Protein AF-0000000077546078 (afdb_homodimer)

Solvent-accessible surface area (backbone atoms only — not comparable to full-atom values): 21523 Å² total; per-residue (Å²): 132,82,73,72,62,62,60,53,52,52,51,49,52,52,57,50,56,67,55,59,71,48,72,59,46,36,72,70,64,51,67,91,66,51,57,71,71,44,70,32,30,49,39,27,26,29,30,34,26,41,62,39,75,92,74,53,27,35,29,43,38,56,69,30,25,32,79,39,61,27,66,83,36,60,72,38,54,63,72,36,71,52,70,62,87,49,33,32,32,34,18,40,68,54,93,56,28,39,32,36,36,57,70,29,34,33,60,94,86,38,78,36,50,63,78,42,72,48,75,57,91,49,30,38,36,36,23,41,61,45,91,84,57,48,39,33,41,36,39,38,35,40,56,52,68,60,35,37,85,92,39,93,39,24,70,31,44,79,69,74,60,35,68,20,33,22,38,24,55,48,71,58,66,38,16,25,27,29,30,33,35,28,42,94,83,45,75,49,74,75,70,78,79,60,68,86,66,78,80,130,131,79,72,72,63,60,62,54,51,54,50,52,53,54,58,52,61,65,62,58,68,52,72,58,49,42,69,70,68,52,67,89,66,50,57,72,71,43,70,35,32,50,41,26,25,30,31,36,26,41,62,39,75,92,75,54,28,37,29,43,38,60,68,29,23,31,80,38,64,28,68,85,36,59,73,38,53,63,73,36,71,51,69,62,86,49,33,32,31,32,19,40,67,56,94,59,28,40,30,35,35,58,70,28,33,33,56,94,85,39,77,35,50,64,77,42,72,47,75,57,90,50,30,40,37,35,22,39,62,47,90,86,57,47,37,33,42,35,38,39,34,40,58,53,67,59,37,36,85,92,39,93,40,25,70,32,45,80,70,74,59,34,68,19,34,21,37,26,55,47,70,57,67,38,17,25,26,30,29,34,36,28,43,95,84,45,75,50,76,74,70,76,77,60,70,80,63,80,80,128

pLDDT: mean 82.87, std 21.89, range [26.94, 98.81]

Secondary structure (DSSP, 8-state):
---THHHHHHHHHHHHHHHS----------GGG--TT-EEEETTEEEEEEEETTTTEEEEEEEEEESSSSTTSPEE-TT-EEE-SSEEEEEEEETTEEEEEEEEEEETTEEE-TT-EEEETTEEEEEEEETTTEEEEEEEEESSSTTSTTSTTHHHHHTT--TTEEEEEEE---EEEE-EEE-SSSB---GGGG------/---THHHHHHHHHHHHHHH-----------GGG--TT-EEEETTEEEEEEEETTTTEEEEEEEEEESSSSTTSPEE-TT-EEE-SSEEEEEEEETTEEEEEEEEEEETTEEE-TT-EEEETTEEEEEEEETTTEEEEEEEEESSSTTSTTSTTHHHHHTT--TTEEEEEEE---EEEE-EEE-SSSB---GGGG------

Sequence (400 aa):
MLPQSLAVVLLFAYEINQIYALALTSLIPNYTDCPQGRRFVVGYIMYLCTVNEEKKQRSFKPFACATENNVNATLIKPSTTWNDLHFRYKCEKEDNKLTLKPLTCLLSDVHVTAGTTIRRAETEYKCVLDNEVYMKLIQKRMLHDFCMPGNQNDSLLENDQCPGLSISAIHAKYGSGTAVTFDEKTIVEDDNSSAATTTRMLPQSLAVVLLFAYEINQIYALALTSLIPNYTDCPQGRRFVVGYIMYLCTVNEEKKQRSFKPFACATENNVNATLIKPSTTWNDLHFRYKCEKEDNKLTLKPLTCLLSDVHVTAGTTIRRAETEYKCVLDNEVYMKLIQKRMLHDFCMPGNQNDSLLENDQCPGLSISAIHAKYGSGTAVTFDEKTIVEDDNSSAATTTR

Structure (mmCIF, N/CA/C/O backbone):
data_AF-0000000077546078-model_v1
#
loop_
_entity.id
_entity.type
_entity.pdbx_description
1 polymer '(pine wood nematode) hypothetical protein'
#
loop_
_atom_site.group_PDB
_atom_site.id
_atom_site.type_symbol
_atom_site.label_atom_id
_atom_site.label_alt_id
_atom_site.label_comp_id
_atom_site.label_asym_id
_atom_site.label_entity_id
_atom_site.label_seq_id
_atom_site.pdbx_PDB_ins_code
_atom_site.Cartn_x
_atom_site.Cartn_y
_atom_site.Cartn_z
_atom_site.occupancy
_atom_site.B_iso_or_equiv
_atom_site.auth_seq_id
_atom_site.auth_comp_id
_atom_site.auth_asym_id
_atom_site.auth_atom_id
_atom_site.pdbx_PDB_model_num
ATOM 1 N N . MET A 1 1 ? -19.922 -24.953 44.312 1 26.94 1 MET A N 1
ATOM 2 C CA . MET A 1 1 ? -20.328 -23.641 43.781 1 26.94 1 MET A CA 1
ATOM 3 C C . MET A 1 1 ? -19.125 -22.734 43.594 1 26.94 1 MET A C 1
ATOM 5 O O . MET A 1 1 ? -18.562 -22.234 44.562 1 26.94 1 MET A O 1
ATOM 9 N N . LEU A 1 2 ? -18.203 -23.125 42.656 1 38.62 2 LEU A N 1
ATOM 10 C CA . LEU A 1 2 ? -17 -22.344 42.344 1 38.62 2 LEU A CA 1
ATOM 11 C C . LEU A 1 2 ? -17.359 -20.906 42.031 1 38.62 2 LEU A C 1
ATOM 13 O O . LEU A 1 2 ? -18.297 -20.641 41.281 1 38.62 2 LEU A O 1
ATOM 17 N N . PRO A 1 3 ? -16.875 -19.891 42.969 1 40.28 3 PRO A N 1
ATOM 18 C CA . PRO A 1 3 ? -17.406 -18.516 42.938 1 40.28 3 PRO A CA 1
ATOM 19 C C . PRO A 1 3 ? -17.297 -17.859 41.594 1 40.28 3 PRO A C 1
ATOM 21 O O . PRO A 1 3 ? -16.422 -18.219 40.781 1 40.28 3 PRO A O 1
ATOM 24 N N . GLN A 1 4 ? -18.516 -17.297 41.031 1 49.5 4 GLN A N 1
ATOM 25 C CA . GLN A 1 4 ? -18.859 -16.469 39.875 1 49.5 4 GLN A CA 1
ATOM 26 C C . GLN A 1 4 ? -17.859 -15.32 39.719 1 49.5 4 GLN A C 1
ATOM 28 O O . GLN A 1 4 ? -17.891 -14.602 38.719 1 49.5 4 GLN A O 1
ATOM 33 N N . SER A 1 5 ? -17.047 -15.102 40.781 1 47.09 5 SER A N 1
ATOM 34 C CA . SER A 1 5 ? -16.25 -13.883 40.781 1 47.09 5 SER A CA 1
ATOM 35 C C . SER A 1 5 ? -15.055 -14.008 39.844 1 47.09 5 SER A C 1
ATOM 37 O O . SER A 1 5 ? -14.523 -13.008 39.375 1 47.09 5 SER A O 1
ATOM 39 N N . LEU A 1 6 ? -14.547 -15.227 39.656 1 47.53 6 LEU A N 1
ATOM 40 C CA . LEU A 1 6 ? -13.352 -15.273 38.844 1 47.53 6 LEU A CA 1
ATOM 41 C C . LEU A 1 6 ? -13.703 -15.086 37.344 1 47.53 6 LEU A C 1
ATOM 43 O O . LEU A 1 6 ? -12.828 -14.797 36.531 1 47.53 6 LEU A O 1
ATOM 47 N N . ALA A 1 7 ? -15.023 -15.453 37 1 43.25 7 ALA A N 1
ATOM 48 C CA . ALA A 1 7 ? -15.375 -15.336 35.594 1 43.25 7 ALA A CA 1
ATOM 49 C C . ALA A 1 7 ? -15.469 -13.867 35.156 1 43.25 7 ALA A C 1
ATOM 51 O O . ALA A 1 7 ? -15.172 -13.531 34.031 1 43.25 7 ALA A O 1
ATOM 52 N N . VAL A 1 8 ? -15.914 -13 36.188 1 46.81 8 VAL A N 1
ATOM 53 C CA . VAL A 1 8 ? -16.094 -11.602 35.812 1 46.81 8 VAL A CA 1
ATOM 54 C C . VAL A 1 8 ? -14.727 -10.938 35.656 1 46.81 8 VAL A C 1
ATOM 56 O O . VAL A 1 8 ? -14.57 -10.023 34.812 1 46.81 8 VAL A O 1
ATOM 59 N N . VAL A 1 9 ? -13.656 -11.453 36.469 1 44.66 9 VAL A N 1
ATOM 60 C CA . VAL A 1 9 ? -12.367 -10.781 36.344 1 44.66 9 VAL A CA 1
ATOM 61 C C . VAL A 1 9 ? -11.727 -11.125 35 1 44.66 9 VAL A C 1
ATOM 63 O O . VAL A 1 9 ? -11.078 -10.281 34.375 1 44.66 9 VAL A O 1
ATOM 66 N N . LEU A 1 10 ? -11.961 -12.398 34.562 1 42.56 10 LEU A N 1
ATOM 67 C CA . LEU A 1 10 ? -11.32 -12.727 33.281 1 42.56 10 LEU A CA 1
ATOM 68 C C . LEU A 1 10 ? -12.023 -12.039 32.125 1 42.56 10 LEU A C 1
ATOM 70 O O . LEU A 1 10 ? -11.391 -11.727 31.109 1 42.56 10 LEU A O 1
ATOM 74 N N . LEU A 1 11 ? -13.398 -11.867 32.312 1 42.81 11 LEU A N 1
ATOM 75 C CA . LEU A 1 11 ? -14.055 -11.148 31.234 1 42.81 11 LEU A CA 1
ATOM 76 C C . LEU A 1 11 ? -13.641 -9.688 31.219 1 42.81 11 LEU A C 1
ATOM 78 O O . LEU A 1 11 ? -13.555 -9.07 30.141 1 42.81 11 LEU A O 1
ATOM 82 N N . PHE A 1 12 ? -13.398 -9.086 32.531 1 42.69 12 PHE A N 1
ATOM 83 C CA . PHE A 1 12 ? -12.969 -7.695 32.531 1 42.69 12 PHE A CA 1
ATOM 84 C C . PHE A 1 12 ? -11.57 -7.559 31.938 1 42.69 12 PHE A C 1
ATOM 86 O O . PHE A 1 12 ? -11.266 -6.578 31.25 1 42.69 12 PHE A O 1
ATOM 93 N N . ALA A 1 13 ? -10.664 -8.516 32.25 1 39.41 13 ALA A N 1
ATOM 94 C CA . ALA A 1 13 ? -9.32 -8.398 31.672 1 39.41 13 ALA A CA 1
ATOM 95 C C . ALA A 1 13 ? -9.352 -8.594 30.156 1 39.41 13 ALA A C 1
ATOM 97 O O . ALA A 1 13 ? -8.555 -7.984 29.438 1 39.41 13 ALA A O 1
ATOM 98 N N . TYR A 1 14 ? -10.203 -9.547 29.719 1 32.88 14 TYR A N 1
ATOM 99 C CA . TYR A 1 14 ? -10.234 -9.734 28.281 1 32.88 14 TYR A CA 1
ATOM 100 C C . TYR A 1 14 ? -10.828 -8.508 27.578 1 32.88 14 TYR A C 1
ATOM 102 O O . TYR A 1 14 ? -10.469 -8.203 26.438 1 32.88 14 TYR A O 1
ATOM 110 N N . GLU A 1 15 ? -11.953 -7.875 28.109 1 38.03 15 GLU A N 1
ATOM 111 C CA . GLU A 1 15 ? -12.453 -6.645 27.5 1 38.03 15 GLU A CA 1
ATOM 112 C C . GLU A 1 15 ? -11.414 -5.527 27.594 1 38.03 15 GLU A C 1
ATOM 114 O O . GLU A 1 15 ? -11.406 -4.613 26.766 1 38.03 15 GLU A O 1
ATOM 119 N N . ILE A 1 16 ? -10.609 -5.48 28.656 1 36.19 16 ILE A N 1
ATOM 120 C CA . ILE A 1 16 ? -9.625 -4.402 28.75 1 36.19 16 ILE A CA 1
ATOM 121 C C . ILE A 1 16 ? -8.547 -4.59 27.688 1 36.19 16 ILE A C 1
ATOM 123 O O . ILE A 1 16 ? -8.078 -3.615 27.094 1 36.19 16 ILE A O 1
ATOM 127 N N . ASN A 1 17 ? -8.062 -5.844 27.469 1 34.81 17 ASN A N 1
ATOM 128 C CA . ASN A 1 17 ? -6.926 -5.969 26.562 1 34.81 17 ASN A CA 1
ATOM 129 C C . ASN A 1 17 ? -7.324 -5.68 25.109 1 34.81 17 ASN A C 1
ATOM 131 O O . ASN A 1 17 ? -6.461 -5.477 24.25 1 34.81 17 ASN A O 1
ATOM 135 N N . GLN A 1 18 ? -8.523 -6.102 24.641 1 32.41 18 GLN A N 1
ATOM 136 C CA . GLN A 1 18 ? -8.914 -5.785 23.266 1 32.41 18 GLN A CA 1
ATOM 137 C C . GLN A 1 18 ? -9.055 -4.277 23.078 1 32.41 18 GLN A C 1
ATOM 139 O O . GLN A 1 18 ? -9.125 -3.803 21.938 1 32.41 18 GLN A O 1
ATOM 144 N N . ILE A 1 19 ? -9.516 -3.562 24.062 1 33.25 19 ILE A N 1
ATOM 145 C CA . ILE A 1 19 ? -9.609 -2.119 23.875 1 33.25 19 ILE A CA 1
ATOM 146 C C . ILE A 1 19 ? -8.227 -1.541 23.609 1 33.25 19 ILE A C 1
ATOM 148 O O . ILE A 1 19 ? -8.094 -0.5 22.969 1 33.25 19 ILE A O 1
ATOM 152 N N . TYR A 1 20 ? -7.16 -2.1 24.266 1 30.34 20 TYR A N 1
ATOM 153 C CA . TYR A 1 20 ? -5.887 -1.388 24.25 1 30.34 20 TYR A CA 1
ATOM 154 C C . TYR A 1 20 ? -5.223 -1.504 22.875 1 30.34 20 TYR A C 1
ATOM 156 O O . TYR A 1 20 ? -4.098 -1.043 22.688 1 30.34 20 TYR A O 1
ATOM 164 N N . ALA A 1 21 ? -5.363 -2.631 22.266 1 32.16 21 ALA A N 1
ATOM 165 C CA . ALA A 1 21 ? -4.699 -2.486 20.984 1 32.16 21 ALA A CA 1
ATOM 166 C C . ALA A 1 21 ? -5.223 -1.267 20.219 1 32.16 21 ALA A C 1
ATOM 168 O O . ALA A 1 21 ? -5.926 -1.404 19.219 1 32.16 21 ALA A O 1
ATOM 169 N N . LEU A 1 22 ? -6.043 -0.414 20.812 1 34.09 22 LEU A N 1
ATOM 170 C CA . LEU A 1 22 ? -6.176 0.959 20.328 1 34.09 22 LEU A CA 1
ATOM 171 C C . LEU A 1 22 ? -4.895 1.424 19.656 1 34.09 22 LEU A C 1
ATOM 173 O O . LEU A 1 22 ? -3.818 1.391 20.25 1 34.09 22 LEU A O 1
ATOM 177 N N . ALA A 1 23 ? -4.672 1.174 18.453 1 35.75 23 ALA A N 1
ATOM 178 C CA . ALA A 1 23 ? -3.768 1.96 17.609 1 35.75 23 ALA A CA 1
ATOM 179 C C . ALA A 1 23 ? -3.434 3.295 18.281 1 35.75 23 ALA A C 1
ATOM 181 O O . ALA A 1 23 ? -4.32 4.121 18.5 1 35.75 23 ALA A O 1
ATOM 182 N N . LEU A 1 24 ? -2.67 3.441 19.344 1 37.22 24 LEU A N 1
ATOM 183 C CA . LEU A 1 24 ? -1.988 4.676 19.719 1 37.22 24 LEU A CA 1
ATOM 184 C C . LEU A 1 24 ? -1.855 5.613 18.516 1 37.22 24 LEU A C 1
ATOM 186 O O . LEU A 1 24 ? -0.813 5.641 17.859 1 37.22 24 LEU A O 1
ATOM 190 N N . THR A 1 25 ? -2.652 5.426 17.516 1 45.78 25 THR A N 1
ATOM 191 C CA . THR A 1 25 ? -2.732 6.617 16.672 1 45.78 25 THR A CA 1
ATOM 192 C C . THR A 1 25 ? -2.709 7.883 17.531 1 45.78 25 THR A C 1
ATOM 194 O O . THR A 1 25 ? -3.475 8.008 18.484 1 45.78 25 THR A O 1
ATOM 197 N N . SER A 1 26 ? -1.569 8.203 18.031 1 53.53 26 SER A N 1
ATOM 198 C CA . SER A 1 26 ? -1.507 9.484 18.734 1 53.53 26 SER A CA 1
ATOM 199 C C . SER A 1 26 ? -2.711 10.359 18.391 1 53.53 26 SER A C 1
ATOM 201 O O . SER A 1 26 ? -3.002 10.594 17.219 1 53.53 26 SER A O 1
ATOM 203 N N . LEU A 1 27 ? -3.627 10.398 19.266 1 65.38 27 LEU A N 1
ATOM 204 C CA . LEU A 1 27 ? -4.707 11.367 19.125 1 65.38 27 LEU A CA 1
ATOM 205 C C . LEU A 1 27 ? -4.176 12.695 18.594 1 65.38 27 LEU A C 1
ATOM 207 O O . LEU A 1 27 ? -3.199 13.234 19.125 1 65.38 27 LEU A O 1
ATOM 211 N N . ILE A 1 28 ? -4.398 12.953 17.391 1 74.56 28 ILE A N 1
ATO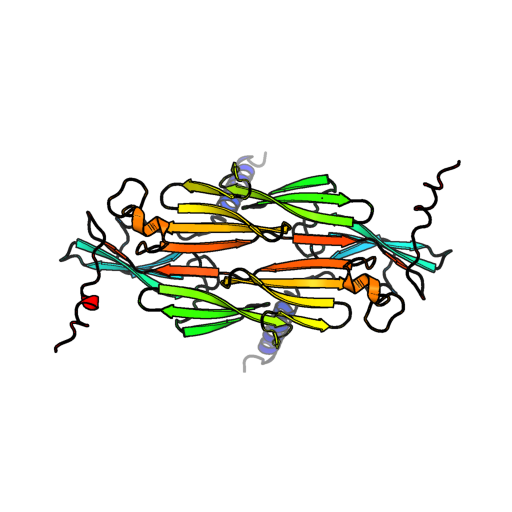M 212 C CA . ILE A 1 28 ? -4.117 14.281 16.844 1 74.56 28 ILE A CA 1
ATOM 213 C C . ILE A 1 28 ? -4.766 15.344 17.734 1 74.56 28 ILE A C 1
ATOM 215 O O . ILE A 1 28 ? -5.984 15.344 17.922 1 74.56 28 ILE A O 1
ATOM 219 N N . PRO A 1 29 ? -3.898 16.016 18.375 1 76.5 29 PRO A N 1
ATOM 220 C CA . PRO A 1 29 ? -4.484 17.016 19.266 1 76.5 29 PRO A CA 1
ATOM 221 C C . PRO A 1 29 ? -5.336 18.047 18.516 1 76.5 29 PRO A C 1
ATOM 223 O O . PRO A 1 29 ? -5.16 18.234 17.312 1 76.5 29 PRO A O 1
ATOM 226 N N . ASN A 1 30 ? -6.211 18.562 19.375 1 76.19 30 ASN A N 1
ATOM 227 C CA . ASN A 1 30 ? -6.941 19.719 18.859 1 76.19 30 ASN A CA 1
ATOM 228 C C . ASN A 1 30 ? -6.055 20.953 18.797 1 76.19 30 ASN A C 1
ATOM 230 O O . ASN A 1 30 ? -5.223 21.172 19.688 1 76.19 30 ASN A O 1
ATOM 234 N N . TYR A 1 31 ? -6.18 21.703 17.703 1 71.44 31 TYR A N 1
ATOM 235 C CA . TYR A 1 31 ? -5.348 22.891 17.531 1 71.44 31 TYR A CA 1
ATOM 236 C C . TYR A 1 31 ? -5.566 23.859 18.688 1 71.44 31 TYR A C 1
ATOM 238 O O . TYR A 1 31 ? -4.688 24.672 19 1 71.44 31 TYR A O 1
ATOM 246 N N . THR A 1 32 ? -6.75 23.828 19.328 1 73.38 32 THR A N 1
ATOM 247 C CA . THR A 1 32 ? -7.062 24.781 20.391 1 73.38 32 THR A CA 1
ATOM 248 C C . THR A 1 32 ? -6.312 24.438 21.672 1 73.38 32 THR A C 1
ATOM 250 O O . THR A 1 32 ? -6.078 25.312 22.516 1 73.38 32 THR A O 1
ATOM 253 N N . ASP A 1 33 ? -6.004 23.188 21.688 1 77.69 33 ASP A N 1
ATOM 254 C CA . ASP A 1 33 ? -5.48 22.812 23 1 77.69 33 ASP A CA 1
ATOM 255 C C . ASP A 1 33 ? -4.285 21.875 22.875 1 77.69 33 ASP A C 1
ATOM 257 O O . ASP A 1 33 ? -4.301 20.766 23.406 1 77.69 33 ASP A O 1
ATOM 261 N N . CYS A 1 34 ? -3.342 22.312 22.141 1 84.81 34 CYS A N 1
ATOM 262 C CA . CYS A 1 34 ? -2.115 21.531 22.109 1 84.81 34 CYS A CA 1
ATOM 263 C C . CYS A 1 34 ? -1.045 22.141 23 1 84.81 34 CYS A C 1
ATOM 265 O O . CYS A 1 34 ? -0.596 23.266 22.766 1 8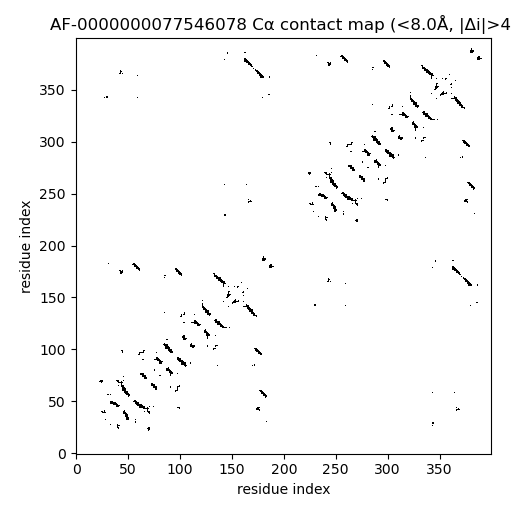4.81 34 CYS A O 1
ATOM 267 N N . PRO A 1 35 ? -0.655 21.422 24.109 1 87.56 35 PRO A N 1
ATOM 268 C CA . PRO A 1 35 ? 0.372 21.984 25 1 87.56 35 PRO A CA 1
ATOM 269 C C . PRO A 1 35 ? 1.737 22.078 24.312 1 87.56 35 PRO A C 1
ATOM 271 O O . PRO A 1 35 ? 2.014 21.359 23.359 1 87.56 35 PRO A O 1
ATOM 274 N N . GLN A 1 36 ? 2.547 22.969 24.891 1 92.44 36 GLN A N 1
ATOM 275 C CA . GLN A 1 36 ? 3.9 23.188 24.391 1 92.44 36 GLN A CA 1
ATOM 276 C C . GLN A 1 36 ? 4.715 21.891 24.422 1 92.44 36 GLN A C 1
ATOM 278 O O . GLN A 1 36 ? 4.785 21.234 25.469 1 92.44 36 GLN A O 1
ATOM 283 N N . GLY A 1 37 ? 5.273 21.5 23.266 1 92.56 37 GLY A N 1
ATOM 284 C CA . GLY A 1 37 ? 6.223 20.406 23.234 1 92.56 37 GLY A CA 1
ATOM 285 C C . GLY A 1 37 ? 5.574 19.062 22.922 1 92.56 37 GLY A C 1
ATOM 286 O O . GLY A 1 37 ? 6.266 18.062 22.719 1 92.56 37 GLY A O 1
ATOM 287 N N . ARG A 1 38 ? 4.285 19.047 22.844 1 92.88 38 ARG A N 1
ATOM 288 C CA . ARG A 1 38 ? 3.609 17.797 22.531 1 92.88 38 ARG A CA 1
ATOM 289 C C . ARG A 1 38 ? 3.912 17.359 21.094 1 92.88 38 ARG A C 1
ATOM 291 O O . ARG A 1 38 ? 3.93 18.172 20.172 1 92.88 38 ARG A O 1
ATOM 298 N N . ARG A 1 39 ? 4.148 16.047 20.984 1 93.81 39 ARG A N 1
ATOM 299 C CA . ARG A 1 39 ? 4.406 15.469 19.656 1 93.81 39 ARG A CA 1
ATOM 300 C C . ARG A 1 39 ? 3.256 14.57 19.219 1 93.81 39 ARG A C 1
ATOM 302 O O . ARG A 1 39 ? 2.605 13.938 20.047 1 93.81 39 ARG A O 1
ATOM 309 N N . PHE A 1 40 ? 3.041 14.562 17.969 1 94.5 40 P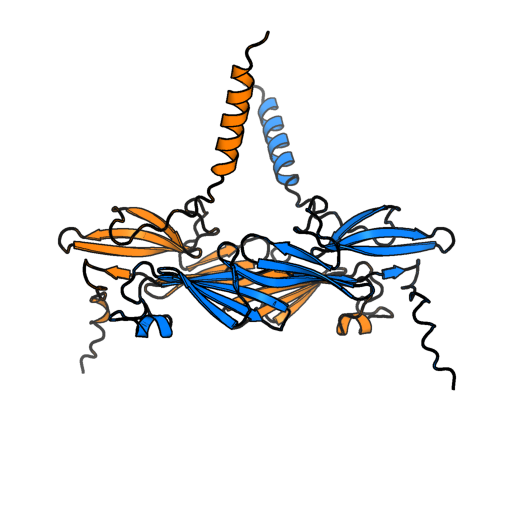HE A N 1
ATOM 310 C CA . PHE A 1 40 ? 2.053 13.656 17.391 1 94.5 40 PHE A CA 1
ATOM 311 C C . PHE A 1 40 ? 2.377 13.344 15.945 1 94.5 40 PHE A C 1
ATOM 313 O O . PHE A 1 40 ? 3.143 14.062 15.305 1 94.5 40 PHE A O 1
ATOM 320 N N . VAL A 1 41 ? 1.889 12.227 15.477 1 96.31 41 VAL A N 1
ATOM 321 C CA . VAL A 1 41 ? 2.164 11.797 14.109 1 96.31 41 VAL A CA 1
ATOM 322 C C . VAL A 1 41 ? 0.869 11.781 13.305 1 96.31 41 VAL A C 1
ATOM 324 O O . VAL A 1 41 ? -0.165 11.312 13.789 1 96.31 41 VAL A O 1
ATOM 327 N N . VAL A 1 42 ? 0.933 12.344 12.086 1 95.56 42 VAL A N 1
ATOM 328 C CA . VAL A 1 42 ? -0.152 12.25 11.109 1 95.56 42 VAL A CA 1
ATOM 329 C C . VAL A 1 42 ? 0.42 11.992 9.719 1 95.56 42 VAL A C 1
ATOM 331 O O . VAL A 1 42 ? 1.256 12.758 9.234 1 95.56 42 VAL A O 1
ATOM 334 N N . GLY A 1 43 ? 0.021 10.922 9.102 1 96.31 43 GLY A N 1
ATOM 335 C CA . GLY A 1 43 ? 0.467 10.625 7.754 1 96.31 43 GLY A CA 1
ATOM 336 C C . GLY A 1 43 ? 1.972 10.461 7.645 1 96.31 43 GLY A C 1
ATOM 337 O O . GLY A 1 43 ? 2.602 11.047 6.762 1 96.31 43 GLY A O 1
ATOM 338 N N . TYR A 1 44 ? 2.57 9.906 8.656 1 98.06 44 TYR A N 1
ATOM 339 C CA . TYR A 1 44 ? 3.992 9.586 8.68 1 98.06 44 TYR A CA 1
ATOM 340 C C . TYR A 1 44 ? 4.832 10.828 8.938 1 98.06 44 TYR A C 1
ATOM 342 O O . TYR A 1 44 ? 6.047 10.82 8.719 1 98.06 44 TYR A O 1
ATOM 350 N N . ILE A 1 45 ? 4.18 11.883 9.305 1 98.31 45 ILE A N 1
ATOM 351 C CA . ILE A 1 45 ? 4.898 13.109 9.641 1 98.31 45 ILE A CA 1
ATOM 352 C C . ILE A 1 45 ? 4.773 13.391 11.133 1 98.31 45 ILE A C 1
ATOM 354 O O . ILE A 1 45 ? 3.668 13.406 11.68 1 98.31 45 ILE A O 1
ATOM 358 N N . MET A 1 46 ? 5.855 13.578 11.781 1 97.69 46 MET A N 1
ATOM 359 C CA . MET A 1 46 ? 5.887 13.969 13.188 1 97.69 46 MET A CA 1
ATOM 360 C C . MET A 1 46 ? 5.797 15.484 13.328 1 97.69 46 MET A C 1
ATOM 362 O O . MET A 1 46 ? 6.586 16.219 12.727 1 97.69 46 MET A O 1
ATOM 366 N N . TYR A 1 47 ? 4.859 15.883 14.141 1 96.62 47 TYR A N 1
ATOM 367 C CA . TYR A 1 47 ? 4.648 17.297 14.414 1 96.62 47 TYR A CA 1
ATOM 368 C C . TYR A 1 47 ? 5.027 17.641 15.852 1 96.62 47 TYR A C 1
ATOM 370 O O . TYR A 1 47 ? 4.996 16.781 16.734 1 96.62 47 TYR A O 1
ATOM 378 N N . LEU A 1 48 ? 5.332 18.859 15.969 1 95.25 48 LEU A N 1
ATOM 379 C CA . LEU A 1 48 ? 5.551 19.469 17.281 1 95.25 48 LEU A CA 1
ATOM 380 C C . LEU A 1 48 ? 4.613 20.641 17.516 1 95.25 48 LEU A C 1
ATOM 382 O O . LEU A 1 48 ? 4.48 21.516 16.641 1 95.25 48 LEU A O 1
ATOM 386 N N . CYS A 1 49 ? 3.986 20.625 18.656 1 94.75 49 CYS A N 1
ATOM 387 C CA . CYS A 1 49 ? 3.16 21.75 19.047 1 94.75 49 CYS A CA 1
ATOM 388 C C . CYS A 1 49 ? 4.004 22.844 19.703 1 94.75 49 CYS A C 1
ATOM 390 O O . CYS A 1 49 ? 4.77 22.578 20.625 1 94.75 49 CYS A O 1
ATOM 392 N N . THR A 1 50 ? 3.848 24.031 19.156 1 93.56 50 THR A N 1
ATOM 393 C CA . THR A 1 50 ? 4.492 25.203 19.766 1 93.56 50 THR A CA 1
ATOM 394 C C . THR A 1 50 ? 3.461 26.266 20.125 1 93.56 50 THR A C 1
ATOM 396 O O . THR A 1 50 ? 2.512 26.5 19.359 1 93.56 50 THR A O 1
ATOM 399 N N . VAL A 1 51 ? 3.674 26.875 21.297 1 91.94 51 VAL A N 1
ATOM 400 C CA . VAL A 1 51 ? 2.723 27.875 21.781 1 91.94 51 VAL A CA 1
ATOM 401 C C . VAL A 1 51 ? 3.436 29.203 21.984 1 91.94 51 VAL A C 1
ATOM 403 O O . VAL A 1 51 ? 4.508 29.25 22.594 1 91.94 51 VAL A O 1
ATOM 406 N N . ASN A 1 52 ? 2.932 30.234 21.391 1 91.44 52 ASN A N 1
ATOM 407 C CA . ASN A 1 52 ? 3.301 31.609 21.688 1 91.44 52 ASN A CA 1
ATOM 408 C C . ASN A 1 52 ? 2.238 32.312 22.531 1 91.44 52 ASN A C 1
ATOM 410 O O . ASN A 1 52 ? 1.234 32.781 22 1 91.44 52 ASN A O 1
ATOM 414 N N . GLU A 1 53 ? 2.477 32.406 23.797 1 89 53 GLU A N 1
ATOM 415 C CA . GLU A 1 53 ? 1.486 32.938 24.734 1 89 53 GLU A CA 1
ATOM 416 C C . GLU A 1 53 ? 1.244 34.406 24.5 1 89 53 GLU A C 1
ATOM 418 O O . GLU A 1 53 ? 0.113 34.875 24.609 1 89 53 GLU A O 1
ATOM 423 N N . GLU A 1 54 ? 2.295 35.125 24.219 1 91.62 54 GLU A N 1
ATOM 424 C CA . GLU A 1 54 ? 2.193 36.562 24.016 1 91.62 54 GLU A CA 1
ATOM 425 C C . GLU A 1 54 ? 1.262 36.875 22.859 1 91.62 54 GLU A C 1
ATOM 427 O O . GLU A 1 54 ? 0.417 37.781 22.969 1 91.62 54 GLU A O 1
ATOM 432 N N . LYS A 1 55 ? 1.387 36.062 21.812 1 89.62 55 LYS A N 1
ATOM 433 C CA . LYS A 1 55 ? 0.597 36.344 20.609 1 89.62 55 LYS A CA 1
ATOM 434 C C . LYS A 1 55 ? -0.65 35.438 20.562 1 89.62 55 LYS A C 1
ATOM 436 O O . LYS A 1 55 ? -1.409 35.5 19.594 1 89.62 55 LYS A O 1
ATOM 441 N N . LYS A 1 56 ? -0.808 34.625 21.578 1 88.94 56 LYS A N 1
ATOM 442 C CA . LYS A 1 56 ? -1.912 33.656 21.641 1 88.94 56 LYS A CA 1
ATOM 443 C C . LYS A 1 56 ? -1.973 32.812 20.375 1 88.94 56 LYS A C 1
ATOM 445 O O . LYS A 1 56 ? -3.039 32.656 19.781 1 88.94 56 LYS A O 1
ATOM 450 N N . GLN A 1 57 ? -0.785 32.406 20 1 91.62 57 GLN A N 1
ATOM 451 C CA . GLN A 1 57 ? -0.664 31.625 18.781 1 91.62 57 GLN A CA 1
ATOM 452 C C . GLN A 1 57 ? -0.162 30.203 19.078 1 91.62 57 GLN A C 1
ATOM 454 O O . GLN A 1 57 ? 0.578 30 20.047 1 91.62 57 GLN A O 1
ATOM 459 N N . ARG A 1 58 ? -0.625 29.297 18.281 1 91.69 58 ARG A N 1
ATOM 460 C CA . ARG A 1 58 ? -0.139 27.922 18.297 1 91.69 58 ARG A CA 1
ATOM 461 C C . ARG A 1 58 ? 0.323 27.469 16.922 1 91.69 58 ARG A C 1
ATOM 463 O O . ARG A 1 58 ? -0.179 27.969 15.906 1 91.69 58 ARG A O 1
ATOM 470 N N . SER A 1 59 ? 1.329 26.578 16.984 1 93.62 59 SER A N 1
ATOM 471 C CA . SER A 1 59 ? 1.875 26.109 15.711 1 93.62 59 SER A CA 1
ATOM 472 C C . SER A 1 59 ? 2.09 24.594 15.734 1 93.62 59 SER A C 1
ATOM 474 O O . SER A 1 59 ? 2.5 24.031 16.75 1 93.62 59 SER A O 1
ATOM 476 N N . PHE A 1 60 ? 1.686 24 14.68 1 95.44 60 PHE A N 1
ATOM 477 C CA . PHE A 1 60 ? 2.076 22.625 14.398 1 95.44 60 PHE A CA 1
ATOM 478 C C . PHE A 1 60 ? 3.176 22.578 13.344 1 95.44 60 PHE A C 1
ATOM 480 O O . PHE A 1 60 ? 2.945 22.922 12.18 1 95.44 60 PHE A O 1
ATOM 487 N N . LYS A 1 61 ? 4.309 22.141 13.727 1 95.5 61 LYS A N 1
ATOM 488 C CA . LYS A 1 61 ? 5.457 22.156 12.82 1 95.5 61 LYS A CA 1
ATOM 489 C C . LYS A 1 61 ? 5.957 20.75 12.547 1 95.5 61 LYS A C 1
ATOM 491 O O . LYS A 1 61 ? 6.301 20.016 13.477 1 95.5 61 LYS A O 1
ATOM 496 N N . PRO A 1 62 ? 5.984 20.406 11.234 1 97.56 62 PRO A N 1
ATOM 497 C CA . PRO A 1 62 ? 6.656 19.141 10.93 1 97.56 62 PRO A CA 1
ATOM 498 C C . PRO A 1 62 ? 8.148 19.172 11.234 1 97.56 62 PRO A C 1
ATOM 500 O O . PRO A 1 62 ? 8.844 20.109 10.859 1 97.56 62 PRO A O 1
ATOM 503 N N . PHE A 1 63 ? 8.625 18.141 11.836 1 96.19 63 PHE A N 1
ATOM 504 C CA . PHE A 1 63 ? 10.055 18.25 12.102 1 96.19 63 PHE A CA 1
ATOM 505 C C . PHE A 1 63 ? 10.773 16.953 11.742 1 96.19 63 PHE A C 1
ATOM 507 O O . PHE A 1 63 ? 12 16.922 11.633 1 96.19 63 PHE A O 1
ATOM 514 N N . ALA A 1 64 ? 10.062 15.836 11.516 1 98.56 64 ALA A N 1
ATOM 515 C CA . ALA A 1 64 ? 10.656 14.602 11.016 1 98.56 64 ALA A CA 1
ATOM 516 C C . ALA A 1 64 ? 9.602 13.734 10.328 1 98.56 64 ALA A C 1
ATOM 518 O O . ALA A 1 64 ? 8.398 13.938 10.516 1 98.56 64 ALA A O 1
ATOM 519 N N . CYS A 1 65 ? 10.086 12.828 9.531 1 98.81 65 CYS A N 1
ATOM 520 C CA . CYS A 1 65 ? 9.211 11.758 9.055 1 98.81 65 CYS A CA 1
ATOM 521 C C . CYS A 1 65 ? 9.211 10.578 10.023 1 98.81 65 CYS A C 1
ATOM 523 O O . CYS A 1 65 ? 10.117 10.453 10.844 1 98.81 65 CYS A O 1
ATOM 525 N N . ALA A 1 66 ? 8.164 9.812 9.953 1 98.56 66 ALA A N 1
ATOM 526 C CA . ALA A 1 66 ? 8.031 8.641 10.82 1 98.56 66 ALA A CA 1
ATOM 527 C C . ALA A 1 66 ? 7.891 7.367 10 1 98.56 66 ALA A C 1
ATOM 529 O O . ALA A 1 66 ? 7.219 7.359 8.961 1 98.56 66 ALA A O 1
ATOM 530 N N . THR A 1 67 ? 8.414 6.254 10.539 1 98.25 67 THR A N 1
ATOM 531 C CA . THR A 1 67 ? 8.383 4.988 9.812 1 98.25 67 THR A CA 1
ATOM 532 C C . THR A 1 67 ? 6.992 4.355 9.898 1 98.25 67 THR A C 1
ATOM 534 O O . THR A 1 67 ? 6.648 3.494 9.094 1 98.25 67 THR A O 1
ATOM 537 N N . GLU A 1 68 ? 6.262 4.707 10.953 1 96.06 68 GLU A N 1
ATOM 538 C CA . GLU A 1 68 ? 4.898 4.254 11.203 1 96.06 68 GLU A CA 1
ATOM 539 C C . GLU A 1 68 ? 4.02 5.402 11.695 1 96.06 68 GLU A C 1
ATOM 541 O O . GLU A 1 68 ? 4.527 6.453 12.094 1 96.06 68 GLU A O 1
ATOM 546 N N . ASN A 1 69 ? 2.777 5.141 11.578 1 93.31 69 ASN A N 1
ATOM 547 C CA . ASN A 1 69 ? 1.854 6.188 12 1 93.31 69 ASN A CA 1
ATOM 548 C C . ASN A 1 69 ? 1.549 6.102 13.492 1 93.31 69 ASN A C 1
ATOM 550 O O . ASN A 1 69 ? 0.386 6.008 13.891 1 93.31 69 ASN A O 1
ATOM 554 N N . ASN A 1 70 ? 2.537 6.121 14.219 1 91.19 70 ASN A N 1
ATOM 555 C CA . ASN A 1 70 ? 2.396 6.152 15.672 1 91.19 70 ASN A CA 1
ATOM 556 C C . ASN A 1 70 ? 3.521 6.953 16.328 1 91.19 70 ASN A C 1
ATOM 558 O O . ASN A 1 70 ? 4.594 7.117 15.742 1 91.19 70 ASN A O 1
ATOM 562 N N . VAL A 1 71 ? 3.285 7.445 17.484 1 90.75 71 VAL A N 1
ATOM 563 C CA . VAL A 1 71 ? 4.176 8.406 18.109 1 90.75 71 VAL A CA 1
ATOM 564 C C . VAL A 1 71 ? 5.48 7.723 18.516 1 90.75 71 VAL A C 1
ATOM 566 O O . VAL A 1 71 ? 6.504 8.383 18.703 1 90.75 71 VAL A O 1
ATOM 569 N N . ASN A 1 72 ? 5.48 6.391 18.625 1 93 72 ASN A N 1
ATOM 570 C CA . ASN A 1 72 ? 6.672 5.656 19.031 1 93 72 ASN A CA 1
ATOM 571 C C . ASN A 1 72 ? 7.477 5.168 17.844 1 93 72 ASN A C 1
ATOM 573 O O . ASN A 1 72 ? 8.438 4.414 18 1 93 72 ASN A O 1
ATOM 577 N N . ALA A 1 73 ? 7.074 5.723 16.75 1 95.75 73 ALA A N 1
ATOM 578 C CA . ALA A 1 73 ? 7.75 5.297 15.523 1 95.75 73 ALA A CA 1
ATOM 579 C C . ALA A 1 73 ? 9.195 5.797 15.492 1 95.75 73 ALA A C 1
ATOM 581 O O . ALA A 1 73 ? 9.523 6.793 16.141 1 95.75 73 ALA A O 1
ATOM 582 N N . THR A 1 74 ? 10.016 5.035 14.828 1 98 74 THR A N 1
ATOM 583 C CA . THR A 1 74 ? 11.344 5.531 14.5 1 98 74 THR A CA 1
ATOM 584 C C . THR A 1 74 ? 11.266 6.746 13.586 1 98 74 THR A C 1
ATOM 586 O O . THR A 1 74 ? 10.469 6.77 12.648 1 98 74 THR A O 1
ATOM 589 N N . LEU A 1 75 ? 12.094 7.727 13.867 1 98.56 75 LEU A N 1
ATOM 590 C CA . LEU A 1 75 ? 12.047 8.977 13.117 1 98.56 75 LEU A CA 1
ATOM 591 C C . LEU A 1 75 ? 13.117 8.992 12.031 1 98.56 75 LEU A C 1
ATOM 593 O O . LEU A 1 75 ? 14.195 8.422 12.203 1 98.56 75 LEU A O 1
ATOM 597 N N . ILE A 1 76 ? 12.773 9.594 10.961 1 98.75 76 ILE A N 1
ATOM 598 C CA . ILE A 1 76 ? 13.68 9.875 9.859 1 98.75 76 ILE A CA 1
ATOM 599 C C . ILE A 1 76 ? 13.945 11.375 9.773 1 98.75 76 ILE A C 1
ATOM 601 O O . ILE A 1 76 ? 13.023 12.172 9.578 1 98.75 76 ILE A O 1
ATOM 605 N N . LYS A 1 77 ? 15.172 11.727 9.883 1 98.44 77 LYS A N 1
ATOM 606 C CA . LYS A 1 77 ? 15.539 13.141 9.859 1 98.44 77 LYS A CA 1
ATOM 607 C C . LYS A 1 77 ? 15.289 13.75 8.484 1 98.44 77 LYS A C 1
ATOM 609 O O . LYS A 1 77 ? 15.508 13.094 7.457 1 98.44 77 LYS A O 1
ATOM 614 N N . PRO A 1 78 ? 14.906 15.016 8.477 1 98.56 78 PRO A N 1
ATOM 615 C CA . PRO A 1 78 ? 14.719 15.688 7.184 1 98.56 78 PRO A CA 1
ATOM 616 C C . PRO A 1 78 ? 15.945 15.586 6.281 1 98.56 78 PRO A C 1
ATOM 618 O O . PRO A 1 78 ? 17.078 15.68 6.762 1 98.56 78 PRO A O 1
ATOM 621 N N . SER A 1 79 ? 15.719 15.32 5.035 1 98.31 79 SER A N 1
ATOM 622 C CA . SER A 1 79 ? 16.719 15.297 3.969 1 98.31 79 SER A CA 1
ATOM 623 C C . SER A 1 79 ? 17.609 14.07 4.074 1 98.31 79 SER A C 1
ATOM 625 O O . SER A 1 79 ? 18.719 14.055 3.551 1 98.31 79 SER A O 1
ATOM 627 N N . THR A 1 80 ? 17.141 13.07 4.879 1 98.69 80 THR A N 1
ATOM 628 C CA . THR A 1 80 ? 17.859 11.805 4.945 1 98.69 80 THR A CA 1
ATOM 629 C C . THR A 1 80 ? 17 10.672 4.395 1 98.69 80 THR A C 1
ATOM 631 O O . THR A 1 80 ? 15.82 10.867 4.074 1 98.69 80 THR A O 1
ATOM 634 N N . THR A 1 81 ? 17.641 9.508 4.25 1 98.25 81 THR A N 1
ATOM 635 C CA . THR A 1 81 ? 16.953 8.367 3.668 1 98.25 81 THR A CA 1
ATOM 636 C C . THR A 1 81 ? 16.781 7.258 4.703 1 98.25 81 THR A C 1
ATOM 638 O O . THR A 1 81 ? 17.453 7.254 5.734 1 98.25 81 THR A O 1
ATOM 641 N N . TRP A 1 82 ? 15.922 6.418 4.453 1 98.31 82 TRP A N 1
ATOM 642 C CA . TRP A 1 82 ? 15.594 5.254 5.27 1 98.31 82 TRP A CA 1
ATOM 643 C C . TRP A 1 82 ? 15.078 4.109 4.402 1 98.31 82 TRP A C 1
ATOM 645 O O . TRP A 1 82 ? 14.383 4.344 3.41 1 98.31 82 TRP A O 1
ATOM 655 N N . ASN A 1 83 ? 15.445 2.885 4.781 1 97.75 83 ASN A N 1
ATOM 656 C CA . ASN A 1 83 ? 15 1.706 4.051 1 97.75 83 ASN A CA 1
ATOM 657 C C . ASN A 1 83 ? 14.055 0.85 4.891 1 97.75 83 ASN A C 1
ATOM 659 O O . ASN A 1 83 ? 14.289 0.652 6.086 1 97.75 83 ASN A O 1
ATOM 663 N N . ASP A 1 84 ? 13 0.513 4.277 1 96.69 84 ASP A N 1
ATOM 664 C CA . ASP A 1 84 ? 12.375 -0.686 4.82 1 96.69 84 ASP A CA 1
ATOM 665 C C . ASP A 1 84 ? 12.742 -1.921 4 1 96.69 84 ASP A C 1
ATOM 667 O O . ASP A 1 84 ? 13.781 -1.95 3.348 1 96.69 84 ASP A O 1
ATOM 671 N N . LEU A 1 85 ? 11.984 -2.926 4.078 1 95.44 85 LEU A N 1
ATOM 672 C CA . LEU A 1 85 ? 12.344 -4.191 3.451 1 95.44 85 LEU A CA 1
ATOM 673 C C . LEU A 1 85 ? 12.328 -4.07 1.932 1 95.44 85 LEU A C 1
ATOM 675 O O . LEU A 1 85 ? 13.133 -4.703 1.245 1 95.44 85 LEU A O 1
ATOM 679 N N . HIS A 1 86 ? 11.438 -3.166 1.371 1 97.75 86 HIS A N 1
ATOM 680 C CA . HIS A 1 86 ? 11.188 -3.256 -0.064 1 97.75 86 HIS A CA 1
ATOM 681 C C . HIS A 1 86 ? 11.406 -1.909 -0.746 1 97.75 86 HIS A C 1
ATOM 683 O O . HIS A 1 86 ? 11.383 -1.82 -1.976 1 97.75 86 HIS A O 1
ATOM 689 N N . PHE A 1 87 ? 11.586 -0.877 0.046 1 98.44 87 PHE A N 1
ATOM 690 C CA . PHE A 1 87 ? 11.695 0.447 -0.557 1 98.44 87 PHE A CA 1
ATOM 691 C C . PHE A 1 87 ? 12.703 1.303 0.192 1 98.44 87 PHE A C 1
ATOM 693 O O . PHE A 1 87 ? 12.875 1.155 1.404 1 98.44 87 PHE A O 1
ATOM 700 N N . ARG A 1 88 ? 13.328 2.137 -0.575 1 98.38 88 ARG A N 1
ATOM 701 C CA . ARG A 1 88 ? 14.094 3.246 -0.022 1 98.38 88 ARG A CA 1
ATOM 702 C C . ARG A 1 88 ? 13.281 4.535 -0.03 1 98.38 88 ARG A C 1
ATOM 704 O O . ARG A 1 88 ? 12.711 4.91 -1.058 1 98.38 88 ARG A O 1
ATOM 711 N N . TYR A 1 89 ? 13.305 5.227 1.104 1 98.5 89 TYR A N 1
ATOM 712 C CA . TYR A 1 89 ? 12.523 6.453 1.254 1 98.5 89 TYR A CA 1
ATOM 713 C C . TYR A 1 89 ? 13.438 7.648 1.497 1 98.5 89 TYR A C 1
ATOM 715 O O . TYR A 1 89 ? 14.57 7.492 1.957 1 98.5 89 TYR A O 1
ATOM 723 N N . LYS A 1 90 ? 12.914 8.773 1.193 1 98.62 90 LYS A N 1
ATOM 724 C CA . LYS A 1 90 ? 13.516 10.039 1.598 1 98.62 90 LYS A CA 1
ATOM 725 C C . LYS A 1 90 ? 12.523 10.891 2.391 1 98.62 90 LYS A C 1
ATOM 727 O O . LYS A 1 90 ? 11.352 10.984 2.027 1 98.62 90 LYS A O 1
ATOM 732 N N . CYS A 1 91 ? 13.023 11.422 3.475 1 98.81 91 CYS A N 1
ATOM 733 C CA . CYS A 1 91 ? 12.305 12.516 4.125 1 98.81 91 CYS A CA 1
ATOM 734 C C . CYS A 1 91 ? 12.68 13.859 3.514 1 98.81 91 CYS A C 1
ATOM 736 O O . CYS A 1 91 ? 13.648 14.484 3.941 1 98.81 91 CYS A O 1
ATOM 738 N N . GLU A 1 92 ? 11.836 14.25 2.619 1 98.56 92 GLU A N 1
ATOM 739 C CA . GLU A 1 92 ? 12.141 15.453 1.852 1 98.56 92 GLU A CA 1
ATOM 740 C C . GLU A 1 92 ? 11.617 16.703 2.549 1 98.56 92 GLU A C 1
ATOM 742 O O . GLU A 1 92 ? 10.469 16.734 2.998 1 98.56 92 GLU A O 1
ATOM 747 N N . LYS A 1 93 ? 12.445 17.672 2.582 1 98 93 LYS A N 1
ATOM 748 C CA . LYS A 1 93 ? 12.062 18.953 3.18 1 98 93 LYS A CA 1
ATOM 749 C C . LYS A 1 93 ? 11.969 20.047 2.121 1 98 93 LYS A C 1
ATOM 751 O O . LYS A 1 93 ? 12.914 20.281 1.373 1 98 93 LYS A O 1
ATOM 756 N N . GLU A 1 94 ? 10.875 20.594 2.039 1 95.38 94 GLU A N 1
ATOM 757 C CA . GLU A 1 94 ? 10.633 21.781 1.209 1 95.38 94 GLU A CA 1
ATOM 758 C C . GLU A 1 94 ? 9.93 22.875 2 1 95.38 94 GLU A C 1
ATOM 760 O O . GLU A 1 94 ? 8.711 22.812 2.203 1 95.38 94 GLU A O 1
ATOM 765 N N . ASP A 1 95 ? 10.664 23.891 2.443 1 90.38 95 ASP A N 1
ATOM 766 C CA . ASP A 1 95 ? 10.117 24.984 3.232 1 90.38 95 ASP A CA 1
ATOM 767 C C . ASP A 1 95 ? 9.438 24.469 4.5 1 90.38 95 ASP A C 1
ATOM 769 O O . ASP A 1 95 ? 10.102 23.891 5.371 1 90.38 95 ASP A O 1
ATOM 773 N N . ASN A 1 96 ? 8.117 24.578 4.531 1 92.19 96 ASN A N 1
ATOM 774 C CA . ASN A 1 96 ? 7.367 24.203 5.723 1 92.19 96 ASN A CA 1
ATOM 775 C C . ASN A 1 96 ? 6.66 22.859 5.547 1 92.19 96 ASN A C 1
ATOM 777 O O . ASN A 1 96 ? 5.676 22.578 6.234 1 92.19 96 ASN A O 1
ATOM 781 N N . LYS A 1 97 ? 7.254 22.109 4.641 1 97.56 97 LYS A N 1
ATOM 782 C CA . LYS A 1 97 ? 6.629 20.844 4.289 1 97.56 97 LYS A CA 1
ATOM 783 C C . LYS A 1 97 ? 7.633 19.703 4.375 1 97.56 97 LYS A C 1
ATOM 785 O O . LYS A 1 97 ? 8.789 19.844 3.967 1 97.56 97 LYS A O 1
ATOM 790 N N . LEU A 1 98 ? 7.223 18.641 4.957 1 98.62 98 LEU A N 1
ATOM 791 C CA . LEU A 1 98 ? 7.969 17.391 4.895 1 98.62 98 LEU A CA 1
ATOM 792 C C . LEU A 1 98 ? 7.188 16.328 4.129 1 98.62 98 LEU A C 1
ATOM 794 O O . LEU A 1 98 ? 5.957 16.266 4.223 1 98.62 98 LEU A O 1
ATOM 798 N N . THR A 1 99 ? 7.914 15.516 3.367 1 98.69 99 THR A N 1
ATOM 799 C CA . THR A 1 99 ? 7.301 14.43 2.609 1 98.69 99 THR A CA 1
ATOM 800 C C . THR A 1 99 ? 8.109 13.141 2.762 1 98.69 99 THR A C 1
ATOM 802 O O . THR A 1 99 ? 9.312 13.125 2.506 1 98.69 99 THR A O 1
ATOM 805 N N . LEU A 1 100 ? 7.488 12.141 3.24 1 98.81 100 LEU A N 1
ATOM 806 C CA . LEU A 1 100 ? 8.031 10.797 3.125 1 98.81 100 LEU A CA 1
ATOM 807 C C . LEU A 1 100 ? 7.68 10.18 1.778 1 98.81 100 LEU A C 1
ATOM 809 O O . LEU A 1 100 ? 6.512 9.867 1.521 1 98.81 100 LEU A O 1
ATOM 813 N N . LYS A 1 101 ? 8.594 9.992 0.959 1 98.25 101 LYS A N 1
ATOM 814 C CA . LYS A 1 101 ? 8.312 9.453 -0.369 1 98.25 101 LYS A CA 1
ATOM 815 C C . LYS A 1 101 ? 9.297 8.352 -0.737 1 98.25 101 LYS A C 1
ATOM 817 O O . LYS A 1 101 ? 10.461 8.398 -0.332 1 98.25 101 LYS A O 1
ATOM 822 N N . PRO A 1 102 ? 8.883 7.398 -1.462 1 98.56 102 PRO A N 1
ATOM 823 C CA . PRO A 1 102 ? 9.797 6.363 -1.942 1 98.56 102 PRO A CA 1
ATOM 824 C C . PRO A 1 102 ? 10.688 6.844 -3.086 1 98.56 102 PRO A C 1
ATOM 826 O O . PRO A 1 102 ? 10.234 7.598 -3.951 1 98.56 102 PRO A O 1
ATOM 829 N N . LEU A 1 103 ? 11.914 6.406 -3.033 1 97.94 103 LEU A N 1
ATOM 830 C CA . LEU A 1 103 ? 12.875 6.762 -4.07 1 97.94 103 LEU A CA 1
ATOM 831 C C . LEU A 1 103 ? 13.078 5.605 -5.047 1 97.94 103 LEU A C 1
ATOM 833 O O . LEU A 1 103 ? 13.109 5.812 -6.262 1 97.94 103 LEU A O 1
ATOM 837 N N . THR A 1 104 ? 13.242 4.449 -4.484 1 98.38 104 THR A N 1
ATOM 838 C CA . THR A 1 104 ? 13.477 3.25 -5.281 1 98.38 104 THR A CA 1
ATOM 839 C C . THR A 1 104 ? 12.883 2.021 -4.594 1 98.38 104 THR A C 1
ATOM 841 O O . THR A 1 104 ? 12.625 2.041 -3.389 1 98.38 104 THR A O 1
ATOM 844 N N . CYS A 1 105 ? 12.656 0.976 -5.391 1 98.44 105 CYS A N 1
ATOM 845 C CA . CYS A 1 105 ? 12.414 -0.346 -4.824 1 98.44 105 CYS A CA 1
ATOM 846 C C . CYS A 1 105 ? 13.719 -0.987 -4.359 1 98.44 105 CYS A C 1
ATOM 848 O O . CYS A 1 105 ? 14.797 -0.588 -4.793 1 98.44 105 CYS A O 1
ATOM 850 N N . LEU A 1 106 ? 13.562 -1.868 -3.436 1 97.44 106 LEU A N 1
ATOM 851 C CA . LEU A 1 106 ? 14.711 -2.602 -2.926 1 97.44 106 LEU A CA 1
ATOM 852 C C . LEU A 1 106 ? 14.508 -4.105 -3.07 1 97.44 106 LEU A C 1
ATOM 854 O O . LEU A 1 106 ? 13.461 -4.633 -2.676 1 97.44 106 LEU A O 1
ATOM 858 N N . LEU A 1 107 ? 15.438 -4.742 -3.699 1 93.94 107 LEU A N 1
ATOM 859 C CA . LEU A 1 107 ? 15.531 -6.199 -3.727 1 93.94 107 LEU A CA 1
ATOM 860 C C . LEU A 1 107 ? 16.812 -6.676 -3.07 1 93.94 107 LEU A C 1
ATOM 862 O O . LEU A 1 107 ? 17.891 -6.621 -3.682 1 93.94 107 LEU A O 1
ATOM 866 N N . SER A 1 108 ? 16.781 -7.32 -1.886 1 85.44 108 SER A N 1
ATOM 867 C CA . SER A 1 108 ? 17.969 -7.719 -1.145 1 85.44 108 SER A CA 1
ATOM 868 C C . SER A 1 108 ? 19.031 -6.617 -1.148 1 85.44 108 SER A C 1
ATOM 870 O O . SER A 1 108 ? 20.188 -6.855 -1.498 1 85.44 108 SER A O 1
ATOM 872 N N . ASP A 1 109 ? 18.781 -5.344 -0.963 1 85.81 109 ASP A N 1
ATOM 873 C CA . ASP A 1 109 ? 19.656 -4.188 -0.783 1 85.81 109 ASP A CA 1
ATOM 874 C C . ASP A 1 109 ? 20.047 -3.578 -2.129 1 85.81 109 ASP A C 1
ATOM 876 O O . ASP A 1 109 ? 20.875 -2.66 -2.186 1 85.81 109 ASP A O 1
ATOM 880 N N . VAL A 1 110 ? 19.562 -4.227 -3.188 1 92.12 110 VAL A N 1
ATOM 881 C CA . VAL A 1 110 ? 19.766 -3.645 -4.508 1 92.12 110 VAL A CA 1
ATOM 882 C C . VAL A 1 110 ? 18.672 -2.633 -4.816 1 92.12 110 VAL A C 1
ATOM 884 O O . VAL A 1 110 ? 17.484 -2.955 -4.73 1 92.12 110 VAL A O 1
ATOM 887 N N . HIS A 1 111 ? 19.094 -1.502 -5.188 1 95.94 111 HIS A N 1
ATOM 888 C CA . HIS A 1 111 ? 18.156 -0.452 -5.57 1 95.94 111 HIS A CA 1
ATOM 889 C C . HIS A 1 111 ? 17.641 -0.662 -6.992 1 95.94 111 HIS A C 1
ATOM 891 O O . HIS A 1 111 ? 18.438 -0.835 -7.922 1 95.94 111 HIS A O 1
ATOM 897 N N . VAL A 1 112 ? 16.406 -0.683 -7.066 1 96.75 112 VAL A N 1
ATOM 898 C CA . VAL A 1 112 ? 15.758 -0.829 -8.367 1 96.75 112 VAL A CA 1
ATOM 899 C C . VAL A 1 112 ? 14.953 0.428 -8.68 1 96.75 112 VAL A C 1
ATOM 901 O O . VAL A 1 112 ? 13.992 0.754 -7.977 1 96.75 112 VAL A O 1
ATOM 904 N N . THR A 1 113 ? 15.258 1.118 -9.758 1 96.94 113 THR A N 1
ATOM 905 C CA . THR A 1 113 ? 14.586 2.361 -10.117 1 96.94 113 THR A CA 1
ATOM 906 C C . THR A 1 113 ? 13.234 2.076 -10.773 1 96.94 113 THR A C 1
ATOM 908 O O . THR A 1 113 ? 13.031 1.005 -11.352 1 96.94 113 THR A O 1
ATOM 911 N N . ALA A 1 114 ? 12.383 3.014 -10.688 1 97.38 114 ALA A N 1
ATOM 912 C CA . ALA A 1 114 ? 11.07 2.873 -11.305 1 97.38 114 ALA A CA 1
ATOM 913 C C . ALA A 1 114 ? 11.195 2.588 -12.797 1 97.38 114 ALA A C 1
ATOM 915 O O . ALA A 1 114 ? 12.031 3.184 -13.484 1 97.38 114 ALA A O 1
ATOM 916 N N . GLY A 1 115 ? 10.398 1.671 -13.312 1 96.56 115 GLY A N 1
ATOM 917 C CA . GLY A 1 115 ? 10.391 1.312 -14.719 1 96.56 115 GLY A CA 1
ATOM 918 C C . GLY A 1 115 ? 11.258 0.105 -15.031 1 96.56 115 GLY A C 1
ATOM 919 O O . GLY A 1 115 ? 11.203 -0.43 -16.141 1 96.56 115 GLY A O 1
ATOM 920 N N . THR A 1 116 ? 12.008 -0.374 -14.055 1 96.19 116 THR A N 1
ATOM 921 C CA . THR A 1 116 ? 12.938 -1.477 -14.25 1 96.19 116 THR A CA 1
ATOM 922 C C . THR A 1 116 ? 12.305 -2.805 -13.852 1 96.19 116 THR A C 1
ATOM 924 O O . THR A 1 116 ? 11.57 -2.873 -12.867 1 96.19 116 THR A O 1
ATOM 927 N N . THR A 1 117 ? 12.594 -3.811 -14.641 1 93.62 117 THR A N 1
ATOM 928 C CA . THR A 1 117 ? 12.211 -5.188 -14.344 1 93.62 117 THR A CA 1
ATOM 929 C C . THR A 1 117 ? 13.445 -6.043 -14.07 1 93.62 117 THR A C 1
ATOM 931 O O . THR A 1 117 ? 14.43 -5.977 -14.805 1 93.62 117 THR A O 1
ATOM 934 N N . ILE A 1 118 ? 13.406 -6.711 -12.977 1 94.19 118 ILE A N 1
ATOM 935 C CA . ILE A 1 118 ? 14.492 -7.605 -12.609 1 94.19 118 ILE A CA 1
ATOM 936 C C . ILE A 1 118 ? 13.953 -9.023 -12.414 1 94.19 118 ILE A C 1
ATOM 938 O O . ILE A 1 118 ? 12.867 -9.203 -11.867 1 94.19 118 ILE A O 1
ATOM 942 N N . ARG A 1 119 ? 14.758 -9.945 -12.812 1 90.62 119 ARG A N 1
ATOM 943 C CA . ARG A 1 119 ? 14.383 -11.344 -12.609 1 90.62 119 ARG A CA 1
ATOM 944 C C . ARG A 1 119 ? 15.367 -12.047 -11.68 1 90.62 119 ARG A C 1
ATOM 946 O O . ARG A 1 119 ? 16.578 -11.875 -11.812 1 90.62 119 ARG A O 1
ATOM 953 N N . ARG A 1 120 ? 14.781 -12.664 -10.75 1 88.38 120 ARG A N 1
ATOM 954 C CA . ARG A 1 120 ? 15.539 -13.531 -9.852 1 88.38 120 ARG A CA 1
ATOM 955 C C . ARG A 1 120 ? 14.898 -14.906 -9.758 1 88.38 120 ARG A C 1
ATOM 957 O O . ARG A 1 120 ? 13.82 -15.062 -9.188 1 88.38 120 ARG A O 1
ATOM 964 N N . ALA A 1 121 ? 15.602 -15.867 -10.359 1 86.69 121 ALA A N 1
ATOM 965 C CA . ALA A 1 121 ? 15.047 -17.219 -10.406 1 86.69 121 ALA A CA 1
ATOM 966 C C . ALA A 1 121 ? 13.68 -17.234 -11.078 1 86.69 121 ALA A C 1
ATOM 968 O O . ALA A 1 121 ? 13.539 -16.781 -12.219 1 86.69 121 ALA A O 1
ATOM 969 N N . GLU A 1 122 ? 12.664 -17.688 -10.406 1 89.75 122 GLU A N 1
ATOM 970 C CA . GLU A 1 122 ? 11.344 -17.844 -11.008 1 89.75 122 GLU A CA 1
ATOM 971 C C . GLU A 1 122 ? 10.453 -16.625 -10.719 1 89.75 122 GLU A C 1
ATOM 973 O O . GLU A 1 122 ? 9.242 -16.672 -10.938 1 89.75 122 GLU A O 1
ATOM 978 N N . THR A 1 123 ? 11.102 -15.586 -10.273 1 92.12 123 THR A N 1
ATOM 979 C CA . THR A 1 123 ? 10.32 -14.414 -9.906 1 92.12 123 THR A CA 1
ATOM 980 C C . THR A 1 123 ? 10.75 -13.188 -10.719 1 92.12 123 THR A C 1
ATOM 982 O O . THR A 1 123 ? 11.945 -12.93 -10.859 1 92.12 123 THR A O 1
ATOM 985 N N . GLU A 1 124 ? 9.836 -12.562 -11.297 1 93.19 124 GLU A N 1
ATOM 986 C CA . GLU A 1 124 ? 10.047 -11.258 -11.922 1 93.19 124 GLU A CA 1
ATOM 987 C C . GLU A 1 124 ? 9.547 -10.125 -11.023 1 93.19 124 GLU A C 1
ATOM 989 O O . GLU A 1 124 ? 8.438 -10.195 -10.492 1 93.19 124 GLU A O 1
ATOM 994 N N . TYR A 1 125 ? 10.367 -9.141 -10.82 1 95.69 125 TYR A N 1
ATOM 995 C CA . TYR A 1 125 ? 10.023 -7.949 -10.055 1 95.69 125 TYR A CA 1
ATOM 996 C C . TYR A 1 125 ? 9.984 -6.719 -10.953 1 95.69 125 TYR A C 1
ATOM 998 O O . TYR A 1 125 ? 10.883 -6.508 -11.773 1 95.69 125 TYR A O 1
ATOM 1006 N N . LYS A 1 126 ? 9.016 -5.973 -10.82 1 96.81 126 LYS A N 1
ATOM 1007 C CA . LYS A 1 126 ? 8.914 -4.715 -11.555 1 96.81 126 LYS A CA 1
ATOM 1008 C C . LYS A 1 126 ? 8.641 -3.549 -10.602 1 96.81 126 LYS A C 1
ATOM 1010 O O . LYS A 1 126 ? 7.676 -3.574 -9.844 1 96.81 126 LYS A O 1
ATOM 1015 N N . CYS A 1 127 ? 9.516 -2.58 -10.594 1 98.44 127 CYS A N 1
ATOM 1016 C CA . CYS A 1 127 ? 9.32 -1.36 -9.82 1 98.44 127 CYS A CA 1
ATOM 1017 C C . CYS A 1 127 ? 8.516 -0.335 -10.617 1 98.44 127 CYS A C 1
ATOM 1019 O O . CYS A 1 127 ? 8.898 0.033 -11.727 1 98.44 127 CYS A O 1
ATOM 1021 N N . VAL A 1 128 ? 7.398 0.125 -10.047 1 98.06 128 VAL A N 1
ATOM 1022 C CA . VAL A 1 128 ? 6.492 1.015 -10.766 1 98.06 128 VAL A CA 1
ATOM 1023 C C . VAL A 1 128 ? 6.227 2.266 -9.93 1 98.06 128 VAL A C 1
ATOM 1025 O O . VAL A 1 128 ? 6.027 2.178 -8.719 1 98.06 128 VAL A O 1
ATOM 1028 N N . LEU A 1 129 ? 6.227 3.383 -10.547 1 97.5 129 LEU A N 1
ATOM 1029 C CA . LEU A 1 129 ? 5.852 4.652 -9.938 1 97.5 129 LEU A CA 1
ATOM 1030 C C . LEU A 1 129 ? 4.605 5.23 -10.602 1 97.5 129 LEU A C 1
ATOM 1032 O O . LEU A 1 129 ? 4.645 5.621 -11.773 1 97.5 129 LEU A O 1
ATOM 1036 N N . ASP A 1 130 ? 3.559 5.238 -9.789 1 94.81 130 ASP A N 1
ATOM 1037 C CA . ASP A 1 130 ? 2.297 5.773 -10.297 1 94.81 130 ASP A CA 1
ATOM 1038 C C . ASP A 1 130 ? 2.105 7.227 -9.867 1 94.81 130 ASP A C 1
ATOM 1040 O O . ASP A 1 130 ? 2.346 7.574 -8.711 1 94.81 130 ASP A O 1
ATOM 1044 N N . ASN A 1 131 ? 1.708 8.117 -10.773 1 91.69 131 ASN A N 1
ATOM 1045 C CA . ASN A 1 131 ? 1.379 9.516 -10.523 1 91.69 131 ASN A CA 1
ATOM 1046 C C . ASN A 1 131 ? 2.525 10.25 -9.828 1 91.69 131 ASN A C 1
ATOM 1048 O O . ASN A 1 131 ? 2.293 11.078 -8.945 1 91.69 131 ASN A O 1
ATOM 1052 N N . GLU A 1 132 ? 3.668 9.812 -10.023 1 90.31 132 GLU A N 1
ATOM 1053 C CA . GLU A 1 132 ? 4.906 10.43 -9.562 1 90.31 132 GLU A CA 1
ATOM 1054 C C . GLU A 1 132 ? 5.047 10.328 -8.047 1 90.31 132 GLU A C 1
ATOM 1056 O O . GLU A 1 132 ? 6.004 10.844 -7.473 1 90.31 132 GLU A O 1
ATOM 1061 N N . VAL A 1 133 ? 4.129 9.633 -7.414 1 93.56 133 VAL A N 1
ATOM 1062 C CA . VAL A 1 133 ? 4.168 9.688 -5.957 1 93.56 133 VAL A CA 1
ATOM 1063 C C . VAL A 1 133 ? 4.051 8.273 -5.383 1 93.56 133 VAL A C 1
ATOM 1065 O O . VAL A 1 133 ? 4.711 7.941 -4.398 1 93.56 1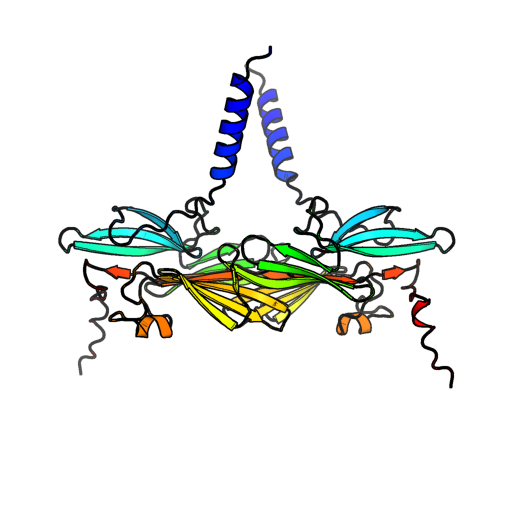33 VAL A O 1
ATOM 1068 N N . TYR A 1 134 ? 3.32 7.453 -6.039 1 97.5 134 TYR A N 1
ATOM 1069 C CA . TYR A 1 134 ? 3.012 6.156 -5.449 1 97.5 134 TYR A CA 1
ATOM 1070 C C . TYR A 1 134 ? 3.834 5.051 -6.098 1 97.5 134 TYR A C 1
ATOM 1072 O O . TYR A 1 134 ? 3.641 4.734 -7.277 1 97.5 134 TYR A O 1
ATOM 1080 N N . MET A 1 135 ? 4.688 4.449 -5.289 1 98.38 135 MET A N 1
ATOM 1081 C CA . MET A 1 135 ? 5.566 3.396 -5.789 1 98.38 135 MET A CA 1
ATOM 1082 C C . MET A 1 135 ? 5.09 2.023 -5.324 1 98.38 135 MET A C 1
ATOM 1084 O O . MET A 1 135 ? 4.613 1.876 -4.199 1 98.38 135 MET A O 1
ATOM 1088 N N . LYS A 1 136 ? 5.219 1.073 -6.23 1 98.38 136 LYS A N 1
ATOM 1089 C CA . LYS A 1 136 ? 4.918 -0.307 -5.863 1 98.38 136 LYS A CA 1
ATOM 1090 C C . LYS A 1 136 ? 5.891 -1.277 -6.523 1 98.38 136 LYS A C 1
ATOM 1092 O O . LYS A 1 136 ? 6.523 -0.945 -7.527 1 98.38 136 LYS A O 1
ATOM 1097 N N . LEU A 1 137 ? 6.043 -2.334 -5.918 1 97.88 137 LEU A N 1
ATOM 1098 C CA . LEU A 1 137 ? 6.801 -3.473 -6.426 1 97.88 137 LEU A CA 1
ATOM 1099 C C . LEU A 1 137 ? 5.871 -4.613 -6.82 1 97.88 137 LEU A C 1
ATOM 1101 O O . LEU A 1 137 ? 5.211 -5.207 -5.965 1 97.88 137 LEU A O 1
ATOM 1105 N N . ILE A 1 138 ? 5.762 -4.859 -8.117 1 97.38 138 ILE A N 1
ATOM 1106 C CA . ILE A 1 138 ? 4.957 -5.969 -8.617 1 97.38 138 ILE A CA 1
ATOM 1107 C C . ILE A 1 138 ? 5.801 -7.238 -8.672 1 97.38 138 ILE A C 1
ATOM 1109 O O . ILE A 1 138 ? 6.91 -7.23 -9.211 1 97.38 138 ILE A O 1
ATOM 1113 N N . GLN A 1 139 ? 5.301 -8.242 -8.109 1 96.12 139 GLN A N 1
ATOM 1114 C CA . GLN A 1 139 ? 5.965 -9.547 -8.102 1 96.12 139 GLN A CA 1
ATOM 1115 C C . GLN A 1 139 ? 5.184 -10.562 -8.938 1 96.12 139 GLN A C 1
ATOM 1117 O O . GLN A 1 139 ? 4.012 -10.828 -8.664 1 96.12 139 GLN A O 1
ATOM 1122 N N . LYS A 1 140 ? 5.832 -11.078 -9.922 1 95.25 140 LYS A N 1
ATOM 1123 C CA . LYS A 1 140 ? 5.332 -12.211 -10.695 1 95.25 140 LYS A CA 1
ATOM 1124 C C . LYS A 1 140 ? 6.145 -13.477 -10.414 1 95.25 140 LYS A C 1
ATOM 1126 O O . LYS A 1 140 ? 7.309 -13.57 -10.812 1 95.25 140 LYS A O 1
ATOM 1131 N N . ARG A 1 141 ? 5.547 -14.406 -9.812 1 94.25 141 ARG A N 1
ATOM 1132 C CA . ARG A 1 141 ? 6.246 -15.617 -9.422 1 94.25 141 ARG A CA 1
ATOM 1133 C C . ARG A 1 141 ? 5.691 -16.828 -10.156 1 94.25 141 ARG A C 1
ATOM 1135 O O . ARG A 1 141 ? 4.512 -17.172 -10.008 1 94.25 141 ARG A O 1
ATOM 1142 N N . MET A 1 142 ? 6.52 -17.422 -10.844 1 92.44 142 MET A N 1
ATOM 1143 C CA . MET A 1 142 ? 6.164 -18.703 -11.438 1 92.44 142 MET A CA 1
ATOM 1144 C C . MET A 1 142 ? 6.43 -19.844 -10.461 1 92.44 142 MET A C 1
ATOM 1146 O O . MET A 1 142 ? 7.484 -19.891 -9.828 1 92.44 142 MET A O 1
ATOM 1150 N N . LEU A 1 143 ? 5.562 -20.781 -10.422 1 92.06 143 LEU A N 1
ATOM 1151 C CA . LEU A 1 143 ? 5.715 -21.891 -9.484 1 92.06 143 LEU A CA 1
ATOM 1152 C C . LEU A 1 143 ? 6.508 -23.031 -10.117 1 92.06 143 LEU A C 1
ATOM 1154 O O . LEU A 1 143 ? 6.598 -24.125 -9.555 1 92.06 143 LEU A O 1
ATOM 1158 N N . HIS A 1 144 ? 7.016 -22.781 -11.219 1 88.75 144 HIS A N 1
ATOM 1159 C CA . HIS A 1 144 ? 7.887 -23.672 -11.984 1 88.75 144 HIS A CA 1
ATOM 1160 C C . HIS A 1 144 ? 8.82 -22.875 -12.898 1 88.75 144 HIS A C 1
ATOM 1162 O O . HIS A 1 144 ? 8.75 -21.641 -12.938 1 88.75 144 HIS A O 1
ATOM 1168 N N . ASP A 1 145 ? 9.68 -23.594 -13.641 1 87.56 145 ASP A N 1
ATOM 1169 C CA . ASP A 1 145 ? 10.609 -22.844 -14.484 1 87.56 145 ASP A CA 1
ATOM 1170 C C . ASP A 1 145 ? 10.312 -23.078 -15.969 1 87.56 145 ASP A C 1
ATOM 1172 O O . ASP A 1 145 ? 11.086 -22.656 -16.828 1 87.56 145 ASP A O 1
ATOM 1176 N N . PHE A 1 146 ? 9.25 -23.609 -16.328 1 88.69 146 PHE A N 1
ATOM 1177 C CA . PHE A 1 146 ? 8.969 -24.016 -17.703 1 88.69 146 PHE A CA 1
ATOM 1178 C C . PHE A 1 146 ? 8.625 -22.797 -18.562 1 88.69 146 PHE A C 1
ATOM 1180 O O . PHE A 1 146 ? 8.695 -22.859 -19.781 1 88.69 146 PHE A O 1
ATOM 1187 N N . CYS A 1 147 ? 8.234 -21.719 -17.953 1 89.62 147 CYS A N 1
ATOM 1188 C CA . CYS A 1 147 ? 7.859 -20.531 -18.703 1 89.62 147 CYS A CA 1
ATOM 1189 C C . CYS A 1 147 ? 8.977 -19.484 -18.672 1 89.62 147 CYS A C 1
ATOM 1191 O O . CYS A 1 147 ? 8.812 -18.375 -19.172 1 89.62 147 CYS A O 1
ATOM 1193 N N . MET A 1 148 ? 10.039 -19.797 -18.047 1 87.12 148 MET A N 1
ATOM 1194 C CA . MET A 1 148 ? 11.141 -18.844 -17.953 1 87.12 148 MET A CA 1
ATOM 1195 C C . MET A 1 148 ? 11.711 -18.531 -19.328 1 87.12 148 MET A C 1
ATOM 1197 O O . MET A 1 148 ? 11.633 -19.344 -20.25 1 87.12 148 MET A O 1
ATOM 1201 N N . PRO A 1 149 ? 12.25 -17.297 -19.344 1 83.81 149 PRO A N 1
ATOM 1202 C CA . PRO A 1 149 ? 12.844 -16.938 -20.641 1 83.81 149 PRO A CA 1
ATOM 1203 C C . PRO A 1 149 ? 13.82 -18 -21.156 1 83.81 149 PRO A C 1
ATOM 1205 O O . PRO A 1 149 ? 14.672 -18.469 -20.406 1 83.81 149 PRO A O 1
ATOM 1208 N N . GLY A 1 150 ? 13.742 -18.359 -22.438 1 83.94 150 GLY A N 1
ATOM 1209 C CA . GLY A 1 150 ? 14.609 -19.344 -23.031 1 83.94 150 GLY A CA 1
ATOM 1210 C C . GLY A 1 150 ? 14 -20.734 -23.062 1 83.94 150 GLY A C 1
ATOM 1211 O O . GLY A 1 150 ? 14.5 -21.625 -23.75 1 83.94 150 GLY A O 1
ATOM 1212 N N . ASN A 1 151 ? 12.891 -20.875 -22.312 1 85.69 151 ASN A N 1
ATOM 1213 C CA . ASN A 1 151 ? 12.242 -22.188 -22.281 1 85.69 151 ASN A CA 1
ATOM 1214 C C . ASN A 1 151 ? 11.078 -22.25 -23.281 1 85.69 151 ASN A C 1
ATOM 1216 O O . ASN A 1 151 ? 10.781 -21.281 -23.969 1 85.69 151 ASN A O 1
ATOM 1220 N N . GLN A 1 152 ? 10.484 -23.375 -23.391 1 79.88 152 GLN A N 1
ATOM 1221 C CA . GLN A 1 152 ? 9.508 -23.688 -24.422 1 79.88 152 GLN A CA 1
ATOM 1222 C C . GLN A 1 152 ? 8.281 -22.781 -24.328 1 79.88 152 GLN A C 1
ATOM 1224 O O . GLN A 1 152 ? 7.711 -22.391 -25.344 1 79.88 152 GLN A O 1
ATOM 1229 N N . ASN A 1 153 ? 7.914 -22.359 -23.141 1 82.62 153 ASN A N 1
ATOM 1230 C CA . ASN A 1 153 ? 6.66 -21.641 -22.953 1 82.62 153 ASN A CA 1
ATOM 1231 C C . ASN A 1 153 ? 6.902 -20.203 -22.531 1 82.62 153 ASN A C 1
ATOM 1233 O O . ASN A 1 153 ? 6.098 -19.609 -21.797 1 82.62 153 ASN A O 1
ATOM 1237 N N . ASP A 1 154 ? 8.008 -19.594 -22.922 1 83.81 154 ASP A N 1
ATOM 1238 C CA . ASP A 1 154 ? 8.422 -18.281 -22.453 1 83.81 154 ASP A CA 1
ATOM 1239 C C . ASP A 1 154 ? 7.434 -17.203 -22.891 1 83.81 154 ASP A C 1
ATOM 1241 O O . ASP A 1 154 ? 7.23 -16.203 -22.188 1 83.81 154 ASP A O 1
ATOM 1245 N N . SER A 1 155 ? 6.742 -17.406 -24 1 86.19 155 SER A N 1
ATOM 1246 C CA . SER A 1 155 ? 5.785 -16.422 -24.516 1 86.19 155 SER A CA 1
ATOM 1247 C C . SER A 1 155 ? 4.578 -16.312 -23.594 1 86.19 155 SER A C 1
ATOM 1249 O O . SER A 1 155 ? 3.932 -15.258 -23.547 1 86.19 155 SER A O 1
ATOM 1251 N N . LEU A 1 156 ? 4.277 -17.359 -22.875 1 87.31 156 LEU A N 1
ATOM 1252 C CA . LEU A 1 156 ? 3.129 -17.344 -21.969 1 87.31 156 LEU A CA 1
ATOM 1253 C C . LEU A 1 156 ? 3.357 -16.391 -20.812 1 87.31 156 LEU A C 1
ATOM 1255 O O . LEU A 1 156 ? 2.408 -15.797 -20.281 1 87.31 156 LEU A O 1
ATOM 1259 N N . LEU A 1 157 ? 4.57 -16.266 -20.391 1 85.06 157 LEU A N 1
ATOM 1260 C CA . LEU A 1 157 ? 4.895 -15.359 -19.297 1 85.06 157 LEU A CA 1
ATOM 1261 C C . LEU A 1 157 ? 4.707 -13.906 -19.719 1 85.06 157 LEU A C 1
ATOM 1263 O O . LEU A 1 157 ? 4.219 -13.086 -18.922 1 85.06 157 LEU A O 1
ATOM 1267 N N . GLU A 1 158 ? 5.086 -13.531 -20.969 1 81.56 158 GLU A N 1
ATOM 1268 C CA . GLU A 1 158 ? 5.004 -12.164 -21.469 1 81.56 158 GLU A CA 1
ATOM 1269 C C . GLU A 1 158 ? 3.568 -11.641 -21.422 1 81.56 158 GLU A C 1
ATOM 1271 O O . GLU A 1 158 ? 3.338 -10.453 -21.188 1 81.56 158 GLU A O 1
ATOM 1276 N N . ASN A 1 159 ? 2.674 -12.508 -21.469 1 85.38 159 ASN A N 1
ATOM 1277 C CA . ASN A 1 159 ? 1.271 -12.102 -21.484 1 85.38 159 ASN A CA 1
ATOM 1278 C C . ASN A 1 159 ? 0.556 -12.5 -20.188 1 85.38 159 ASN A C 1
ATOM 1280 O O . ASN A 1 159 ? -0.675 -12.531 -20.141 1 85.38 159 ASN A O 1
ATOM 1284 N N . ASP A 1 160 ? 1.303 -12.891 -19.234 1 90.94 160 ASP A N 1
ATOM 1285 C CA . ASP A 1 160 ? 0.814 -13.273 -17.906 1 90.94 160 ASP A CA 1
ATOM 1286 C C . ASP A 1 160 ? -0.145 -14.461 -18.016 1 90.94 160 ASP A C 1
ATOM 1288 O O . ASP A 1 160 ? -1.159 -14.508 -17.312 1 90.94 160 ASP A O 1
ATOM 1292 N N . GLN A 1 161 ? 0.201 -15.375 -18.922 1 91.5 161 GLN A N 1
ATOM 1293 C CA . GLN A 1 161 ? -0.688 -16.5 -19.156 1 91.5 161 GLN A CA 1
ATOM 1294 C C . GLN A 1 161 ? -0.04 -17.812 -18.734 1 91.5 161 GLN A C 1
ATOM 1296 O O . GLN A 1 161 ? -0.573 -18.891 -19 1 91.5 161 GLN A O 1
ATOM 1301 N N . CYS A 1 162 ? 1.13 -17.734 -18.172 1 93.69 162 CYS A N 1
ATOM 1302 C CA . CYS A 1 162 ? 1.817 -18.938 -17.719 1 93.69 162 CYS A CA 1
ATOM 1303 C C . CYS A 1 162 ? 1.039 -19.625 -16.594 1 93.69 162 CYS A C 1
ATOM 1305 O O . CYS A 1 162 ? 0.767 -19.016 -15.562 1 93.69 162 CYS A O 1
ATOM 1307 N N . PRO A 1 163 ? 0.642 -20.875 -16.812 1 93.75 163 PRO A N 1
ATOM 1308 C CA . PRO A 1 163 ? 0.038 -21.594 -15.688 1 93.75 163 PRO A CA 1
ATOM 1309 C C . PRO A 1 163 ? 0.951 -21.656 -14.469 1 93.75 163 PRO A C 1
ATOM 1311 O O . PRO A 1 163 ? 2.166 -21.812 -14.602 1 93.75 163 PRO A O 1
ATOM 1314 N N . GLY A 1 164 ? 0.359 -21.453 -13.312 1 94.5 164 GLY A N 1
ATOM 1315 C CA . GLY A 1 164 ? 1.165 -21.453 -12.102 1 94.5 164 GLY A CA 1
ATOM 1316 C C . GLY A 1 164 ? 1.785 -20.094 -11.812 1 94.5 164 GLY A C 1
ATOM 1317 O O . GLY A 1 164 ? 2.734 -20 -11.031 1 94.5 164 GLY A O 1
ATOM 1318 N N . LEU A 1 165 ? 1.294 -19.109 -12.508 1 95.5 165 LEU A N 1
ATOM 1319 C CA . LEU A 1 165 ? 1.785 -17.75 -12.281 1 95.5 165 LEU A CA 1
ATOM 1320 C C . LEU A 1 165 ? 1.047 -17.094 -11.117 1 95.5 165 LEU A C 1
ATOM 1322 O O . LEU A 1 165 ? -0.185 -17.125 -11.062 1 95.5 165 LEU A O 1
ATOM 1326 N N . SER A 1 166 ? 1.765 -16.562 -10.18 1 96.44 166 SER A N 1
ATOM 1327 C CA . SER A 1 166 ? 1.24 -15.719 -9.109 1 96.44 166 SER A CA 1
ATOM 1328 C C . SER A 1 166 ? 1.684 -14.273 -9.266 1 96.44 166 SER A C 1
ATOM 1330 O O . SER A 1 166 ? 2.863 -14 -9.5 1 96.44 166 SER A O 1
ATOM 1332 N N . ILE A 1 167 ? 0.75 -13.344 -9.203 1 97.06 167 ILE A N 1
ATOM 1333 C CA . ILE A 1 167 ? 1.054 -11.914 -9.289 1 97.06 167 ILE A CA 1
ATOM 1334 C C . ILE A 1 167 ? 0.591 -11.211 -8.023 1 97.06 167 ILE A C 1
ATOM 1336 O O . ILE A 1 167 ? -0.524 -11.438 -7.547 1 97.06 167 ILE A O 1
ATOM 1340 N N . SER A 1 168 ? 1.375 -10.391 -7.461 1 97.69 168 SER A N 1
ATOM 1341 C CA . SER A 1 168 ? 1.027 -9.57 -6.305 1 97.69 168 SER A CA 1
ATOM 1342 C C . SER A 1 168 ? 1.773 -8.242 -6.32 1 97.69 168 SER A C 1
ATOM 1344 O O . SER A 1 168 ? 2.65 -8.031 -7.16 1 97.69 168 SER A O 1
ATOM 1346 N N . ALA A 1 169 ? 1.357 -7.359 -5.445 1 97.44 169 ALA A N 1
ATOM 1347 C CA . ALA A 1 169 ? 2 -6.051 -5.387 1 97.44 169 ALA A CA 1
ATOM 1348 C C . ALA A 1 169 ? 2.244 -5.621 -3.941 1 97.44 169 ALA A C 1
ATOM 1350 O O . ALA A 1 169 ? 1.427 -5.895 -3.061 1 97.44 169 ALA A O 1
ATOM 1351 N N . ILE A 1 170 ? 3.328 -5.012 -3.732 1 97.38 170 ILE A N 1
ATOM 1352 C CA . ILE A 1 170 ? 3.678 -4.363 -2.473 1 97.38 170 ILE A CA 1
ATOM 1353 C C . ILE A 1 170 ? 3.762 -2.854 -2.676 1 97.38 170 ILE A C 1
ATOM 1355 O O . ILE A 1 170 ? 4.422 -2.381 -3.604 1 97.38 170 ILE A O 1
ATOM 1359 N N . HIS A 1 171 ? 3.146 -2.117 -1.86 1 98.25 171 HIS A N 1
ATOM 1360 C CA . HIS A 1 171 ? 3.082 -0.672 -2.049 1 98.25 171 HIS A CA 1
ATOM 1361 C C . HIS A 1 171 ? 3.928 0.057 -1.01 1 98.25 171 HIS A C 1
ATOM 1363 O O . HIS A 1 171 ? 3.955 -0.333 0.16 1 98.25 171 HIS A O 1
ATOM 1369 N N . ALA A 1 172 ? 4.547 1.085 -1.456 1 98.62 172 ALA A N 1
ATOM 1370 C CA . ALA A 1 172 ? 5.355 1.92 -0.575 1 98.62 172 ALA A CA 1
ATOM 1371 C C . ALA A 1 172 ? 4.48 2.877 0.231 1 98.62 172 ALA A C 1
ATOM 1373 O O . ALA A 1 172 ? 3.344 3.156 -0.149 1 98.62 172 ALA A O 1
ATOM 1374 N N . LYS A 1 173 ? 5 3.342 1.294 1 98.25 173 LYS A N 1
ATOM 1375 C CA . LYS A 1 173 ? 4.371 4.387 2.098 1 98.25 173 LYS A CA 1
ATOM 1376 C C . LYS A 1 173 ? 4.523 5.754 1.438 1 98.25 173 LYS A C 1
ATOM 1378 O O . LYS A 1 173 ? 5.465 5.98 0.677 1 98.25 173 LYS A O 1
ATOM 1383 N N . TYR A 1 174 ? 3.607 6.543 1.705 1 98.44 174 TYR A N 1
ATOM 1384 C CA . TYR A 1 174 ? 3.662 7.945 1.313 1 98.44 174 TYR A CA 1
ATOM 1385 C C . TYR A 1 174 ? 2.951 8.828 2.334 1 98.44 174 TYR A C 1
ATOM 1387 O O . TYR A 1 174 ? 1.868 8.484 2.812 1 98.44 174 TYR A O 1
ATOM 1395 N N . GLY A 1 175 ? 3.58 9.953 2.625 1 98.31 175 GLY A N 1
ATOM 1396 C CA . GLY A 1 175 ? 2.965 10.945 3.49 1 98.31 175 GLY A CA 1
ATOM 1397 C C . GLY A 1 175 ? 3.615 12.312 3.387 1 98.31 175 GLY A C 1
ATOM 1398 O O . GLY A 1 175 ? 4.824 12.414 3.178 1 98.31 175 GLY A O 1
ATOM 1399 N N . SER A 1 176 ? 2.811 13.312 3.523 1 98.19 176 SER A N 1
ATOM 1400 C CA . SER A 1 176 ? 3.318 14.68 3.566 1 98.19 176 SER A CA 1
ATOM 1401 C C . SER A 1 176 ? 2.559 15.523 4.586 1 98.19 176 SER A C 1
ATOM 1403 O O . SER A 1 176 ? 1.437 15.18 4.969 1 98.19 176 SER A O 1
ATOM 1405 N N . GLY A 1 177 ? 3.201 16.562 5.035 1 98 177 GLY A N 1
ATOM 1406 C CA . GLY A 1 177 ? 2.596 17.469 6 1 98 177 GLY A CA 1
ATOM 1407 C C . GLY A 1 177 ? 3.197 18.859 5.98 1 98 177 GLY A C 1
ATOM 1408 O O . GLY A 1 177 ? 4.41 19.016 5.801 1 98 177 GLY A O 1
ATOM 1409 N N . THR A 1 178 ? 2.365 19.844 6.184 1 97.5 178 THR A N 1
ATOM 1410 C CA . THR A 1 178 ? 2.809 21.234 6.191 1 97.5 178 THR A CA 1
ATOM 1411 C C . THR A 1 178 ? 2.607 21.859 7.57 1 97.5 178 THR A C 1
ATOM 1413 O O . THR A 1 178 ? 1.754 21.422 8.336 1 97.5 178 THR A O 1
ATOM 1416 N N . ALA A 1 179 ? 3.395 22.844 7.793 1 96.62 179 ALA A N 1
ATOM 1417 C CA . ALA A 1 179 ? 3.268 23.578 9.039 1 96.62 179 ALA A CA 1
ATOM 1418 C C . ALA A 1 179 ? 2.053 24.5 9.008 1 96.62 179 ALA A C 1
ATOM 1420 O O . ALA A 1 179 ? 1.558 24.859 7.938 1 96.62 179 ALA A O 1
ATOM 1421 N N . VAL A 1 180 ? 1.605 24.812 10.219 1 94.62 180 VAL A N 1
ATOM 1422 C CA . VA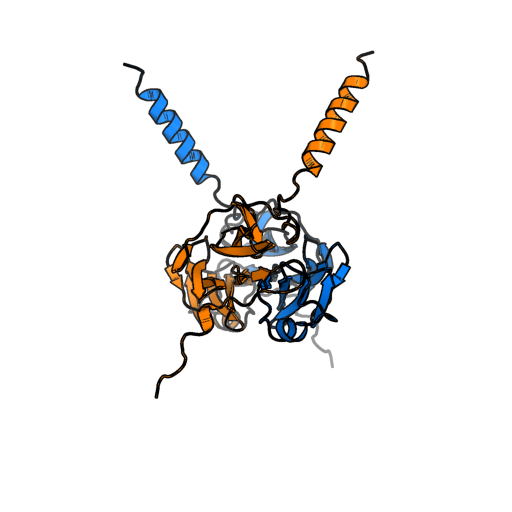L A 1 180 ? 0.542 25.812 10.328 1 94.62 180 VAL A CA 1
ATOM 1423 C C . VAL A 1 180 ? 0.67 26.562 11.656 1 94.62 180 VAL A C 1
ATOM 1425 O O . VAL A 1 180 ? 1.011 25.969 12.68 1 94.62 180 VAL A O 1
ATOM 1428 N N . THR A 1 181 ? 0.502 27.812 11.555 1 93.75 181 THR A N 1
ATOM 1429 C CA . THR A 1 181 ? 0.355 28.688 12.719 1 93.75 181 THR A CA 1
ATOM 1430 C C . THR A 1 181 ? -1.021 29.344 12.734 1 93.75 181 THR A C 1
ATOM 1432 O O . THR A 1 181 ? -1.505 29.797 11.695 1 93.75 181 THR A O 1
ATOM 1435 N N . PHE A 1 182 ? -1.609 29.266 13.875 1 89.25 182 PHE A N 1
ATOM 1436 C CA . PHE A 1 182 ? -2.947 29.844 13.953 1 89.25 182 PHE A CA 1
ATOM 1437 C C . PHE A 1 182 ? -3.166 30.531 15.289 1 89.25 182 PHE A C 1
ATOM 1439 O O . PHE A 1 182 ? -2.441 30.281 16.25 1 89.25 182 PHE A O 1
ATOM 1446 N N . ASP A 1 183 ? -4.008 31.5 15.195 1 87 183 ASP A N 1
ATOM 1447 C CA . ASP A 1 183 ? -4.559 32.062 16.422 1 87 183 ASP A CA 1
ATOM 1448 C C . ASP A 1 183 ? -5.996 31.594 16.641 1 87 183 ASP A C 1
ATOM 1450 O O . ASP A 1 183 ? -6.418 30.578 16.078 1 87 183 ASP A O 1
ATOM 1454 N N . GLU A 1 184 ? -6.727 32.219 17.484 1 78.19 184 GLU A N 1
ATOM 1455 C CA . GLU A 1 184 ? -8.07 31.75 17.844 1 78.19 184 GLU A CA 1
ATOM 1456 C C . GLU A 1 184 ? -9.031 31.891 16.672 1 78.19 184 GLU A C 1
ATOM 1458 O O . GLU A 1 184 ? -10.07 31.234 16.641 1 78.19 184 GLU A O 1
ATOM 1463 N N . LYS A 1 185 ? -8.625 32.625 15.648 1 81.25 185 LYS A N 1
ATOM 1464 C CA . LYS A 1 185 ? -9.625 32.969 14.648 1 81.25 185 LYS A CA 1
ATOM 1465 C C . LYS A 1 185 ? -9.172 32.562 13.25 1 81.25 185 LYS A C 1
ATOM 1467 O O . LYS A 1 185 ? -10 32.312 12.367 1 81.25 185 LYS A O 1
ATOM 1472 N N . THR A 1 186 ? -7.848 32.562 13.109 1 84.94 186 THR A N 1
ATOM 1473 C CA . THR A 1 186 ? -7.414 32.406 11.719 1 84.94 186 THR A CA 1
ATOM 1474 C C . THR A 1 186 ? -6.027 31.781 11.648 1 84.94 186 THR A C 1
ATOM 1476 O O . THR A 1 186 ? -5.344 31.656 12.664 1 84.94 186 THR A O 1
ATOM 1479 N N . ILE A 1 187 ? -5.672 31.375 10.469 1 89.88 187 ILE A N 1
ATOM 1480 C CA . ILE A 1 187 ? -4.305 30.984 10.164 1 89.88 187 ILE A CA 1
ATOM 1481 C C . ILE A 1 187 ? -3.416 32.219 10.047 1 89.88 187 ILE A C 1
ATOM 1483 O O . ILE A 1 187 ? -3.793 33.188 9.414 1 89.88 187 ILE A O 1
ATOM 1487 N N . VAL A 1 188 ? -2.301 32.156 10.773 1 86.38 188 VAL A N 1
ATOM 1488 C CA . VAL A 1 188 ? -1.357 33.281 10.75 1 86.38 188 VAL A CA 1
ATOM 1489 C C . VAL A 1 188 ? -0.289 33.031 9.688 1 86.38 188 VAL A C 1
ATOM 1491 O O . VAL A 1 188 ? 0.276 31.922 9.617 1 86.38 188 VAL A O 1
ATOM 1494 N N . GLU A 1 189 ? -0.244 33.812 8.625 1 71.25 189 GLU A N 1
ATOM 1495 C CA . GLU A 1 189 ? 0.772 33.688 7.586 1 71.25 189 GLU A CA 1
ATOM 1496 C C . GLU A 1 189 ? 2.164 33.969 8.133 1 71.25 189 GLU A C 1
ATOM 1498 O O . GLU A 1 189 ? 2.322 34.812 9.016 1 71.25 189 GLU A O 1
ATOM 1503 N N . ASP A 1 190 ? 3.027 33.094 8.094 1 58.09 190 ASP A N 1
ATOM 1504 C CA . ASP A 1 190 ? 4.395 33.406 8.5 1 58.09 190 ASP A CA 1
ATOM 1505 C C . ASP A 1 190 ? 4.891 34.688 7.816 1 58.09 190 ASP A C 1
ATOM 1507 O O . ASP A 1 190 ? 4.754 34.844 6.602 1 58.09 190 ASP A O 1
ATOM 1511 N N . ASP A 1 191 ? 5.062 35.875 8.43 1 47.53 191 ASP A N 1
ATOM 1512 C CA . ASP A 1 191 ? 5.664 37.094 7.961 1 47.53 191 ASP A CA 1
ATOM 1513 C C . ASP A 1 191 ? 6.895 36.844 7.102 1 47.53 191 ASP A C 1
ATOM 1515 O O . ASP A 1 191 ? 7.426 37.75 6.457 1 47.53 191 ASP A O 1
ATOM 1519 N N . ASN A 1 192 ? 7.594 35.844 7.246 1 43.19 192 ASN A N 1
ATOM 1520 C CA . ASN A 1 192 ? 8.898 35.875 6.598 1 43.19 192 ASN A CA 1
ATOM 1521 C C . ASN A 1 192 ? 8.773 35.75 5.082 1 43.19 192 ASN A C 1
ATOM 1523 O O . ASN A 1 192 ? 9.773 35.531 4.387 1 43.19 192 ASN A O 1
ATOM 1527 N N . SER A 1 193 ? 7.703 35.562 4.453 1 40.34 193 SER A N 1
ATOM 1528 C CA . SER A 1 193 ? 7.789 35.75 3.01 1 40.34 193 SER A CA 1
ATOM 1529 C C . SER A 1 193 ? 7.863 37.219 2.648 1 40.34 193 SER A C 1
ATOM 1531 O O . SER A 1 193 ? 7.367 37.656 1.599 1 40.34 193 SER A O 1
ATOM 1533 N N . SER A 1 194 ? 8.148 38.25 3.508 1 35.81 194 SER A N 1
ATOM 1534 C CA . SER A 1 194 ? 8.406 39.625 3.123 1 35.81 194 SER A CA 1
ATOM 1535 C C . SER A 1 194 ? 9.445 39.719 2.008 1 35.81 194 SER A C 1
ATOM 1537 O O . SER A 1 194 ? 9.594 40.75 1.361 1 35.81 194 SER A O 1
ATOM 1539 N N . ALA A 1 195 ? 10.719 39.188 2.074 1 37.97 195 ALA A N 1
ATOM 1540 C CA . ALA A 1 195 ? 11.898 39.844 1.529 1 37.97 195 ALA A CA 1
ATOM 1541 C C . ALA A 1 195 ? 11.812 39.938 0.009 1 37.97 195 ALA A C 1
ATOM 1543 O O . ALA A 1 195 ? 12.711 40.5 -0.631 1 37.97 195 ALA A O 1
ATOM 1544 N N . ALA A 1 196 ? 11.203 39.156 -0.831 1 36 196 ALA A N 1
ATOM 1545 C CA . ALA A 1 196 ? 11.719 39.438 -2.172 1 36 196 ALA A CA 1
ATOM 1546 C C . ALA A 1 196 ? 11.117 40.719 -2.742 1 36 196 ALA A C 1
ATOM 1548 O O . ALA A 1 196 ? 10.07 40.688 -3.402 1 36 196 ALA A O 1
ATOM 1549 N N . THR A 1 197 ? 10.891 41.75 -1.858 1 31.42 197 THR A N 1
ATOM 1550 C CA . THR A 1 197 ? 10.625 43 -2.547 1 31.42 197 THR A CA 1
ATOM 1551 C C . THR A 1 197 ? 11.805 43.406 -3.428 1 31.42 197 THR A C 1
ATOM 1553 O O . THR A 1 197 ? 12.914 43.625 -2.93 1 31.42 197 THR A O 1
ATOM 1556 N N . THR A 1 198 ? 11.828 43.094 -4.715 1 32.06 198 THR A N 1
ATOM 1557 C CA . THR A 1 198 ? 12.68 43.625 -5.77 1 32.06 198 THR A CA 1
ATOM 1558 C C . THR A 1 198 ? 12.766 45.156 -5.684 1 32.06 198 THR A C 1
ATOM 1560 O O . THR A 1 198 ? 11.758 45.844 -5.836 1 32.06 198 THR A O 1
ATOM 1563 N N . THR A 1 199 ? 13.633 45.719 -4.863 1 29.31 199 THR A N 1
ATOM 1564 C CA . THR A 1 199 ? 14.156 47.031 -5.105 1 29.31 199 THR A CA 1
ATOM 1565 C C . THR A 1 199 ? 14.508 47.219 -6.578 1 29.31 199 THR A C 1
ATOM 1567 O O . THR A 1 199 ? 15.344 46.5 -7.117 1 29.31 199 THR A O 1
ATOM 1570 N N . ARG A 1 200 ? 13.656 48.031 -7.453 1 26.94 200 ARG A N 1
ATOM 1571 C CA . ARG A 1 200 ? 14.203 48.781 -8.57 1 26.94 200 ARG A CA 1
ATOM 1572 C C . ARG A 1 200 ? 15.094 49.938 -8.078 1 26.94 200 ARG A C 1
ATOM 1574 O O . ARG A 1 200 ? 14.758 50.594 -7.109 1 26.94 200 ARG A O 1
ATOM 1581 N N . MET B 1 1 ? 34.406 -15.375 41.625 1 27.22 1 MET B N 1
ATOM 1582 C CA . MET B 1 1 ? 34.656 -15.656 40.219 1 27.22 1 MET B CA 1
ATOM 1583 C C . MET B 1 1 ? 33.469 -16.391 39.562 1 27.22 1 MET B C 1
ATOM 1585 O O . MET B 1 1 ? 33.344 -17.594 39.719 1 27.22 1 MET B O 1
ATOM 1589 N N . LEU B 1 2 ? 32.281 -15.812 39.688 1 39.66 2 LEU B N 1
ATOM 1590 C CA . LEU B 1 2 ? 31.078 -16.359 39.062 1 39.66 2 LEU B CA 1
ATOM 1591 C C . LEU B 1 2 ? 31.297 -16.609 37.562 1 39.66 2 LEU B C 1
ATOM 1593 O O . LEU B 1 2 ? 31.828 -15.758 36.875 1 39.66 2 LEU B O 1
ATOM 1597 N N . PRO B 1 3 ? 31.312 -18.016 37.156 1 41.44 3 PRO B N 1
ATOM 1598 C CA . PRO B 1 3 ? 31.844 -18.391 35.844 1 41.44 3 PRO B CA 1
ATOM 1599 C C . PRO B 1 3 ? 31.141 -17.641 34.688 1 41.44 3 PRO B C 1
ATOM 1601 O O . PRO B 1 3 ? 29.984 -17.234 34.844 1 41.44 3 PRO B O 1
ATOM 1604 N N . GLN B 1 4 ? 32.031 -16.922 33.812 1 50.44 4 GLN B N 1
ATOM 1605 C CA . GLN B 1 4 ? 31.828 -16.234 32.531 1 50.44 4 GLN B CA 1
ATOM 1606 C C . GLN B 1 4 ? 30.953 -17.062 31.594 1 50.44 4 GLN B C 1
ATOM 1608 O O . GLN B 1 4 ? 30.578 -16.594 30.516 1 50.44 4 GLN B O 1
ATOM 1613 N N . SER B 1 5 ? 30.734 -18.344 32 1 48.22 5 SER B N 1
ATOM 1614 C CA . SER B 1 5 ? 30.094 -19.234 31.062 1 48.22 5 SER B CA 1
ATOM 1615 C C . SER B 1 5 ? 28.594 -18.969 30.969 1 48.22 5 SER B C 1
ATOM 1617 O O . SER B 1 5 ? 27.969 -19.266 29.953 1 48.22 5 SER B O 1
ATOM 1619 N N . LEU B 1 6 ? 27.984 -18.453 32.031 1 48.91 6 LEU B N 1
ATOM 1620 C CA . LEU B 1 6 ? 26.547 -18.312 31.938 1 48.91 6 LEU B CA 1
ATOM 1621 C C . LEU B 1 6 ? 26.172 -17.125 31.062 1 48.91 6 LEU B C 1
ATOM 1623 O O . LEU B 1 6 ? 25.062 -17.062 30.516 1 48.91 6 LEU B O 1
ATOM 1627 N N . ALA B 1 7 ? 27.125 -16.078 31.078 1 44.59 7 ALA B N 1
ATOM 1628 C CA . ALA B 1 7 ? 26.766 -14.883 30.312 1 44.59 7 ALA B CA 1
ATOM 1629 C C . ALA B 1 7 ? 26.781 -15.156 28.812 1 44.59 7 ALA B C 1
ATOM 1631 O O . ALA B 1 7 ? 26.031 -14.523 28.062 1 44.59 7 ALA B O 1
ATOM 1632 N N . VAL B 1 8 ? 27.734 -16.125 28.406 1 47.28 8 VAL B N 1
ATOM 1633 C CA . VAL B 1 8 ? 27.812 -16.375 26.969 1 47.28 8 VAL B CA 1
ATOM 1634 C C . VAL B 1 8 ? 26.594 -17.172 26.516 1 47.28 8 VAL B C 1
ATOM 1636 O O . VAL B 1 8 ? 26.156 -17.047 25.359 1 47.28 8 VAL B O 1
ATOM 1639 N N . VAL B 1 9 ? 25.953 -18 27.5 1 45.66 9 VAL B N 1
ATOM 1640 C CA . VAL B 1 9 ? 24.812 -18.797 27.062 1 45.66 9 VAL B CA 1
ATOM 1641 C C . VAL B 1 9 ? 23.609 -17.891 26.828 1 45.66 9 VAL B C 1
ATOM 1643 O O . VAL B 1 9 ? 22.828 -18.094 25.906 1 45.66 9 VAL B O 1
ATOM 1646 N N . LEU B 1 10 ? 23.5 -16.797 27.688 1 43.56 10 LEU B N 1
ATOM 1647 C CA . LEU B 1 10 ? 22.328 -15.953 27.484 1 43.56 10 LEU B CA 1
ATOM 1648 C C . LEU B 1 10 ? 22.484 -15.125 26.203 1 43.56 10 LEU B C 1
ATOM 1650 O O . LEU B 1 10 ? 21.484 -14.758 25.578 1 43.56 10 LEU B O 1
ATOM 1654 N N . LEU B 1 11 ? 23.797 -14.773 25.906 1 42.69 11 LEU B N 1
ATOM 1655 C CA . LEU B 1 11 ? 23.938 -14.016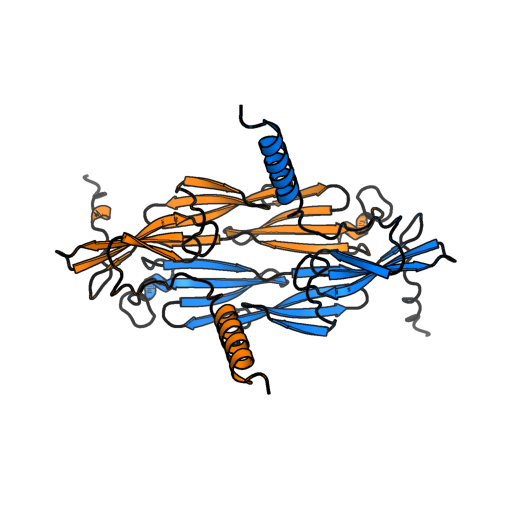 24.656 1 42.69 11 LEU B CA 1
ATOM 1656 C C . LEU B 1 11 ? 23.672 -14.898 23.453 1 42.69 11 LEU B C 1
ATOM 1658 O O . LEU B 1 11 ? 23.156 -14.422 22.438 1 42.69 11 LEU B O 1
ATOM 1662 N N . PHE B 1 12 ? 24.109 -16.312 23.578 1 43.03 12 PHE B N 1
ATOM 1663 C CA . PHE B 1 12 ? 23.828 -17.156 22.422 1 43.03 12 PHE B CA 1
ATOM 1664 C C . PHE B 1 12 ? 22.328 -17.391 22.266 1 43.03 12 PHE B C 1
ATOM 1666 O O . PHE B 1 12 ? 21.812 -17.484 21.156 1 43.03 12 PHE B O 1
ATOM 1673 N N . ALA B 1 13 ? 21.562 -17.531 23.359 1 40.31 13 ALA B N 1
ATOM 1674 C CA . ALA B 1 13 ? 20.125 -17.734 23.219 1 40.31 13 ALA B CA 1
ATOM 1675 C C . ALA B 1 13 ? 19.453 -16.484 22.672 1 40.31 13 ALA B C 1
ATOM 1677 O O . ALA B 1 13 ? 18.469 -16.578 21.922 1 40.31 13 ALA B O 1
ATOM 1678 N N . TYR B 1 14 ? 19.906 -15.289 23.125 1 34.5 14 TYR B N 1
ATOM 1679 C CA . TYR B 1 14 ? 19.25 -14.094 22.609 1 34.5 14 TYR B CA 1
ATOM 1680 C C . TYR B 1 14 ? 19.578 -13.898 21.125 1 34.5 14 TYR B C 1
ATOM 1682 O O . TYR B 1 14 ? 18.797 -13.297 20.391 1 34.5 14 TYR B O 1
ATOM 1690 N N . GLU B 1 15 ? 20.875 -14.164 20.641 1 38.81 15 GLU B N 1
ATOM 1691 C CA . GLU B 1 15 ? 21.141 -14.055 19.219 1 38.81 15 GLU B CA 1
ATOM 1692 C C . GLU B 1 15 ? 20.344 -15.086 18.422 1 38.81 15 GLU B C 1
ATOM 1694 O O . GLU B 1 15 ? 20.062 -14.891 17.234 1 38.81 15 GLU B O 1
ATOM 1699 N N . ILE B 1 16 ? 20.078 -16.266 18.984 1 36.41 16 ILE B N 1
ATOM 1700 C CA . ILE B 1 16 ? 19.328 -17.25 18.219 1 36.41 16 ILE B CA 1
ATOM 1701 C C . ILE B 1 16 ? 17.875 -16.781 18.047 1 36.41 16 ILE B C 1
ATOM 1703 O O . ILE B 1 16 ? 17.281 -17 17 1 36.41 16 ILE B O 1
ATOM 1707 N N . ASN B 1 17 ? 17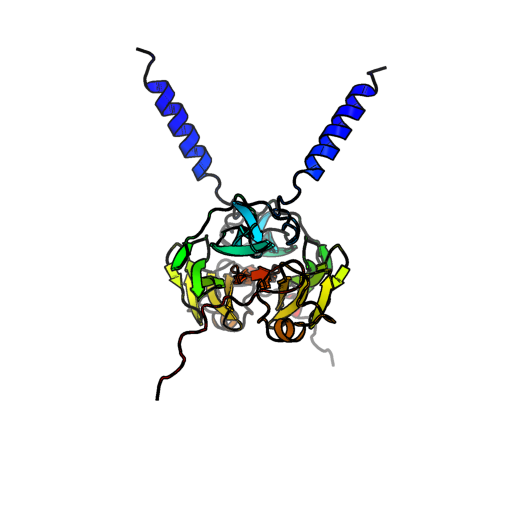.25 -16.188 19.094 1 34.75 17 ASN B N 1
ATOM 1708 C CA . ASN B 1 17 ? 15.828 -15.898 18.953 1 34.75 17 ASN B CA 1
ATOM 1709 C C . ASN B 1 17 ? 15.586 -14.789 17.922 1 34.75 17 ASN B C 1
ATOM 1711 O O . ASN B 1 17 ? 14.445 -14.562 17.516 1 34.75 17 ASN B O 1
ATOM 1715 N N . GLN B 1 18 ? 16.453 -13.758 17.844 1 32.75 18 GLN B N 1
ATOM 1716 C CA . GLN B 1 18 ? 16.203 -12.695 16.875 1 32.75 18 GLN B CA 1
ATOM 1717 C C . GLN B 1 18 ? 16.312 -13.227 15.445 1 32.75 18 GLN B C 1
ATOM 1719 O O . GLN B 1 18 ? 15.953 -12.539 14.492 1 32.75 18 GLN B O 1
ATOM 1724 N N . ILE B 1 19 ? 17.266 -14.102 15.195 1 33.03 19 ILE B N 1
ATOM 1725 C CA . ILE B 1 19 ? 17.406 -14.477 13.797 1 33.03 19 ILE B CA 1
ATOM 1726 C C . ILE B 1 19 ? 16.109 -15.094 13.281 1 33.03 19 ILE B C 1
ATOM 1728 O O . ILE B 1 19 ? 15.812 -15.016 12.086 1 33.03 19 ILE B O 1
ATOM 1732 N N . TYR B 1 20 ? 15.43 -15.922 14.156 1 29.52 20 TYR B N 1
ATOM 1733 C CA . TYR B 1 20 ? 14.359 -16.75 13.586 1 29.52 20 TYR B CA 1
ATOM 1734 C C . TYR B 1 20 ? 13.133 -15.898 13.273 1 29.52 20 TYR B C 1
ATOM 1736 O O . TYR B 1 20 ? 12.023 -16.422 13.172 1 29.52 20 TYR B O 1
ATOM 1744 N N . ALA B 1 21 ? 13.023 -14.758 13.82 1 31.88 21 ALA B N 1
ATOM 1745 C CA . ALA B 1 21 ? 11.844 -14.188 13.172 1 31.88 21 ALA B CA 1
ATOM 1746 C C . ALA B 1 21 ? 11.922 -14.352 11.656 1 31.88 21 ALA B C 1
ATOM 1748 O O . ALA B 1 21 ? 12.406 -13.461 10.953 1 31.88 21 ALA B O 1
ATOM 1749 N N . LEU B 1 22 ? 12.57 -15.367 11.133 1 34.09 22 LEU B N 1
ATOM 1750 C CA . LEU B 1 22 ? 12.289 -15.914 9.805 1 34.09 22 LEU B CA 1
ATOM 1751 C C . LEU B 1 22 ? 10.844 -15.664 9.414 1 34.09 22 LEU B C 1
ATOM 1753 O O . LEU B 1 22 ? 9.922 -16.109 10.094 1 34.09 22 LEU B O 1
ATOM 1757 N N . ALA B 1 23 ? 10.445 -14.539 9.109 1 35.12 23 ALA B N 1
ATOM 1758 C CA . ALA B 1 23 ? 9.266 -14.469 8.25 1 35.12 23 ALA B CA 1
ATOM 1759 C C . ALA B 1 23 ? 8.961 -15.82 7.625 1 35.12 23 ALA B C 1
ATOM 1761 O O . ALA B 1 23 ? 9.766 -16.344 6.848 1 35.12 23 ALA B O 1
ATOM 1762 N N . LEU B 1 24 ? 8.523 -16.844 8.305 1 36.44 24 LEU B N 1
ATOM 1763 C CA . LEU B 1 24 ? 7.895 -18.047 7.746 1 36.44 24 LEU B CA 1
ATOM 1764 C C . LEU B 1 24 ? 7.277 -17.75 6.383 1 36.44 24 LEU B C 1
ATOM 1766 O O . LEU B 1 24 ? 6.09 -17.422 6.285 1 36.44 24 LEU B O 1
ATOM 1770 N N . THR B 1 25 ? 7.734 -16.719 5.68 1 44.59 25 THR B N 1
ATOM 1771 C CA . THR B 1 25 ? 7.391 -16.875 4.27 1 44.59 25 THR B CA 1
ATOM 1772 C C . THR B 1 25 ? 7.441 -18.344 3.857 1 44.59 25 THR B C 1
ATOM 1774 O O . THR B 1 25 ? 8.453 -19.016 4.066 1 44.59 25 THR B O 1
ATOM 1777 N N . SER B 1 26 ? 6.496 -19.125 4.336 1 51.09 26 SER B N 1
ATOM 1778 C CA . SER B 1 26 ? 6.48 -20.5 3.842 1 51.09 26 SER B CA 1
ATOM 1779 C C . SER B 1 26 ? 7.34 -20.641 2.588 1 51.09 26 SER B C 1
ATOM 1781 O O . SER B 1 26 ? 7.176 -19.891 1.627 1 51.09 26 SER B O 1
ATOM 1783 N N . LEU B 1 27 ? 8.461 -21.156 2.727 1 62.56 27 LEU B N 1
ATOM 1784 C CA . LEU B 1 27 ? 9.266 -21.531 1.57 1 62.56 27 LEU B CA 1
ATOM 1785 C C . LEU B 1 27 ? 8.391 -22.094 0.458 1 62.56 27 LEU B C 1
ATOM 1787 O O . LEU B 1 27 ? 7.562 -22.969 0.703 1 62.56 27 LEU B O 1
ATOM 1791 N N . ILE B 1 28 ? 8.117 -21.328 -0.465 1 71.25 28 ILE B N 1
ATOM 1792 C CA . ILE B 1 28 ? 7.492 -21.859 -1.669 1 71.25 28 ILE B CA 1
ATOM 1793 C C . ILE B 1 28 ? 8.211 -23.141 -2.102 1 71.25 28 ILE B C 1
ATOM 1795 O O . ILE B 1 28 ? 9.414 -23.109 -2.375 1 71.25 28 ILE B O 1
ATOM 1799 N N . PRO B 1 29 ? 7.488 -24.172 -1.881 1 74.12 29 PRO B N 1
ATOM 1800 C CA . PRO B 1 29 ? 8.164 -25.422 -2.238 1 74.12 29 PRO B CA 1
ATOM 1801 C C . PRO B 1 29 ? 8.617 -25.453 -3.697 1 74.12 29 PRO B C 1
ATOM 1803 O O . PRO B 1 29 ? 8.086 -24.703 -4.527 1 74.12 29 PRO B O 1
ATOM 1806 N N . ASN B 1 30 ? 9.641 -26.297 -3.818 1 73.31 30 ASN B N 1
ATOM 1807 C CA . ASN B 1 30 ? 10.047 -26.594 -5.188 1 73.31 30 ASN B CA 1
ATOM 1808 C C . ASN B 1 30 ? 9.047 -27.531 -5.871 1 73.31 30 ASN B C 1
ATOM 1810 O O . ASN B 1 30 ? 8.508 -28.438 -5.238 1 73.31 30 ASN B O 1
ATOM 1814 N N . TYR B 1 31 ? 8.672 -27.203 -7.137 1 68.94 31 TYR B N 1
ATOM 1815 C CA . TYR B 1 31 ? 7.691 -28 -7.852 1 68.94 31 TYR B CA 1
ATOM 1816 C C . TYR B 1 31 ? 8.141 -29.453 -7.938 1 68.94 31 TYR B C 1
ATOM 1818 O O . TYR B 1 31 ? 7.312 -30.359 -8.078 1 68.94 31 TYR B O 1
ATOM 1826 N N . THR B 1 32 ? 9.438 -29.688 -7.879 1 72.06 32 THR B N 1
ATOM 1827 C CA . THR B 1 32 ? 9.93 -31.047 -8.055 1 72.06 32 THR B CA 1
ATOM 1828 C C . THR B 1 32 ? 9.656 -31.891 -6.812 1 72.06 32 THR B C 1
ATOM 1830 O O . THR B 1 32 ? 9.602 -33.125 -6.887 1 72.06 32 THR B O 1
ATOM 1833 N N . ASP B 1 33 ? 9.523 -31.156 -5.762 1 77.06 33 ASP B N 1
ATOM 1834 C CA . ASP B 1 33 ? 9.445 -31.984 -4.562 1 77.06 33 ASP B CA 1
ATOM 1835 C C . ASP B 1 33 ? 8.391 -31.453 -3.596 1 77.06 33 ASP B C 1
ATOM 1837 O O . ASP B 1 33 ? 8.656 -31.297 -2.4 1 77.06 33 ASP B O 1
ATOM 1841 N N . CYS B 1 34 ? 7.277 -31.266 -4.094 1 84.94 34 CYS B N 1
ATOM 1842 C CA . CYS B 1 34 ? 6.191 -30.891 -3.191 1 84.94 34 CYS B CA 1
ATOM 1843 C C . CYS B 1 34 ? 5.375 -32.125 -2.797 1 84.94 34 CYS B C 1
ATOM 1845 O O . CYS B 1 34 ? 4.734 -32.75 -3.645 1 84.94 34 CYS B O 1
ATOM 1847 N N . PRO B 1 35 ? 5.441 -32.531 -1.463 1 87.56 35 PRO B N 1
ATOM 1848 C CA . PRO B 1 35 ? 4.672 -33.719 -1.053 1 87.56 35 PRO B CA 1
ATOM 1849 C C . PRO B 1 35 ? 3.164 -33.469 -1.131 1 87.56 35 PRO B C 1
ATOM 1851 O O . PRO B 1 35 ? 2.703 -32.344 -1.092 1 87.56 35 PRO B O 1
ATOM 1854 N N . GLN B 1 36 ? 2.459 -34.625 -1.192 1 92.31 36 GLN B N 1
ATOM 1855 C CA . GLN B 1 36 ? 1 -34.594 -1.25 1 92.31 36 GLN B CA 1
ATOM 1856 C C . GLN B 1 36 ? 0.413 -33.875 -0.036 1 92.31 36 GLN B C 1
ATOM 1858 O O . GLN B 1 36 ? 0.753 -34.188 1.104 1 92.31 36 GLN B O 1
ATOM 1863 N N . GLY B 1 37 ? -0.428 -32.844 -0.293 1 92.62 37 GLY B N 1
ATOM 1864 C CA . GLY B 1 37 ? -1.192 -32.219 0.775 1 92.62 37 GLY B CA 1
ATOM 1865 C C . GLY B 1 37 ? -0.505 -31 1.368 1 92.62 37 GLY B C 1
ATOM 1866 O O . GLY B 1 37 ? -1.09 -30.297 2.188 1 92.62 37 GLY B O 1
ATOM 1867 N N . ARG B 1 38 ? 0.684 -30.75 0.951 1 92.75 38 ARG B N 1
ATOM 1868 C CA . ARG B 1 38 ? 1.387 -29.578 1.47 1 92.75 38 ARG B CA 1
ATOM 1869 C C . ARG B 1 38 ? 0.724 -28.297 1.001 1 92.75 38 ARG B C 1
ATOM 1871 O O . ARG B 1 38 ? 0.331 -28.172 -0.162 1 92.75 38 ARG B O 1
ATOM 1878 N N . ARG B 1 39 ? 0.626 -27.375 1.956 1 93.69 39 ARG B N 1
ATOM 1879 C CA . ARG B 1 39 ? 0.059 -26.062 1.651 1 93.69 39 ARG B CA 1
ATOM 1880 C C . ARG B 1 39 ? 1.133 -24.984 1.687 1 93.69 39 ARG B C 1
ATOM 1882 O O . ARG B 1 39 ? 2.08 -25.062 2.471 1 93.69 39 ARG B O 1
ATOM 1889 N N . PHE B 1 40 ? 0.964 -24.016 0.86 1 94.25 40 PHE B N 1
ATOM 1890 C CA . PHE B 1 40 ? 1.852 -22.859 0.874 1 94.25 40 PHE B CA 1
ATOM 1891 C C . PHE B 1 40 ? 1.148 -21.641 0.311 1 94.25 40 PHE B C 1
ATOM 1893 O O . PHE B 1 40 ? 0.134 -21.75 -0.379 1 94.25 40 PHE B O 1
ATOM 1900 N N . VAL B 1 41 ? 1.622 -20.484 0.696 1 96.06 41 VAL B N 1
ATOM 1901 C CA . VAL B 1 41 ? 1.01 -19.234 0.254 1 96.06 41 VAL B CA 1
ATOM 1902 C C . VAL B 1 41 ? 1.989 -18.453 -0.625 1 96.06 41 VAL B C 1
ATOM 1904 O O . VAL B 1 41 ? 3.176 -18.359 -0.303 1 96.06 41 VAL B O 1
ATOM 1907 N N . VAL B 1 42 ? 1.488 -17.953 -1.765 1 95.38 42 VAL B N 1
ATOM 1908 C CA . VAL B 1 42 ? 2.23 -17.047 -2.627 1 95.38 42 VAL B CA 1
ATOM 1909 C C . VAL B 1 42 ? 1.312 -15.922 -3.105 1 95.38 42 VAL B C 1
ATOM 1911 O O . VAL B 1 42 ? 0.268 -16.188 -3.711 1 95.38 42 VAL B O 1
ATOM 1914 N N . GLY B 1 43 ? 1.648 -14.703 -2.818 1 96.19 43 GLY B N 1
ATOM 1915 C CA . GLY B 1 43 ? 0.866 -13.57 -3.281 1 96.19 43 GLY B CA 1
ATOM 1916 C C . GLY B 1 43 ? -0.564 -13.586 -2.777 1 96.19 43 GLY B C 1
ATOM 1917 O O . GLY B 1 43 ? -1.505 -13.406 -3.555 1 96.19 43 GLY B O 1
ATOM 1918 N N . TYR B 1 44 ? -0.756 -14.039 -1.575 1 98 44 TYR B N 1
ATOM 1919 C CA . TYR B 1 44 ? -2.047 -14.031 -0.896 1 98 44 TYR B CA 1
ATOM 1920 C C . TYR B 1 44 ? -2.934 -15.164 -1.397 1 98 44 TYR B C 1
ATOM 1922 O O . TYR B 1 44 ? -4.145 -15.164 -1.163 1 98 44 TYR B O 1
ATOM 1930 N N . ILE B 1 45 ? -2.357 -16.047 -2.146 1 98.31 45 ILE B N 1
ATOM 1931 C CA . ILE B 1 45 ? -3.104 -17.203 -2.625 1 98.31 45 ILE B CA 1
ATOM 1932 C C . ILE B 1 45 ? -2.576 -18.484 -1.954 1 98.31 45 ILE B C 1
ATOM 1934 O O . ILE B 1 45 ? -1.368 -18.734 -1.959 1 98.31 45 ILE B O 1
ATOM 1938 N N . MET B 1 46 ? -3.434 -19.234 -1.387 1 97.56 46 MET B N 1
ATOM 1939 C CA . MET B 1 46 ? -3.09 -20.531 -0.8 1 97.56 46 MET B CA 1
ATOM 1940 C C . MET B 1 46 ? -3.166 -21.641 -1.843 1 97.56 46 MET B C 1
ATOM 1942 O O . MET B 1 46 ? -4.188 -21.797 -2.512 1 97.56 46 MET B O 1
ATOM 1946 N N . TYR B 1 47 ? -2.09 -22.375 -1.906 1 96.44 47 TYR B N 1
ATOM 1947 C CA . TYR B 1 47 ? -1.999 -23.484 -2.84 1 96.44 47 TYR B CA 1
ATOM 1948 C C . TYR B 1 47 ? -1.964 -24.812 -2.1 1 96.44 47 TYR B C 1
ATOM 1950 O O . TYR B 1 47 ? -1.553 -24.875 -0.938 1 96.44 47 TYR B O 1
ATOM 1958 N N . LEU B 1 48 ? -2.379 -25.781 -2.83 1 95.19 48 LEU B N 1
ATOM 1959 C CA . LEU B 1 48 ? -2.268 -27.172 -2.398 1 95.19 48 LEU B CA 1
ATOM 1960 C C . LEU B 1 48 ? -1.465 -27.984 -3.404 1 95.19 48 LEU B C 1
ATOM 1962 O O . LEU B 1 48 ? -1.721 -27.922 -4.609 1 95.19 48 LEU B O 1
ATOM 1966 N N . CYS B 1 49 ? -0.515 -28.719 -2.875 1 94.62 49 CYS B N 1
ATOM 1967 C CA . CYS B 1 49 ? 0.247 -29.641 -3.705 1 94.62 49 CYS B CA 1
ATOM 1968 C C . CYS B 1 49 ? -0.485 -30.969 -3.848 1 94.62 49 CYS B C 1
ATOM 1970 O O . CYS B 1 49 ? -0.873 -31.578 -2.85 1 94.62 49 CYS B O 1
ATOM 1972 N N . THR B 1 50 ? -0.653 -31.359 -5.078 1 93.44 50 THR B N 1
ATOM 1973 C CA . THR B 1 50 ? -1.215 -32.656 -5.355 1 93.44 50 THR B CA 1
ATOM 1974 C C . THR B 1 50 ? -0.274 -33.5 -6.234 1 93.44 50 THR B C 1
ATOM 1976 O O . THR B 1 50 ? 0.348 -32.938 -7.152 1 93.44 50 THR B O 1
ATOM 1979 N N . VAL B 1 51 ? -0.184 -34.781 -5.883 1 91.88 51 VAL B N 1
ATOM 1980 C CA . VAL B 1 51 ? 0.729 -35.656 -6.609 1 91.88 51 VAL B CA 1
ATOM 1981 C C . VAL B 1 51 ? -0.05 -36.812 -7.238 1 91.88 51 VAL B C 1
ATOM 1983 O O . VAL B 1 51 ? -0.874 -37.438 -6.578 1 91.88 51 VAL B O 1
ATOM 1986 N N . ASN B 1 52 ? 0.088 -36.969 -8.5 1 91.31 52 ASN B N 1
ATOM 1987 C CA . ASN B 1 52 ? -0.343 -38.188 -9.211 1 91.31 52 ASN B CA 1
ATOM 1988 C C . ASN B 1 52 ? 0.833 -39.094 -9.508 1 91.31 52 ASN B C 1
ATOM 1990 O O . ASN B 1 52 ? 1.557 -38.906 -10.484 1 91.31 52 ASN B O 1
ATOM 1994 N N . GLU B 1 53 ? 1.003 -40.125 -8.727 1 89.12 53 GLU B N 1
ATOM 1995 C CA . GLU B 1 53 ? 2.16 -41.031 -8.828 1 89.12 53 GLU B CA 1
ATOM 1996 C C . GLU B 1 53 ? 2.129 -41.812 -10.133 1 89.12 53 GLU B C 1
ATOM 1998 O O . GLU B 1 53 ? 3.172 -42.031 -10.742 1 89.12 53 GLU B O 1
ATOM 2003 N N . GLU B 1 54 ? 0.955 -42.25 -10.516 1 91.62 54 GLU B N 1
ATOM 2004 C CA . GLU B 1 54 ? 0.809 -43.062 -11.719 1 91.62 54 GLU B CA 1
ATOM 2005 C C . GLU B 1 54 ? 1.284 -42.281 -12.953 1 91.62 54 GLU B C 1
ATOM 2007 O O . GLU B 1 54 ? 2.008 -42.844 -13.789 1 91.62 54 GLU B O 1
ATOM 2012 N N . LYS B 1 55 ? 0.94 -41 -12.961 1 89.56 55 LYS B N 1
ATOM 2013 C CA . LYS B 1 55 ? 1.278 -40.188 -14.133 1 89.56 55 LYS B CA 1
ATOM 2014 C C . LYS B 1 55 ? 2.549 -39.375 -13.891 1 89.56 55 LYS B C 1
ATOM 2016 O O . LYS B 1 55 ? 2.959 -38.594 -14.75 1 89.56 55 LYS B O 1
ATOM 2021 N N . LYS B 1 56 ? 3.125 -39.531 -12.695 1 88.88 56 LYS B N 1
ATOM 2022 C CA . LYS B 1 56 ? 4.301 -38.781 -12.297 1 88.88 56 LYS B CA 1
ATOM 2023 C C . LYS B 1 56 ? 4.074 -37.281 -12.477 1 88.88 56 LYS B C 1
ATOM 2025 O O . LYS B 1 56 ? 4.918 -36.562 -13.047 1 88.88 56 LYS B O 1
ATOM 2030 N N . GLN B 1 57 ? 2.877 -36.906 -12.07 1 91.38 57 GLN B N 1
ATOM 2031 C CA . GLN B 1 57 ? 2.488 -35.5 -12.211 1 91.38 57 GLN B CA 1
ATOM 2032 C C . GLN B 1 57 ? 2.293 -34.844 -10.844 1 91.38 57 GLN B C 1
ATOM 2034 O O . GLN B 1 57 ? 1.923 -35.5 -9.875 1 91.38 57 GLN B O 1
ATOM 2039 N N . ARG B 1 58 ? 2.604 -33.562 -10.8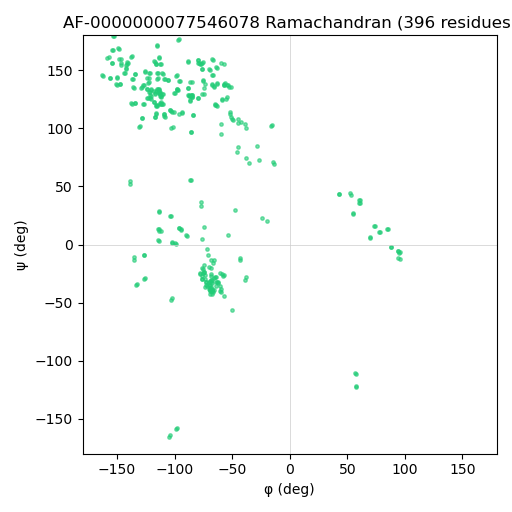12 1 91.5 58 ARG B N 1
ATOM 2040 C CA . ARG B 1 58 ? 2.33 -32.75 -9.648 1 91.5 58 ARG B CA 1
ATOM 2041 C C . ARG B 1 58 ? 1.513 -31.516 -10.039 1 91.5 58 ARG B C 1
ATOM 2043 O O . ARG B 1 58 ? 1.604 -31.031 -11.172 1 91.5 58 ARG B O 1
ATOM 2050 N N . SER B 1 59 ? 0.69 -31.109 -9.047 1 93.5 59 SER B N 1
ATOM 2051 C CA . SER B 1 59 ? -0.167 -29.953 -9.305 1 93.5 59 SER B CA 1
ATOM 2052 C C . SER B 1 59 ? -0.169 -28.984 -8.133 1 93.5 59 SER B C 1
ATOM 2054 O O . SER B 1 59 ? -0.161 -29.406 -6.973 1 93.5 59 SER B O 1
ATOM 2056 N N . PHE B 1 60 ? -0.043 -27.75 -8.453 1 95.19 60 PHE B N 1
ATOM 2057 C CA . PHE B 1 60 ? -0.313 -26.688 -7.512 1 95.19 60 PHE B CA 1
ATOM 2058 C C . PHE B 1 60 ? -1.666 -26.031 -7.793 1 95.19 60 PHE B C 1
ATOM 2060 O O . PHE B 1 60 ? -1.852 -25.406 -8.836 1 95.19 60 PHE B O 1
ATOM 2067 N N . LYS B 1 61 ? -2.555 -26.172 -6.898 1 95.44 61 LYS B N 1
ATOM 2068 C CA . LYS B 1 61 ? -3.912 -25.688 -7.117 1 95.44 61 LYS B CA 1
ATOM 2069 C C . LYS B 1 61 ? -4.273 -24.609 -6.094 1 95.44 61 LYS B C 1
ATOM 2071 O O . LYS B 1 61 ? -4.23 -24.844 -4.887 1 95.44 61 LYS B O 1
ATOM 2076 N N . PRO B 1 62 ? -4.637 -23.422 -6.641 1 97.5 62 PRO B N 1
ATOM 2077 C CA . PRO B 1 62 ? -5.188 -22.453 -5.699 1 97.5 62 PRO B CA 1
ATOM 2078 C C . PRO B 1 62 ? -6.52 -22.891 -5.098 1 97.5 62 PRO B C 1
ATOM 2080 O O . PRO B 1 62 ? -7.41 -23.344 -5.824 1 97.5 62 PRO B O 1
ATOM 2083 N N . PHE B 1 63 ? -6.652 -22.703 -3.816 1 96.56 63 PHE B N 1
ATOM 2084 C CA . PHE B 1 63 ? -7.938 -23.172 -3.307 1 96.56 63 PHE B CA 1
ATOM 2085 C C . PHE B 1 63 ? -8.539 -22.141 -2.352 1 96.56 63 PHE B C 1
ATOM 2087 O O . PHE B 1 63 ? -9.719 -22.219 -2.016 1 96.56 63 PHE B O 1
ATOM 2094 N N . ALA B 1 64 ? -7.801 -21.125 -1.932 1 98.62 64 ALA B N 1
ATOM 2095 C CA . ALA B 1 64 ? -8.328 -20.016 -1.147 1 98.62 64 ALA B CA 1
ATOM 2096 C C . ALA B 1 64 ? -7.426 -18.781 -1.256 1 98.62 64 ALA B C 1
ATOM 2098 O O . ALA B 1 64 ? -6.27 -18.891 -1.663 1 98.62 64 ALA B O 1
ATOM 2099 N N . CYS B 1 65 ? -7.988 -17.656 -0.93 1 98.81 65 CYS B N 1
ATOM 2100 C CA . CYS B 1 65 ? -7.168 -16.484 -0.701 1 98.81 65 CYS B CA 1
ATOM 2101 C C . CYS B 1 65 ? -6.715 -16.406 0.753 1 98.81 65 CYS B C 1
ATOM 2103 O O . CYS B 1 65 ? -7.309 -17.047 1.625 1 98.81 65 CYS B O 1
ATOM 2105 N N . ALA B 1 66 ? -5.648 -15.688 0.966 1 98.56 66 ALA B N 1
ATOM 2106 C CA . ALA B 1 66 ? -5.098 -15.523 2.309 1 98.56 66 ALA B CA 1
ATOM 2107 C C . ALA B 1 66 ? -5.031 -14.047 2.697 1 98.56 66 ALA B C 1
ATOM 2109 O O . ALA B 1 66 ? -4.707 -13.195 1.869 1 98.56 66 ALA B O 1
ATOM 2110 N N . THR B 1 67 ? -5.211 -13.773 3.992 1 98.19 67 THR B N 1
ATOM 2111 C CA . THR B 1 67 ? -5.215 -12.391 4.465 1 98.19 67 THR B CA 1
ATOM 2112 C C . THR B 1 67 ? -3.793 -11.852 4.566 1 98.19 67 THR B C 1
ATOM 2114 O O . THR B 1 67 ? -3.588 -10.633 4.594 1 98.19 67 THR B O 1
ATOM 2117 N N . GLU B 1 68 ? -2.83 -12.75 4.73 1 96.06 68 GLU B N 1
ATOM 2118 C CA . GLU B 1 68 ? -1.404 -12.445 4.805 1 96.06 68 GLU B CA 1
ATOM 2119 C C . GLU B 1 68 ? -0.583 -13.453 4.004 1 96.06 68 GLU B C 1
ATOM 2121 O O . GLU B 1 68 ? -1.086 -14.516 3.629 1 96.06 68 GLU B O 1
ATOM 2126 N N . ASN B 1 69 ? 0.582 -13.008 3.746 1 93.31 69 ASN B N 1
ATOM 2127 C CA . ASN B 1 69 ? 1.445 -13.891 2.965 1 93.31 69 ASN B CA 1
ATOM 2128 C C . ASN B 1 69 ? 2.191 -14.875 3.855 1 93.31 69 ASN B C 1
ATOM 2130 O O . ASN B 1 69 ? 3.422 -14.945 3.82 1 93.31 69 ASN B O 1
ATOM 2134 N N . ASN B 1 70 ? 1.474 -15.555 4.574 1 91 70 ASN B N 1
ATOM 2135 C CA . ASN B 1 70 ? 2.035 -16.609 5.406 1 91 70 ASN B CA 1
ATOM 2136 C C . ASN B 1 70 ? 1.067 -17.781 5.551 1 91 70 ASN B C 1
ATOM 2138 O O . ASN B 1 70 ? -0.145 -17.609 5.406 1 91 70 ASN B O 1
ATOM 2142 N N . VAL B 1 71 ? 1.576 -18.953 5.805 1 90.38 71 VAL B N 1
ATOM 2143 C CA . VAL B 1 71 ? 0.798 -20.188 5.75 1 90.38 71 VAL B CA 1
ATOM 2144 C C . VAL B 1 71 ? -0.218 -20.203 6.891 1 90.38 71 VAL B C 1
ATOM 2146 O O . VAL B 1 71 ? -1.214 -20.922 6.828 1 90.38 71 VAL B O 1
ATOM 2149 N N . ASN B 1 72 ? 0.008 -19.391 7.934 1 92.5 72 ASN B N 1
ATOM 2150 C CA . ASN B 1 72 ? -0.889 -19.375 9.086 1 92.5 72 ASN B CA 1
ATOM 2151 C C . ASN B 1 72 ? -1.946 -18.281 8.953 1 92.5 72 ASN B C 1
ATOM 2153 O O . ASN B 1 72 ? -2.707 -18.031 9.891 1 92.5 72 ASN B O 1
ATOM 2157 N N . ALA B 1 73 ? -1.987 -17.797 7.746 1 95.69 73 ALA B N 1
ATOM 2158 C CA . ALA B 1 73 ? -2.936 -16.719 7.52 1 95.69 73 ALA B CA 1
ATOM 2159 C C . ALA B 1 73 ? -4.375 -17.219 7.574 1 95.69 73 ALA B C 1
ATOM 2161 O O . ALA B 1 73 ? -4.633 -18.406 7.328 1 95.69 73 ALA B O 1
ATOM 2162 N N . THR B 1 74 ? -5.25 -16.328 7.98 1 97.94 74 THR B N 1
ATOM 2163 C CA . THR B 1 74 ? -6.676 -16.609 7.824 1 97.94 74 THR B CA 1
ATOM 2164 C C . THR B 1 74 ? -7.043 -16.734 6.348 1 97.94 74 THR B C 1
ATOM 2166 O O . THR B 1 74 ? -6.578 -15.953 5.516 1 97.94 74 THR B O 1
ATOM 2169 N N . LEU B 1 75 ? -7.891 -17.719 6.059 1 98.56 75 LEU B N 1
ATOM 2170 C CA . LEU B 1 75 ? -8.25 -17.984 4.672 1 98.56 75 LEU B CA 1
ATOM 2171 C C . LEU B 1 75 ? -9.586 -17.344 4.312 1 98.56 75 LEU B C 1
ATOM 2173 O O . LEU B 1 75 ? -10.469 -17.234 5.16 1 98.56 75 LEU B O 1
ATOM 2177 N N . ILE B 1 76 ? -9.656 -16.922 3.119 1 98.75 76 ILE B N 1
ATOM 2178 C CA . ILE B 1 76 ? -10.883 -16.422 2.508 1 98.75 76 ILE B CA 1
ATOM 2179 C C . ILE B 1 76 ? -11.367 -17.406 1.442 1 98.75 76 ILE B C 1
ATOM 2181 O O . ILE B 1 76 ? -10.664 -17.672 0.463 1 98.75 76 ILE B O 1
ATOM 2185 N N . LYS B 1 77 ? -12.531 -17.891 1.624 1 98.44 77 LYS B N 1
ATOM 2186 C CA . LYS B 1 77 ? -13.086 -18.859 0.681 1 98.44 77 LYS B CA 1
ATOM 2187 C C . LYS B 1 77 ? -13.336 -18.219 -0.681 1 98.44 77 LYS B C 1
ATOM 2189 O O . LYS B 1 77 ? -13.766 -17.062 -0.761 1 98.44 77 LYS B O 1
ATOM 2194 N N . PRO B 1 78 ? -13.148 -19.016 -1.732 1 98.56 78 PRO B N 1
ATOM 2195 C CA . PRO B 1 78 ? -13.445 -18.484 -3.066 1 98.56 78 PRO B CA 1
ATOM 2196 C C . PRO B 1 78 ? -14.867 -17.938 -3.176 1 98.56 78 PRO B C 1
ATOM 2198 O O . PRO B 1 78 ? -15.805 -18.5 -2.613 1 98.56 78 PRO B O 1
ATOM 2201 N N . SER B 1 79 ? -14.984 -16.812 -3.809 1 98.31 79 SER B N 1
ATOM 2202 C CA . SER B 1 79 ? -16.25 -16.156 -4.141 1 98.31 79 SER B CA 1
ATOM 2203 C C . SER B 1 79 ? -16.891 -15.531 -2.908 1 98.31 79 SER B C 1
ATOM 2205 O O . SER B 1 79 ? -18.094 -15.273 -2.889 1 98.31 79 SER B O 1
ATOM 2207 N N . THR B 1 80 ? -16.078 -15.391 -1.838 1 98.69 80 THR B N 1
ATOM 2208 C CA . THR B 1 80 ? -16.562 -14.688 -0.653 1 98.69 80 THR B CA 1
ATOM 2209 C C . THR B 1 80 ? -15.758 -13.414 -0.42 1 98.69 80 THR B C 1
ATOM 2211 O O . THR B 1 80 ? -14.773 -13.156 -1.115 1 98.69 80 THR B O 1
ATOM 2214 N N . THR B 1 81 ? -16.25 -12.625 0.525 1 98.25 81 THR B N 1
ATOM 2215 C CA . THR B 1 81 ? -15.617 -11.336 0.799 1 98.25 81 THR B CA 1
ATOM 2216 C C . THR B 1 81 ? -14.992 -11.328 2.191 1 98.25 81 THR B C 1
ATOM 2218 O O . THR B 1 81 ? -15.32 -12.18 3.027 1 98.25 81 THR B O 1
ATOM 2221 N N . TRP B 1 82 ? -14.141 -10.477 2.387 1 98.25 82 TRP B N 1
ATOM 2222 C CA . TRP B 1 82 ? -13.438 -10.242 3.643 1 98.25 82 TRP B CA 1
ATOM 2223 C C . TRP B 1 82 ? -13.047 -8.781 3.791 1 98.25 82 TRP B C 1
ATOM 2225 O O . TRP B 1 82 ? -12.734 -8.109 2.805 1 98.25 82 TRP B O 1
ATOM 2235 N N . ASN B 1 83 ? -13.109 -8.281 5.047 1 97.69 83 ASN B N 1
ATOM 2236 C CA . ASN B 1 83 ? -12.742 -6.898 5.328 1 97.69 83 ASN B CA 1
ATOM 2237 C C . ASN B 1 83 ? -11.484 -6.816 6.188 1 97.69 83 ASN B C 1
ATOM 2239 O O . ASN B 1 83 ? -11.328 -7.582 7.137 1 97.69 83 ASN B O 1
ATOM 2243 N N . ASP B 1 84 ? -10.633 -6.008 5.73 1 96.62 84 ASP B N 1
ATOM 2244 C CA . ASP B 1 84 ? -9.711 -5.52 6.754 1 96.62 84 ASP B CA 1
ATOM 2245 C C . ASP B 1 84 ? -10.141 -4.148 7.273 1 96.62 84 ASP B C 1
ATOM 2247 O O . ASP B 1 84 ? -11.32 -3.799 7.211 1 96.62 84 ASP B O 1
ATOM 2251 N N . LEU B 1 85 ? -9.266 -3.416 7.824 1 95.31 85 LEU B N 1
ATOM 2252 C CA . LEU B 1 85 ? -9.625 -2.162 8.477 1 95.31 85 LEU B CA 1
ATOM 2253 C C . LEU B 1 85 ? -10.086 -1.129 7.453 1 95.31 85 LEU B C 1
ATOM 2255 O O . LEU B 1 85 ? -10.969 -0.316 7.734 1 95.31 85 LEU B O 1
ATOM 2259 N N . HIS B 1 86 ? -9.531 -1.212 6.184 1 97.69 86 HIS B N 1
ATOM 2260 C CA . HIS B 1 86 ? -9.719 -0.069 5.293 1 97.69 86 HIS B CA 1
ATOM 2261 C C . HIS B 1 86 ? -10.312 -0.5 3.959 1 97.69 86 HIS B C 1
ATOM 2263 O O . HIS B 1 86 ? -10.68 0.344 3.139 1 97.69 86 HIS B O 1
ATOM 2269 N N . PHE B 1 87 ? -10.391 -1.791 3.746 1 98.44 87 PHE B N 1
ATOM 2270 C CA . PHE B 1 87 ? -10.852 -2.248 2.441 1 98.44 87 PHE B CA 1
ATOM 2271 C C . PHE B 1 87 ? -11.703 -3.506 2.576 1 98.44 87 PHE B C 1
ATOM 2273 O O . PHE B 1 87 ? -11.477 -4.316 3.48 1 98.44 87 PHE B O 1
ATOM 2280 N N . ARG B 1 88 ? -12.633 -3.58 1.674 1 98.38 88 ARG B N 1
ATOM 2281 C CA . ARG B 1 88 ? -13.344 -4.832 1.433 1 98.38 88 ARG B CA 1
ATOM 2282 C C . ARG B 1 88 ? -12.75 -5.574 0.24 1 98.38 88 ARG B C 1
ATOM 2284 O O . ARG B 1 88 ? -12.578 -4.996 -0.834 1 98.38 88 ARG B O 1
ATOM 2291 N N . TYR B 1 89 ? -12.516 -6.871 0.441 1 98.5 89 TYR B N 1
ATOM 2292 C CA . TYR B 1 89 ? -11.906 -7.695 -0.598 1 98.5 89 TYR B CA 1
ATOM 2293 C C . TYR B 1 89 ? -12.852 -8.797 -1.05 1 98.5 89 TYR B C 1
ATOM 2295 O O . TYR B 1 89 ? -13.758 -9.188 -0.31 1 98.5 89 TYR B O 1
ATOM 2303 N N . LYS B 1 90 ? -12.602 -9.242 -2.223 1 98.62 90 LYS B N 1
ATOM 2304 C CA . LYS B 1 90 ? -13.227 -10.469 -2.725 1 98.62 90 LYS B CA 1
ATOM 2305 C C . LYS B 1 90 ? -12.172 -11.477 -3.164 1 98.62 90 LYS B C 1
ATOM 2307 O O . LYS B 1 90 ? -11.188 -11.117 -3.811 1 98.62 90 LYS B O 1
ATOM 2312 N N . CYS B 1 91 ? -12.383 -12.703 -2.736 1 98.81 91 CYS B N 1
ATOM 2313 C CA . CYS B 1 91 ? -11.656 -13.812 -3.354 1 98.81 91 CYS B CA 1
ATOM 2314 C C . CYS B 1 91 ? -12.383 -14.312 -4.598 1 98.81 91 CYS B C 1
ATOM 2316 O O . CYS B 1 91 ? -13.25 -15.18 -4.508 1 98.81 91 CYS B O 1
ATOM 2318 N N . GLU B 1 92 ? -11.906 -13.797 -5.699 1 98.56 92 GLU B N 1
ATOM 2319 C CA . GLU B 1 92 ? -12.594 -14.078 -6.957 1 98.56 92 GLU B CA 1
ATOM 2320 C C . GLU B 1 92 ? -12.062 -15.352 -7.602 1 98.56 92 GLU B C 1
ATOM 2322 O O . GLU B 1 92 ? -10.844 -15.547 -7.703 1 98.56 92 GLU B O 1
ATOM 2327 N N . LYS B 1 93 ? -12.977 -16.141 -8.039 1 98 93 LYS B N 1
ATOM 2328 C CA . LYS B 1 93 ? -12.609 -17.375 -8.727 1 98 93 LYS B CA 1
ATOM 2329 C C . LYS B 1 93 ? -12.984 -17.312 -10.203 1 98 93 LYS B C 1
ATOM 2331 O O . LYS B 1 93 ? -14.141 -17.047 -10.547 1 98 93 LYS B O 1
ATOM 2336 N N . GLU B 1 94 ? -12.047 -17.484 -10.977 1 95.5 94 GLU B N 1
ATOM 2337 C CA . GLU B 1 94 ? -12.234 -17.625 -12.414 1 95.5 94 GLU B CA 1
ATOM 2338 C C . GLU B 1 94 ? -11.484 -18.844 -12.953 1 95.5 94 GLU B C 1
ATOM 2340 O O . GLU B 1 94 ? -10.273 -18.781 -13.148 1 95.5 94 GLU B O 1
ATOM 2345 N N . ASP B 1 95 ? -12.188 -19.938 -13.195 1 90.62 95 ASP B N 1
ATOM 2346 C CA . ASP B 1 95 ? -11.586 -21.172 -13.68 1 90.62 95 ASP B CA 1
ATOM 2347 C C . ASP B 1 95 ? -10.5 -21.656 -12.727 1 90.62 95 ASP B C 1
ATOM 2349 O O . ASP B 1 95 ? -10.789 -22 -11.57 1 90.62 95 ASP B O 1
ATOM 2353 N N . ASN B 1 96 ? -9.258 -21.594 -13.195 1 92.44 96 ASN B N 1
ATOM 2354 C CA . ASN B 1 96 ? -8.141 -22.125 -12.414 1 92.44 96 ASN B CA 1
ATOM 2355 C C . ASN B 1 96 ? -7.344 -21 -11.75 1 92.44 96 ASN B C 1
ATOM 2357 O O . ASN B 1 96 ? -6.172 -21.188 -11.406 1 92.44 96 ASN B O 1
ATOM 2361 N N . LYS B 1 97 ? -8.062 -19.906 -11.578 1 97.56 97 LYS B N 1
ATOM 2362 C CA . LYS B 1 97 ? -7.402 -18.719 -11.047 1 97.56 97 LYS B CA 1
ATOM 2363 C C . LYS B 1 97 ? -8.172 -18.156 -9.852 1 97.56 97 LYS B C 1
ATOM 2365 O O . LYS B 1 97 ? -9.398 -18.109 -9.867 1 97.56 97 LYS B O 1
ATOM 2370 N N . LEU B 1 98 ? -7.457 -17.812 -8.844 1 98.62 98 LEU B N 1
ATOM 2371 C CA . LEU B 1 98 ? -8.008 -17.047 -7.742 1 98.62 98 LEU B CA 1
ATOM 2372 C C . LEU B 1 98 ? -7.352 -15.664 -7.664 1 98.62 98 LEU B C 1
ATOM 2374 O O . LEU B 1 98 ? -6.156 -15.531 -7.934 1 98.62 98 LEU B O 1
ATOM 2378 N N . THR B 1 99 ? -8.148 -14.656 -7.324 1 98.69 99 THR B N 1
ATOM 2379 C CA . THR B 1 99 ? -7.652 -13.297 -7.176 1 98.69 99 THR B CA 1
ATOM 2380 C C . THR B 1 99 ? -8.188 -12.656 -5.898 1 98.69 99 THR B C 1
ATOM 2382 O O . THR B 1 99 ? -9.406 -12.617 -5.684 1 98.69 99 THR B O 1
ATOM 2385 N N . LEU B 1 100 ? -7.32 -12.258 -5.066 1 98.81 100 LEU B N 1
ATOM 2386 C CA . LEU B 1 100 ? -7.688 -11.352 -3.988 1 98.81 100 LEU B CA 1
ATOM 2387 C C . LEU B 1 100 ? -7.676 -9.906 -4.469 1 98.81 100 LEU B C 1
ATOM 2389 O O . LEU B 1 100 ? -6.613 -9.352 -4.754 1 98.81 100 LEU B O 1
ATOM 2393 N N . LYS B 1 101 ? -8.766 -9.297 -4.562 1 98.19 101 LYS B N 1
ATOM 2394 C CA . LYS B 1 101 ? -8.828 -7.926 -5.062 1 98.19 101 LYS B CA 1
ATOM 2395 C C . LYS B 1 101 ? -9.727 -7.059 -4.184 1 98.19 101 LYS B C 1
ATOM 2397 O O . LYS B 1 101 ? -10.703 -7.543 -3.617 1 98.19 101 LYS B O 1
ATOM 2402 N N . PRO B 1 102 ? -9.406 -5.84 -4.055 1 98.56 102 PRO B N 1
ATOM 2403 C CA . PRO B 1 102 ? -10.273 -4.922 -3.314 1 98.56 102 PRO B CA 1
ATOM 2404 C C . PRO B 1 102 ? -11.523 -4.523 -4.098 1 98.56 102 PRO B C 1
ATOM 2406 O O . PRO B 1 102 ? -11.453 -4.324 -5.316 1 98.56 102 PRO B O 1
ATOM 2409 N N . LEU B 1 103 ? -12.594 -4.426 -3.377 1 97.88 103 LEU B N 1
ATOM 2410 C CA . LEU B 1 103 ? -13.867 -4.031 -3.982 1 97.88 103 LEU B CA 1
ATOM 2411 C C . LEU B 1 103 ? -14.188 -2.574 -3.67 1 97.88 103 LEU B C 1
ATOM 2413 O O . LEU B 1 103 ? -14.602 -1.821 -4.555 1 97.88 103 LEU B O 1
ATOM 2417 N N . THR B 1 104 ? -14.039 -2.258 -2.416 1 98.31 104 THR B N 1
ATOM 2418 C CA . THR B 1 104 ? -14.336 -0.909 -1.951 1 98.31 104 THR B CA 1
ATOM 2419 C C . THR B 1 104 ? -13.406 -0.511 -0.807 1 98.31 104 THR B C 1
ATOM 2421 O O . THR B 1 104 ? -12.797 -1.371 -0.167 1 98.31 104 THR B O 1
ATOM 2424 N N . CYS B 1 105 ? -13.297 0.803 -0.607 1 98.44 105 CYS B N 1
ATOM 2425 C CA . CYS B 1 105 ? -12.711 1.307 0.63 1 98.44 105 CYS B CA 1
ATOM 2426 C C . CYS B 1 105 ? -13.711 1.225 1.778 1 98.44 105 CYS B C 1
ATOM 2428 O O . CYS B 1 105 ? -14.914 1.144 1.551 1 98.44 105 CYS B O 1
ATOM 2430 N N . LEU B 1 106 ? -13.164 1.166 2.945 1 97.38 106 LEU B N 1
ATOM 2431 C CA . LEU B 1 106 ? -14 1.131 4.145 1 97.38 106 LEU B CA 1
ATOM 2432 C C . LEU B 1 106 ? -13.641 2.273 5.09 1 97.38 106 LEU B C 1
ATOM 2434 O O . LEU B 1 106 ? -12.469 2.48 5.402 1 97.38 106 LEU B O 1
ATOM 2438 N N . LEU B 1 107 ? -14.633 3.027 5.445 1 93.88 107 LEU B N 1
ATOM 2439 C CA . LEU B 1 107 ? -14.531 4.008 6.52 1 93.88 107 LEU B CA 1
ATOM 2440 C C . LEU B 1 107 ? -15.477 3.664 7.664 1 93.88 107 LEU B C 1
ATOM 2442 O O . LEU B 1 107 ? -16.688 3.928 7.578 1 93.88 107 LEU B O 1
ATOM 2446 N N . SER B 1 108 ? -14.984 3.225 8.836 1 85.5 108 SER B N 1
ATOM 2447 C CA . SER B 1 108 ? -15.828 2.779 9.938 1 85.5 108 SER B CA 1
ATOM 2448 C C . SER B 1 108 ? -16.984 1.905 9.445 1 85.5 108 SER B C 1
ATOM 2450 O O . SER B 1 108 ? -18.141 2.16 9.758 1 85.5 108 SER B O 1
ATOM 2452 N N . ASP B 1 109 ? -16.875 0.959 8.555 1 85.56 109 ASP B N 1
ATOM 2453 C CA . ASP B 1 109 ? -17.797 -0.061 8.078 1 85.56 109 ASP B CA 1
ATOM 2454 C C . ASP B 1 109 ? -18.656 0.466 6.93 1 85.56 109 ASP B C 1
ATOM 2456 O O . ASP B 1 109 ? -19.562 -0.22 6.457 1 85.56 109 ASP B O 1
ATOM 2460 N N . VAL B 1 110 ? -18.422 1.76 6.629 1 91.88 110 VAL B N 1
ATOM 2461 C CA . VAL B 1 110 ? -19.109 2.312 5.461 1 91.88 110 VAL B CA 1
ATOM 2462 C C . VAL B 1 110 ? -18.297 2.01 4.199 1 91.88 110 VAL B C 1
ATOM 2464 O O . VAL B 1 110 ? -17.109 2.322 4.129 1 91.88 110 VAL B O 1
ATOM 2467 N N . HIS B 1 111 ? -18.969 1.472 3.258 1 95.69 111 HIS B N 1
ATOM 2468 C CA . HIS B 1 111 ? -18.344 1.176 1.976 1 95.69 111 HIS B CA 1
ATOM 2469 C C . HIS B 1 111 ? -18.25 2.424 1.104 1 95.69 111 HIS B C 1
ATOM 2471 O O . HIS B 1 111 ? -19.25 3.117 0.901 1 95.69 111 HIS B O 1
ATOM 2477 N N . VAL B 1 112 ? -17.109 2.664 0.692 1 96.5 112 VAL B N 1
ATOM 2478 C CA . VAL B 1 112 ? -16.859 3.797 -0.194 1 96.5 112 VAL B CA 1
ATOM 2479 C C . VAL B 1 112 ? -16.359 3.295 -1.549 1 96.5 112 VAL B C 1
ATOM 2481 O O . VAL B 1 112 ? -15.297 2.684 -1.641 1 96.5 112 VAL B O 1
ATOM 2484 N N . THR B 1 113 ? -17.078 3.576 -2.611 1 96.81 113 THR B N 1
ATOM 2485 C CA . THR B 1 113 ? -16.719 3.096 -3.941 1 96.81 113 THR B CA 1
ATOM 2486 C C . THR B 1 113 ? -15.594 3.945 -4.543 1 96.81 113 THR B C 1
ATOM 2488 O O . THR B 1 113 ? -15.43 5.109 -4.168 1 96.81 113 THR B O 1
ATOM 2491 N N . ALA B 1 114 ? -14.898 3.371 -5.434 1 97.31 114 ALA B N 1
ATOM 2492 C CA . ALA B 1 114 ? -13.82 4.094 -6.109 1 97.31 114 ALA B CA 1
ATOM 2493 C C . ALA B 1 114 ? -14.352 5.363 -6.777 1 97.31 114 ALA B C 1
ATOM 2495 O O . ALA B 1 114 ? -15.43 5.352 -7.379 1 97.31 114 ALA B O 1
ATOM 2496 N N . GLY B 1 115 ? -13.625 6.473 -6.656 1 96.44 115 GLY B N 1
ATOM 2497 C CA . GLY B 1 115 ? -13.984 7.746 -7.258 1 96.44 115 GLY B CA 1
ATOM 2498 C C . GLY B 1 115 ? -14.734 8.664 -6.309 1 96.44 115 GLY B C 1
ATOM 2499 O O . GLY B 1 115 ? -14.938 9.844 -6.605 1 96.44 115 GLY B O 1
ATOM 2500 N N . THR B 1 116 ? -15.086 8.156 -5.133 1 96.06 116 THR B N 1
ATOM 2501 C CA . THR B 1 116 ? -15.875 8.906 -4.168 1 96.06 116 THR B CA 1
ATOM 2502 C C . THR B 1 116 ? -14.977 9.586 -3.141 1 96.06 116 THR B C 1
ATOM 2504 O O . THR B 1 116 ? -13.977 9.016 -2.709 1 96.06 116 THR B O 1
ATOM 2507 N N . THR B 1 117 ? -15.352 10.789 -2.797 1 93.44 117 THR B N 1
ATOM 2508 C CA . THR B 1 117 ? -14.719 11.539 -1.722 1 93.44 117 THR B CA 1
ATOM 2509 C C . THR B 1 117 ? -15.688 11.734 -0.556 1 93.44 117 THR B C 1
ATOM 2511 O O . THR B 1 117 ? -16.844 12.094 -0.758 1 93.44 117 THR B O 1
ATOM 2514 N N . ILE B 1 118 ? -15.227 11.406 0.587 1 94.12 118 ILE B N 1
ATOM 2515 C CA . ILE B 1 118 ? -16.031 11.586 1.796 1 94.12 118 ILE B CA 1
ATOM 2516 C C . ILE B 1 118 ? -15.266 12.453 2.793 1 94.12 118 ILE B C 1
ATOM 2518 O O . ILE B 1 118 ? -14.047 12.336 2.928 1 94.12 118 ILE B O 1
ATOM 2522 N N . ARG B 1 119 ? -16.016 13.258 3.467 1 90.81 119 ARG B N 1
ATOM 2523 C CA . ARG B 1 119 ? -15.414 14.086 4.504 1 90.81 119 ARG B CA 1
ATOM 2524 C C . ARG B 1 119 ? -15.969 13.742 5.879 1 90.81 119 ARG B C 1
ATOM 2526 O O . ARG B 1 119 ? -17.172 13.547 6.035 1 90.81 119 ARG B O 1
ATOM 2533 N N . ARG B 1 120 ? -15.07 13.555 6.711 1 88.5 120 ARG B N 1
ATOM 2534 C CA . ARG B 1 120 ? -15.391 13.375 8.125 1 88.5 120 ARG B CA 1
ATOM 2535 C C . ARG B 1 120 ? -14.57 14.312 8.992 1 88.5 120 ARG B C 1
ATOM 2537 O O . ARG B 1 120 ? -13.352 14.148 9.117 1 88.5 120 ARG B O 1
ATOM 2544 N N . ALA B 1 121 ? -15.273 15.305 9.547 1 87.44 121 ALA B N 1
ATOM 2545 C CA . ALA B 1 121 ? -14.578 16.312 10.344 1 87.44 121 ALA B CA 1
ATOM 2546 C C . ALA B 1 121 ? -13.484 17 9.523 1 87.44 121 ALA B C 1
ATOM 2548 O O . ALA B 1 121 ? -13.758 17.562 8.453 1 87.44 121 ALA B O 1
ATOM 2549 N N . GLU B 1 122 ? -12.266 16.953 9.961 1 90.12 122 GLU B N 1
ATOM 2550 C CA . GLU B 1 122 ? -11.188 17.688 9.312 1 90.12 122 GLU B CA 1
ATOM 2551 C C . GLU B 1 122 ? -10.43 16.781 8.328 1 90.12 122 GLU B C 1
ATOM 2553 O O . GLU B 1 122 ? -9.352 17.156 7.852 1 90.12 122 GLU B O 1
ATOM 2558 N N . THR B 1 123 ? -11.031 15.664 8.039 1 92.5 123 THR B N 1
ATOM 2559 C CA . THR B 1 123 ? -10.336 14.719 7.172 1 92.5 123 THR B CA 1
ATOM 2560 C C . THR B 1 123 ? -11.156 14.438 5.914 1 92.5 123 THR B C 1
ATOM 2562 O O . THR B 1 123 ? -12.367 14.203 5.992 1 92.5 123 THR B O 1
ATOM 2565 N N . GLU B 1 124 ? -10.562 14.578 4.828 1 93.31 124 GLU B N 1
ATOM 2566 C CA . GLU B 1 124 ? -11.125 14.141 3.557 1 93.31 124 GLU B CA 1
ATOM 2567 C C . GLU B 1 124 ? -10.531 12.797 3.127 1 93.31 124 GLU B C 1
ATOM 2569 O O . GLU B 1 124 ? -9.312 12.609 3.16 1 93.31 124 GLU B O 1
ATOM 2574 N N . TYR B 1 125 ? -11.383 11.859 2.768 1 95.88 125 TYR B N 1
ATOM 2575 C CA . TYR B 1 125 ? -10.992 10.555 2.26 1 95.88 125 TYR B CA 1
ATOM 2576 C C . TYR B 1 125 ? -11.391 10.391 0.797 1 95.88 125 TYR B C 1
ATOM 2578 O O . TYR B 1 125 ? -12.516 10.719 0.415 1 95.88 125 TYR B O 1
ATOM 2586 N N . LYS B 1 126 ? -10.516 9.938 0.041 1 96.81 126 LYS B N 1
ATOM 2587 C CA . LYS B 1 126 ? -10.812 9.633 -1.356 1 96.81 126 LYS B CA 1
ATOM 2588 C C . LYS B 1 126 ? -10.43 8.203 -1.706 1 96.81 126 LYS B C 1
ATOM 2590 O O . LYS B 1 126 ? -9.281 7.797 -1.519 1 96.81 126 LYS B O 1
ATOM 2595 N N . CYS B 1 127 ? -11.398 7.43 -2.146 1 98.44 127 CYS B N 1
ATOM 2596 C CA . CYS B 1 127 ? -11.141 6.074 -2.625 1 98.44 127 CYS B CA 1
ATOM 2597 C C . CYS B 1 127 ? -10.766 6.078 -4.102 1 98.44 127 CYS B C 1
ATOM 2599 O O . CYS B 1 127 ? -11.516 6.598 -4.934 1 98.44 127 CYS B O 1
ATOM 2601 N N . VAL B 1 128 ? -9.602 5.512 -4.422 1 98 128 VAL B N 1
ATOM 2602 C CA . VAL B 1 128 ? -9.086 5.566 -5.781 1 98 128 VAL B CA 1
ATOM 2603 C C . VAL B 1 128 ? -8.75 4.156 -6.266 1 98 128 VAL B C 1
ATOM 2605 O O . VAL B 1 128 ? -8.188 3.354 -5.52 1 98 128 VAL B O 1
ATOM 2608 N N . LEU B 1 129 ? -9.094 3.865 -7.473 1 97.5 129 LEU B N 1
ATOM 2609 C CA . LEU B 1 129 ? -8.727 2.621 -8.141 1 97.5 129 LEU B CA 1
ATOM 2610 C C . LEU B 1 129 ? -7.832 2.891 -9.344 1 97.5 129 LEU B C 1
ATOM 2612 O O . LEU B 1 129 ? -8.273 3.482 -10.328 1 97.5 129 LEU B O 1
ATOM 2616 N N . ASP B 1 130 ? -6.598 2.426 -9.164 1 94.81 130 ASP B N 1
ATOM 2617 C CA . ASP B 1 130 ? -5.633 2.611 -10.25 1 94.81 130 ASP B CA 1
ATOM 2618 C C . ASP B 1 130 ? -5.523 1.353 -11.102 1 94.81 130 ASP B C 1
ATOM 2620 O O . ASP B 1 130 ? -5.445 0.241 -10.578 1 94.81 130 ASP B O 1
ATOM 2624 N N . ASN B 1 131 ? -5.543 1.474 -12.43 1 91.75 131 ASN B N 1
ATOM 2625 C CA . ASN B 1 131 ? -5.348 0.398 -13.398 1 91.75 131 ASN B CA 1
ATOM 2626 C C . ASN B 1 131 ? -6.324 -0.75 -13.164 1 91.75 131 ASN B C 1
ATOM 2628 O O . ASN B 1 131 ? -5.965 -1.919 -13.312 1 91.75 131 ASN B O 1
ATOM 2632 N N . GLU B 1 132 ? -7.402 -0.473 -12.609 1 90.12 132 GLU B N 1
ATOM 2633 C CA . GLU B 1 132 ? -8.516 -1.39 -12.406 1 90.12 132 GLU B CA 1
ATOM 2634 C C . GLU B 1 132 ? -8.172 -2.455 -11.367 1 90.12 132 GLU B C 1
ATOM 2636 O O . GLU B 1 132 ? -8.961 -3.373 -11.133 1 90.12 132 GLU B O 1
ATOM 2641 N N . VAL B 1 133 ? -7.035 -2.33 -10.734 1 93.56 133 VAL B N 1
ATOM 2642 C CA . VAL B 1 133 ? -6.625 -3.434 -9.875 1 93.56 133 VAL B CA 1
ATOM 2643 C C . VAL B 1 133 ? -6.156 -2.891 -8.523 1 93.56 133 VAL B C 1
ATOM 2645 O O . VAL B 1 133 ? -6.445 -3.477 -7.477 1 93.56 133 VAL B O 1
ATOM 2648 N N . TYR B 1 134 ? -5.547 -1.762 -8.555 1 97.5 134 TYR B N 1
ATOM 2649 C CA . TYR B 1 134 ? -4.898 -1.284 -7.336 1 97.5 134 TYR B CA 1
ATOM 2650 C C . TYR B 1 134 ? -5.719 -0.183 -6.676 1 97.5 134 TYR B C 1
ATOM 2652 O O . TYR B 1 134 ? -5.84 0.918 -7.219 1 97.5 134 TYR B O 1
ATOM 2660 N N . MET B 1 135 ? -6.199 -0.489 -5.488 1 98.38 135 MET B N 1
ATOM 2661 C CA . MET B 1 135 ? -7.039 0.458 -4.762 1 98.38 135 MET B CA 1
ATOM 2662 C C . MET B 1 135 ? -6.27 1.099 -3.613 1 98.38 135 MET B C 1
ATOM 2664 O O . MET B 1 135 ? -5.461 0.438 -2.957 1 98.38 135 MET B O 1
ATOM 2668 N N . LYS B 1 136 ? -6.531 2.373 -3.438 1 98.38 136 LYS B N 1
ATOM 2669 C CA . LYS B 1 136 ? -5.949 3.066 -2.293 1 98.38 136 LYS B CA 1
ATOM 2670 C C . LYS B 1 136 ? -6.938 4.062 -1.691 1 98.38 136 LYS B C 1
ATOM 2672 O O . LYS B 1 136 ? -7.879 4.488 -2.359 1 98.38 136 LYS B O 1
ATOM 2677 N N . LEU B 1 137 ? -6.75 4.32 -0.51 1 97.88 137 LEU B N 1
ATOM 2678 C CA . LEU B 1 137 ? -7.465 5.348 0.241 1 97.88 137 LEU B CA 1
ATOM 2679 C C . LEU B 1 137 ? -6.547 6.523 0.557 1 97.88 137 LEU B C 1
ATOM 2681 O O . LEU B 1 137 ? -5.59 6.383 1.319 1 97.88 137 LEU B O 1
ATOM 2685 N N . ILE B 1 138 ? -6.809 7.652 -0.082 1 97.38 138 ILE B N 1
ATOM 2686 C CA . ILE B 1 138 ? -6.047 8.867 0.179 1 97.38 138 ILE B CA 1
ATOM 2687 C C . ILE B 1 138 ? -6.691 9.641 1.329 1 97.38 138 ILE B C 1
ATOM 2689 O O . ILE B 1 138 ? -7.902 9.875 1.329 1 97.38 138 ILE B O 1
ATOM 2693 N N . GLN B 1 139 ? -5.902 9.977 2.262 1 96.31 139 GLN B N 1
ATOM 2694 C CA . GLN B 1 139 ? -6.352 10.75 3.412 1 96.31 139 GLN B CA 1
ATOM 2695 C C . GLN B 1 139 ? -5.73 12.148 3.412 1 96.31 139 GLN B C 1
ATOM 2697 O O . GLN B 1 139 ? -4.504 12.281 3.422 1 96.31 139 GLN B O 1
ATOM 2702 N N . LYS B 1 140 ? -6.562 13.125 3.379 1 95.44 140 LYS B N 1
ATOM 2703 C CA . LYS B 1 140 ? -6.168 14.516 3.584 1 95.44 140 LYS B CA 1
ATOM 2704 C C . LYS B 1 140 ? -6.68 15.047 4.922 1 95.44 140 LYS B C 1
ATOM 2706 O O . LYS B 1 140 ? -7.887 15.242 5.102 1 95.44 140 LYS B O 1
ATOM 2711 N N . ARG B 1 141 ? -5.805 15.305 5.789 1 94.5 141 ARG B N 1
ATOM 2712 C CA . ARG B 1 141 ? -6.184 15.742 7.133 1 94.5 141 ARG B CA 1
ATOM 2713 C C . ARG B 1 141 ? -5.715 17.172 7.402 1 94.5 141 ARG B C 1
ATOM 2715 O O . ARG B 1 141 ? -4.512 17.438 7.395 1 94.5 141 ARG B O 1
ATOM 2722 N N . MET B 1 142 ? -6.625 17.953 7.641 1 92.81 142 MET B N 1
ATOM 2723 C CA . MET B 1 142 ? -6.297 19.297 8.109 1 92.81 142 MET B CA 1
ATOM 2724 C C . MET B 1 142 ? -6.09 19.297 9.625 1 92.81 142 MET B C 1
ATOM 2726 O O . MET B 1 142 ? -6.883 18.719 10.367 1 92.81 142 MET B O 1
ATOM 2730 N N . LEU B 1 143 ? -5.145 20 10.07 1 92.44 143 LEU B N 1
ATOM 2731 C CA . LEU B 1 143 ? -4.852 20.047 11.5 1 92.44 143 LEU B CA 1
ATOM 2732 C C . LEU B 1 143 ? -5.645 21.156 12.188 1 92.44 143 LEU B C 1
ATOM 2734 O O . LEU B 1 143 ? -5.414 21.453 13.359 1 92.44 143 LEU B O 1
ATOM 2738 N N . HIS B 1 144 ? -6.488 21.734 11.492 1 89 144 HIS B N 1
ATOM 2739 C CA . HIS B 1 144 ? -7.426 22.766 11.938 1 89 144 HIS B CA 1
ATOM 2740 C C . HIS B 1 144 ? -8.688 22.766 11.078 1 89 144 HIS B C 1
ATOM 2742 O O . HIS B 1 144 ? -8.797 21.984 10.133 1 89 144 HIS B O 1
ATOM 2748 N N . ASP B 1 145 ? -9.633 23.672 11.398 1 87.75 145 ASP B N 1
ATOM 2749 C CA . ASP B 1 145 ? -10.859 23.656 10.617 1 87.75 145 ASP B CA 1
ATOM 2750 C C . ASP B 1 145 ? -11 24.938 9.797 1 87.75 145 ASP B C 1
ATOM 2752 O O . ASP B 1 145 ? -12.047 25.188 9.195 1 87.75 145 ASP B O 1
ATOM 2756 N N . PHE B 1 146 ? -10.023 25.719 9.648 1 88.94 146 PHE B N 1
ATOM 2757 C CA . PHE B 1 146 ? -10.109 27.031 9.008 1 88.94 146 PHE B CA 1
ATOM 2758 C C . PHE B 1 146 ? -10.211 26.891 7.496 1 88.94 146 PHE B C 1
ATOM 2760 O O . PHE B 1 146 ? -10.656 27.812 6.812 1 88.94 146 PHE B O 1
ATOM 2767 N N . CYS B 1 147 ? -9.797 25.766 6.961 1 89.88 147 CYS B N 1
ATOM 2768 C CA . CYS B 1 147 ? -9.844 25.562 5.516 1 89.88 147 CYS B CA 1
ATOM 2769 C C . CYS B 1 147 ? -11.023 24.688 5.121 1 89.88 147 CYS B C 1
ATOM 2771 O O . CYS B 1 147 ? -11.18 24.344 3.949 1 89.88 147 CYS B O 1
ATOM 2773 N N . MET B 1 148 ? -11.789 24.312 6.047 1 87.31 148 MET B N 1
ATOM 2774 C CA . MET B 1 148 ? -12.93 23.453 5.746 1 87.31 148 MET B CA 1
ATOM 2775 C C . MET B 1 148 ? -13.93 24.172 4.844 1 87.31 148 MET B C 1
ATOM 2777 O O . MET B 1 148 ? -14.016 25.406 4.863 1 87.31 148 MET B O 1
ATOM 2781 N N . PRO B 1 149 ? -14.641 23.297 4.086 1 84 149 PRO B N 1
ATOM 2782 C CA . PRO B 1 149 ? -15.633 23.922 3.215 1 84 149 PRO B CA 1
ATOM 2783 C C . PRO B 1 149 ? -16.562 24.859 3.969 1 84 149 PRO B C 1
ATOM 2785 O O . PRO B 1 149 ? -17.078 24.516 5.035 1 84 149 PRO B O 1
ATOM 2788 N N . GLY B 1 150 ? -16.828 26.047 3.42 1 83.88 150 GLY B N 1
ATOM 2789 C CA . GLY B 1 150 ? -17.688 27.047 4.043 1 83.88 150 GLY B CA 1
ATOM 2790 C C . GLY B 1 150 ? -16.938 28.062 4.863 1 83.88 150 GLY B C 1
ATOM 2791 O O . GLY B 1 150 ? -17.5 29.094 5.242 1 83.88 150 GLY B O 1
ATOM 2792 N N . ASN B 1 151 ? -15.648 27.766 5.094 1 85.75 151 ASN B N 1
ATOM 2793 C CA . ASN B 1 151 ? -14.844 28.703 5.871 1 85.75 151 ASN B CA 1
ATOM 2794 C C . ASN B 1 151 ? -14.047 29.641 4.965 1 85.75 151 ASN B C 1
ATOM 2796 O O . ASN B 1 151 ? -14.117 29.531 3.74 1 85.75 151 ASN B O 1
ATOM 2800 N N . GLN B 1 152 ? -13.352 30.547 5.527 1 79.81 152 GLN B N 1
ATOM 2801 C CA . GLN B 1 152 ? -12.695 31.656 4.832 1 79.81 152 GLN B CA 1
ATOM 2802 C C . GLN B 1 152 ? -11.633 31.141 3.863 1 79.81 152 GLN B C 1
ATOM 2804 O O . GLN B 1 152 ? -11.453 31.703 2.777 1 79.81 152 GLN B O 1
ATOM 2809 N N . ASN B 1 153 ? -10.992 30.047 4.168 1 82.56 153 ASN B N 1
ATOM 2810 C CA . ASN B 1 153 ? -9.844 29.594 3.385 1 82.56 153 ASN B CA 1
ATOM 2811 C C . ASN B 1 153 ? -10.141 28.281 2.66 1 82.56 153 ASN B C 1
ATOM 2813 O O . ASN B 1 153 ? -9.242 27.469 2.447 1 82.56 153 ASN B O 1
ATOM 2817 N N . ASP B 1 154 ? -11.391 28.016 2.322 1 83.44 154 ASP B N 1
ATOM 2818 C CA . ASP B 1 154 ? -11.82 26.719 1.773 1 83.44 154 ASP B CA 1
ATOM 2819 C C . ASP B 1 154 ? -11.164 26.469 0.418 1 83.44 154 ASP B C 1
ATOM 2821 O O . ASP B 1 154 ? -10.891 25.312 0.066 1 83.44 154 ASP B O 1
ATOM 2825 N N . SER B 1 155 ? -10.82 27.516 -0.318 1 86 155 SER B N 1
ATOM 2826 C CA . SER B 1 155 ? -10.211 27.359 -1.636 1 86 155 SER B CA 1
ATOM 2827 C C . SER B 1 155 ? -8.805 26.781 -1.532 1 86 155 SER B C 1
ATOM 2829 O O . SER B 1 155 ? -8.32 26.141 -2.471 1 86 155 SER B O 1
ATOM 2831 N N . LEU B 1 156 ? -8.156 26.984 -0.413 1 87.12 156 LEU B N 1
ATOM 2832 C CA . LEU B 1 156 ? -6.801 26.484 -0.217 1 87.12 156 LEU B CA 1
ATOM 2833 C C . LEU B 1 156 ? -6.797 24.953 -0.145 1 87.12 156 LEU B C 1
ATOM 2835 O O . LEU B 1 156 ? -5.82 24.312 -0.546 1 87.12 156 LEU B O 1
ATOM 2839 N N . LEU B 1 157 ? -7.84 24.391 0.37 1 85.19 157 LEU B N 1
ATOM 2840 C CA . LEU B 1 157 ? -7.934 22.938 0.478 1 85.19 157 LEU B CA 1
ATOM 2841 C C . LEU B 1 157 ? -8.086 22.312 -0.899 1 85.19 157 LEU B C 1
ATOM 2843 O O . LEU B 1 157 ? -7.508 21.25 -1.166 1 85.19 157 LEU B O 1
ATOM 2847 N N . GLU B 1 158 ? -8.859 22.953 -1.829 1 81.38 158 GLU B N 1
ATOM 2848 C CA . GLU B 1 158 ? -9.117 22.406 -3.16 1 81.38 158 GLU B CA 1
ATOM 2849 C C . GLU B 1 158 ? -7.82 22.219 -3.943 1 81.38 158 GLU B C 1
ATOM 2851 O O . GLU B 1 158 ? -7.699 21.281 -4.742 1 81.38 158 GLU B O 1
ATOM 2856 N N . ASN B 1 159 ? -6.855 22.938 -3.598 1 85.06 159 ASN B N 1
ATOM 2857 C CA . ASN B 1 159 ? -5.59 22.875 -4.324 1 85.06 159 ASN B CA 1
ATOM 2858 C C . ASN B 1 159 ? -4.477 22.297 -3.457 1 85.06 159 ASN B C 1
ATOM 2860 O O . ASN B 1 159 ? -3.297 22.438 -3.779 1 85.06 159 ASN B O 1
ATOM 2864 N N . ASP B 1 160 ? -4.844 21.75 -2.359 1 90.88 160 ASP B N 1
ATOM 2865 C CA . ASP B 1 160 ? -3.936 21.109 -1.412 1 90.88 160 ASP B CA 1
ATOM 2866 C C . ASP B 1 160 ? -2.9 22.109 -0.892 1 90.88 160 ASP B C 1
ATOM 2868 O O . ASP B 1 160 ? -1.727 21.766 -0.732 1 90.88 160 ASP B O 1
ATOM 2872 N N . GLN B 1 161 ? -3.377 23.344 -0.673 1 91.5 161 GLN B N 1
ATOM 2873 C CA . GLN B 1 161 ? -2.461 24.406 -0.26 1 91.5 161 GLN B CA 1
ATOM 2874 C C . GLN B 1 161 ? -2.766 24.875 1.16 1 91.5 161 GLN B C 1
ATOM 2876 O O . GLN B 1 161 ? -2.195 25.859 1.631 1 91.5 161 GLN B O 1
ATOM 2881 N N . CYS B 1 162 ? -3.719 24.234 1.79 1 93.81 162 CYS B N 1
ATOM 2882 C CA . CYS B 1 162 ? -4.066 24.625 3.154 1 93.81 162 CYS B CA 1
ATOM 2883 C C . CYS B 1 162 ? -2.902 24.359 4.105 1 93.81 162 CYS B C 1
ATOM 2885 O O . CYS B 1 162 ? -2.422 23.234 4.211 1 93.81 162 CYS B O 1
ATOM 2887 N N . PRO B 1 163 ? -2.418 25.406 4.77 1 93.81 163 PRO B N 1
ATOM 2888 C CA . PRO B 1 163 ? -1.409 25.141 5.801 1 93.81 163 PRO B CA 1
ATOM 2889 C C . PRO B 1 163 ? -1.893 24.141 6.859 1 93.81 163 PRO B C 1
ATOM 2891 O O . PRO B 1 163 ? -3.057 24.188 7.266 1 93.81 163 PRO B O 1
ATOM 2894 N N . GLY B 1 164 ? -1.017 23.266 7.246 1 94.69 164 GLY B N 1
ATOM 2895 C CA . GLY B 1 164 ? -1.413 22.266 8.219 1 94.69 164 GLY B CA 1
ATOM 2896 C C . GLY B 1 164 ? -2.1 21.062 7.594 1 94.69 164 GLY B C 1
ATOM 2897 O O . GLY B 1 164 ? -2.791 20.312 8.281 1 94.69 164 GLY B O 1
ATOM 2898 N N . LEU B 1 165 ? -1.972 20.984 6.297 1 95.75 165 LEU B N 1
ATOM 2899 C CA . LEU B 1 165 ? -2.549 19.844 5.594 1 95.75 165 LEU B CA 1
ATOM 2900 C C . LEU B 1 165 ? -1.591 18.656 5.602 1 95.75 165 LEU B C 1
ATOM 2902 O O . LEU B 1 165 ? -0.406 18.812 5.293 1 95.75 165 LEU B O 1
ATOM 2906 N N . SER B 1 166 ? -2.057 17.531 6 1 96.62 166 SER B N 1
ATOM 2907 C CA . SER B 1 166 ? -1.353 16.25 5.891 1 96.62 166 SER B CA 1
ATOM 2908 C C . SER B 1 166 ? -2.016 15.336 4.863 1 96.62 166 SER B C 1
ATOM 2910 O O . SER B 1 166 ? -3.236 15.164 4.875 1 96.62 166 SER B O 1
ATOM 2912 N N . ILE B 1 167 ? -1.233 14.797 3.939 1 97.19 167 ILE B N 1
ATOM 2913 C CA . ILE B 1 167 ? -1.741 13.867 2.934 1 97.19 167 ILE B CA 1
ATOM 2914 C C . ILE B 1 167 ? -1.016 12.531 3.053 1 97.19 167 ILE B C 1
ATOM 2916 O O . ILE B 1 167 ? 0.211 12.492 3.172 1 97.19 167 ILE B O 1
ATOM 2920 N N . SER B 1 168 ? -1.711 11.461 3.045 1 97.75 168 SER B N 1
ATOM 2921 C CA . SER B 1 168 ? -1.144 10.109 3.047 1 97.75 168 SER B CA 1
ATOM 2922 C C . SER B 1 168 ? -2.037 9.133 2.293 1 97.75 168 SER B C 1
ATOM 2924 O O . SER B 1 168 ? -3.15 9.484 1.895 1 97.75 168 SER B O 1
ATOM 2926 N N . ALA B 1 169 ? -1.484 7.969 2.051 1 97.44 169 ALA B N 1
ATOM 2927 C CA . ALA B 1 169 ? -2.254 6.961 1.325 1 97.44 169 ALA B CA 1
ATOM 2928 C C . ALA B 1 169 ? -2.107 5.586 1.971 1 97.44 169 ALA B C 1
ATOM 2930 O O . ALA B 1 169 ? -1.033 5.238 2.463 1 97.44 169 ALA B O 1
ATOM 2931 N N . ILE B 1 170 ? -3.166 4.867 1.978 1 97.38 170 ILE B N 1
ATOM 2932 C CA . ILE B 1 170 ? -3.205 3.463 2.375 1 97.38 170 ILE B CA 1
ATOM 2933 C C . ILE B 1 170 ? -3.557 2.594 1.17 1 97.38 170 ILE B C 1
ATOM 2935 O O . ILE B 1 170 ? -4.527 2.867 0.461 1 97.38 170 ILE B O 1
ATOM 2939 N N . HIS B 1 171 ? -2.812 1.59 0.942 1 98.25 171 HIS B N 1
ATOM 2940 C CA . HIS B 1 171 ? -3.01 0.772 -0.25 1 98.25 171 HIS B CA 1
ATOM 2941 C C . HIS B 1 171 ? -3.596 -0.59 0.108 1 98.25 171 HIS B C 1
ATOM 2943 O O . HIS B 1 171 ? -3.213 -1.19 1.114 1 98.25 171 HIS B O 1
ATOM 2949 N N . ALA B 1 172 ? -4.453 -1.025 -0.737 1 98.62 172 ALA B N 1
ATOM 2950 C CA . ALA B 1 172 ? -5.066 -2.34 -0.565 1 98.62 172 ALA B CA 1
ATOM 2951 C C . ALA B 1 172 ? -4.129 -3.447 -1.037 1 98.62 172 ALA B C 1
ATOM 2953 O O . ALA B 1 172 ? -3.211 -3.199 -1.819 1 98.62 172 ALA B O 1
ATOM 2954 N N . LYS B 1 173 ? -4.363 -4.621 -0.562 1 98.25 173 LYS B N 1
ATOM 2955 C CA . LYS B 1 173 ? -3.668 -5.82 -1.023 1 98.25 173 LYS B CA 1
ATOM 2956 C C . LYS B 1 173 ? -4.199 -6.273 -2.381 1 98.25 173 LYS B C 1
ATOM 2958 O O . LYS B 1 173 ? -5.348 -5.996 -2.729 1 98.25 173 LYS B O 1
ATOM 2963 N N . TYR B 1 174 ? -3.361 -6.863 -3.068 1 98.38 174 TYR B N 1
ATOM 2964 C CA . TYR B 1 174 ? -3.723 -7.523 -4.32 1 98.38 174 TYR B CA 1
ATOM 2965 C C . TYR B 1 174 ? -2.865 -8.758 -4.551 1 98.38 174 TYR B C 1
ATOM 2967 O O . TYR B 1 174 ? -1.653 -8.734 -4.328 1 98.38 174 TYR B O 1
ATOM 2975 N N . GLY B 1 175 ? -3.52 -9.82 -5.008 1 98.31 175 GLY B N 1
ATOM 2976 C CA . GLY B 1 175 ? -2.814 -11.031 -5.391 1 98.31 175 GLY B CA 1
ATOM 2977 C C . GLY B 1 175 ? -3.645 -11.953 -6.262 1 98.31 175 GLY B C 1
ATOM 2978 O O . GLY B 1 175 ? -4.863 -12.031 -6.105 1 98.31 175 GLY B O 1
ATOM 2979 N N . SER B 1 176 ? -2.99 -12.602 -7.164 1 98.19 176 SER B N 1
ATOM 2980 C CA . SER B 1 176 ? -3.643 -13.617 -7.992 1 98.19 176 SER B CA 1
ATOM 2981 C C . SER B 1 176 ? -2.736 -14.82 -8.211 1 98.19 176 SER B C 1
ATOM 2983 O O . SER B 1 176 ? -1.516 -14.719 -8.07 1 98.19 176 SER B O 1
ATOM 2985 N N . GLY B 1 177 ? -3.352 -15.93 -8.492 1 97.94 177 GLY B N 1
ATOM 2986 C CA . GLY B 1 177 ? -2.613 -17.156 -8.742 1 97.94 177 GLY B CA 1
ATOM 2987 C C . GLY B 1 177 ? -3.379 -18.156 -9.594 1 97.94 177 GLY B C 1
ATOM 2988 O O . GLY B 1 177 ? -4.598 -18.281 -9.453 1 97.94 177 GLY B O 1
ATOM 2989 N N . THR B 1 178 ? -2.67 -18.859 -10.445 1 97.38 178 THR B N 1
ATOM 2990 C CA . THR B 1 178 ? -3.277 -19.844 -11.32 1 97.38 178 THR B CA 1
ATOM 2991 C C . THR B 1 178 ? -2.76 -21.25 -10.992 1 97.38 178 THR B C 1
ATOM 2993 O O . THR B 1 178 ? -1.662 -21.406 -10.453 1 97.38 178 THR B O 1
ATOM 2996 N N . ALA B 1 179 ? -3.566 -22.188 -11.336 1 96.62 179 ALA B N 1
ATOM 2997 C CA . ALA B 1 179 ? -3.176 -23.578 -11.148 1 96.62 179 ALA B CA 1
ATOM 2998 C C . ALA B 1 179 ? -2.164 -24.016 -12.211 1 96.62 179 ALA B C 1
ATOM 3000 O O . ALA B 1 179 ? -2.07 -23.391 -13.273 1 96.62 179 ALA B O 1
ATOM 3001 N N . VAL B 1 180 ? -1.419 -25.047 -11.828 1 94.44 180 VAL B N 1
ATOM 3002 C CA . VAL B 1 180 ? -0.516 -25.641 -12.812 1 94.44 180 VAL B CA 1
ATOM 3003 C C . VAL B 1 180 ? -0.324 -27.125 -12.5 1 94.44 180 VAL B C 1
ATOM 3005 O O . VAL B 1 180 ? -0.264 -27.516 -11.336 1 94.44 180 VAL B O 1
ATOM 3008 N N . THR B 1 181 ? -0.344 -27.875 -13.516 1 93.56 181 THR B N 1
ATOM 3009 C CA . THR B 1 181 ? 0.038 -29.281 -13.477 1 93.56 181 THR B CA 1
ATOM 3010 C C . THR B 1 181 ? 1.246 -29.531 -14.375 1 93.56 181 THR B C 1
ATOM 3012 O O . THR B 1 181 ? 1.312 -29.031 -15.492 1 93.56 181 THR B O 1
ATOM 3015 N N . PHE B 1 182 ? 2.16 -30.219 -13.797 1 89.06 182 PHE B N 1
ATOM 3016 C CA . PHE B 1 182 ? 3.35 -30.484 -14.602 1 89.06 182 PHE B CA 1
ATOM 3017 C C . PHE B 1 182 ? 3.887 -31.891 -14.336 1 89.06 182 PHE B C 1
ATOM 3019 O O . PHE B 1 182 ? 3.553 -32.5 -13.328 1 89.06 182 PHE B O 1
ATOM 3026 N N . ASP B 1 183 ? 4.504 -32.344 -15.359 1 87.31 183 ASP B N 1
ATOM 3027 C CA . ASP B 1 183 ? 5.32 -33.531 -15.195 1 87.31 183 ASP B CA 1
ATOM 3028 C C . ASP B 1 183 ? 6.809 -33.188 -15.172 1 87.31 183 ASP B C 1
ATOM 3030 O O . ASP B 1 183 ? 7.176 -32.062 -14.914 1 87.31 183 ASP B O 1
ATOM 3034 N N . GLU B 1 184 ? 7.68 -34.125 -15.312 1 78.69 184 GLU B N 1
ATOM 3035 C CA . GLU B 1 184 ? 9.117 -33.906 -15.18 1 78.69 184 GLU B CA 1
ATOM 3036 C C . GLU B 1 184 ? 9.641 -33 -16.297 1 78.69 184 GLU B C 1
ATOM 3038 O O . GLU B 1 184 ? 10.695 -32.375 -16.172 1 78.69 184 GLU B O 1
ATOM 3043 N N . LYS B 1 185 ? 8.828 -32.781 -17.328 1 81.5 185 LYS B N 1
ATOM 3044 C CA . LYS B 1 185 ? 9.406 -32.156 -18.516 1 81.5 185 LYS B CA 1
ATOM 3045 C C . LYS B 1 185 ? 8.602 -30.922 -18.922 1 81.5 185 LYS B C 1
ATOM 3047 O O . LYS B 1 185 ? 9.141 -30 -19.547 1 81.5 185 LYS B O 1
ATOM 3052 N N . THR B 1 186 ? 7.336 -31 -18.594 1 85.06 186 THR B N 1
ATOM 3053 C CA . THR B 1 186 ? 6.516 -29.969 -19.203 1 85.06 186 THR B CA 1
ATOM 3054 C C . THR B 1 186 ? 5.277 -29.688 -18.359 1 85.06 186 THR B C 1
ATOM 3056 O O . THR B 1 186 ? 4.969 -30.438 -17.438 1 85.06 186 THR B O 1
ATOM 3059 N N . ILE B 1 187 ? 4.629 -28.609 -18.688 1 89.56 187 ILE B N 1
ATOM 3060 C CA . ILE B 1 187 ? 3.307 -28.312 -18.156 1 89.56 187 ILE B CA 1
ATOM 3061 C C . ILE B 1 187 ? 2.256 -29.172 -18.859 1 89.56 187 ILE B C 1
ATOM 3063 O O . ILE B 1 187 ? 2.268 -29.312 -20.078 1 89.56 187 ILE B O 1
ATOM 3067 N N . VAL B 1 188 ? 1.445 -29.812 -18.031 1 86.31 188 VAL B N 1
ATOM 3068 C CA . VAL B 1 188 ? 0.394 -30.672 -18.562 1 86.31 188 VAL B CA 1
ATOM 3069 C C . VAL B 1 188 ? -0.906 -29.875 -18.688 1 86.31 188 VAL B C 1
ATOM 3071 O O . VAL B 1 188 ? -1.309 -29.172 -17.75 1 86.31 188 VAL B O 1
ATOM 3074 N N . GLU B 1 189 ? -1.39 -29.641 -19.906 1 71.25 189 GLU B N 1
ATOM 3075 C CA . GLU B 1 189 ? -2.646 -28.938 -20.125 1 71.25 189 GLU B CA 1
ATOM 3076 C C . GLU B 1 189 ? -3.83 -29.719 -19.578 1 71.25 189 GLU B C 1
ATOM 3078 O O . GLU B 1 189 ? -3.826 -30.953 -19.594 1 71.25 189 GLU B O 1
ATOM 3083 N N . ASP B 1 190 ? -4.527 -29.203 -18.703 1 58 190 ASP B N 1
ATOM 3084 C CA . ASP B 1 190 ? -5.738 -29.906 -18.266 1 58 190 ASP B CA 1
ATOM 3085 C C . ASP B 1 190 ? -6.598 -30.312 -19.469 1 58 190 ASP B C 1
ATOM 3087 O O . ASP B 1 190 ? -6.863 -29.484 -20.344 1 58 190 ASP B O 1
ATOM 3091 N N . ASP B 1 191 ? -6.75 -31.547 -19.906 1 47.03 191 ASP B N 1
ATOM 3092 C CA . ASP B 1 191 ? -7.637 -32.125 -20.922 1 47.03 191 ASP B CA 1
ATOM 3093 C C . ASP B 1 191 ? -9.023 -31.469 -20.859 1 47.03 191 ASP B C 1
ATOM 3095 O O . ASP B 1 191 ? -9.844 -31.656 -21.766 1 47.03 191 ASP B O 1
ATOM 3099 N N . ASN B 1 192 ? -9.5 -31.031 -19.812 1 42.97 192 ASN B N 1
ATOM 3100 C CA . ASN B 1 192 ? -10.938 -30.781 -19.797 1 42.97 192 ASN B CA 1
ATOM 3101 C C . ASN B 1 192 ? -11.297 -29.562 -20.656 1 42.97 192 ASN B C 1
ATOM 3103 O O . ASN B 1 192 ? -12.438 -29.109 -20.641 1 42.97 192 ASN B O 1
ATOM 3107 N N . SER B 1 193 ? -10.445 -28.781 -21.156 1 40.31 193 SER B N 1
ATOM 3108 C CA . SER B 1 193 ? -11.008 -27.812 -22.094 1 40.31 193 SER B CA 1
ATOM 3109 C C . SER B 1 193 ? -11.336 -28.453 -23.438 1 40.31 193 SER B C 1
ATOM 3111 O O . SER B 1 193 ? -11.531 -27.766 -24.438 1 40.31 193 SER B O 1
ATOM 3113 N N . SER B 1 194 ? -11.219 -29.781 -23.703 1 36.31 194 SER B N 1
ATOM 3114 C CA . SER B 1 194 ? -11.664 -30.375 -24.953 1 36.31 194 SER B CA 1
ATOM 3115 C C . SER B 1 194 ? -13.148 -30.094 -25.203 1 36.31 194 SER B C 1
ATOM 3117 O O . SER B 1 194 ? -13.672 -30.406 -26.281 1 36.31 194 SER B O 1
ATOM 3119 N N . ALA B 1 195 ? -14.102 -30.203 -24.25 1 37.78 195 ALA B N 1
ATOM 3120 C CA . ALA B 1 195 ? -15.469 -30.531 -24.656 1 37.78 195 ALA B CA 1
ATOM 3121 C C . ALA B 1 195 ? -16.078 -29.391 -25.469 1 37.78 195 ALA B C 1
ATOM 3123 O O . ALA B 1 195 ? -17.25 -29.469 -25.844 1 37.78 195 ALA B O 1
ATOM 3124 N N . ALA B 1 196 ? -15.664 -28.188 -25.562 1 35.47 196 ALA B N 1
ATOM 3125 C CA . ALA B 1 196 ? -16.625 -27.406 -26.312 1 35.47 196 ALA B CA 1
ATOM 3126 C C . ALA B 1 196 ? -16.516 -27.688 -27.812 1 35.47 196 ALA B C 1
ATOM 3128 O O . ALA B 1 196 ? -15.797 -26.984 -28.531 1 35.47 196 ALA B O 1
ATOM 3129 N N . THR B 1 197 ? -16.172 -28.953 -28.172 1 31.22 197 THR B N 1
ATOM 3130 C CA . THR B 1 197 ? -16.359 -29.172 -29.609 1 31.22 197 THR B CA 1
ATOM 3131 C C . THR B 1 197 ? -17.812 -28.953 -30 1 31.22 197 THR B C 1
ATOM 3133 O O . THR B 1 197 ? -18.719 -29.625 -29.469 1 31.22 197 THR B O 1
ATOM 3136 N N . THR B 1 198 ? -18.156 -27.844 -30.625 1 31.58 198 THR B N 1
ATOM 3137 C CA . THR B 1 198 ? -19.391 -27.5 -31.328 1 31.58 198 THR B CA 1
ATOM 3138 C C . THR B 1 198 ? -19.812 -28.641 -32.25 1 31.58 198 THR B C 1
ATOM 3140 O O . THR B 1 198 ? -19.109 -28.969 -33.219 1 31.58 198 THR B O 1
ATOM 3143 N N . THR B 1 199 ? -20.438 -29.703 -31.734 1 28.64 199 THR B N 1
ATOM 3144 C CA . THR B 1 199 ? -21.297 -30.469 -32.625 1 28.64 199 THR B CA 1
ATOM 3145 C C . THR B 1 199 ? -22.188 -29.547 -33.469 1 28.64 199 THR B C 1
ATOM 3147 O O . THR B 1 199 ? -22.984 -28.781 -32.906 1 28.64 199 THR B O 1
ATOM 3150 N N . ARG B 1 200 ? -21.906 -29.312 -34.875 1 26.94 200 ARG B N 1
ATOM 3151 C CA . ARG B 1 200 ? -22.953 -29.047 -35.844 1 26.94 200 ARG B CA 1
ATOM 3152 C C . ARG B 1 200 ? -23.859 -30.281 -36 1 26.94 200 ARG B C 1
ATOM 3154 O O . ARG B 1 200 ? -23.359 -31.406 -36.031 1 26.94 200 ARG B O 1
#

InterPro domains:
  IPR055119 Abnormal cell migration protein 18-like, fibronectin type I domain [PF23003] (72-132)

Nearest PDB structures (foldseek):
  9g8m-assembly1_M  TM=1.793E-01  e=2.567E+00  Homo sapiens
  2bsz-assembly1_A  TM=4.395E-01  e=6.660E-01  Mesorhizobium loti
  4nv7-assembly3_A  TM=2.335E-01  e=1.482E-01  Mesorhizobium japonicum MAFF 303099
  9g8m-assembly1_M  TM=1.820E-01  e=3.711E+00  Homo sapiens

Radius of gyration: 26.63 Å; Cα contacts (8 Å, |Δi|>4): 891; chains: 2; bounding box: 58×92×80 Å

Organism: Bursaphelenchus xylophilus (NCBI:txid6326)

Foldseek 3Di:
DPDPVVVVVVVVVVVVVVVPVPPLLVPPDDQLDDDAQDWHFDQQFIWGWHADPVVQKIKTATAFGFPDSHPPGDTHGEQDWDDDPFFIWHFHDDPRKTKTATQATDDPNDGHGAPDWDDDQQKIWHWHDDPNGKIKIKIKGAPDCQCPPPHDNVVCVVVPNDPRIDIDMDIDGIGMDGMWMDHPPGTDPDVVVPPPPPDD/DPDPVVVVVVVVVVVVVVVPVPPCLVPPDDQLDDDAQDWAFDQQWIWGWHADPVVQKIKTATAFGFPDSHPPGDTHGAQDWDDDPFFIWHFHDDPRKTKTATQATDDPNDGHGAPDWDDDQQKIWHWHDDPNGKIKIKIKGAPDCQCPPPHPNVVCVVVPNDPRIDIDMDIDGIGMDGMWMDHPPGTDPDVVVPPVPPDD